Protein AF-A0A7H8Z6N5-F1 (afdb_monomer)

pLDDT: mean 88.45, std 11.37, range [34.5, 98.38]

Sequence (440 aa):
MKIDNYSDISKFVEDNLNDIDSKKISFSKKSQKETFTKLGKDIPDHIYSLTEITKEIDKVFEKIWKDQETGIIELLRRNKLDIELTIKEILKWGVVIPENRLNKKLLEVIKTEEMIVFDFESFKKGQQEKTIDNIEKFVENNIVLFNLASTLFSNDKILNALNKHPNINKDKEKIHNKTDMDEYLNNRYTKLSKSDKDKIIDEYKQSNFDISKTAEQISKQYILKTGDVEAYLKKYTFESLGESILKEDTLSELTESVASLFLEYNKDETQSIVGDLKKIIKRYVPLILSNGFPVNLTNVNSGVMIANAGDSAQFLFIARAILAGFDSSNVDVRSSRYDCIVNYKNKIFRVQVKGISDNYVRYKDRSRGGRGIDHTNERNVGRRITSEDCDIYAAVDKLTGTVFLIPIEHLENTEKDSENISELKQYRENWEIFEELFQK

Nearest PDB structures (foldseek):
  2ost-assembly1_B  TM=7.998E-01  e=5.503E-06  Synechocystis sp. PCC 6803
  2ost-assembly1_D  TM=7.038E-01  e=4.858E-04  Synechocystis sp. PCC 6803
  2ost-assembly1_C  TM=6.621E-01  e=2.637E-04  Synechocystis sp. PCC 6803
  2eo0-assembly2_A  TM=5.999E-01  e=2.713E-02  Sulfurisphaera tokodaii str. 7
  3wvh-assembly1_A  TM=4.399E-01  e=2.936E+00  Haemophilus influenzae Rd KW20

Structure (mmCIF, N/CA/C/O backbone):
data_AF-A0A7H8Z6N5-F1
#
_entry.id   AF-A0A7H8Z6N5-F1
#
loop_
_atom_site.group_PDB
_atom_site.id
_atom_site.type_symbol
_atom_site.label_atom_id
_atom_site.label_alt_id
_atom_site.label_comp_id
_atom_site.label_asym_id
_atom_site.label_entity_id
_atom_site.label_seq_id
_atom_site.pdbx_PDB_ins_code
_atom_site.Cartn_x
_atom_site.Cartn_y
_atom_site.Cartn_z
_atom_site.occupancy
_atom_site.B_iso_or_equiv
_atom_site.auth_seq_id
_atom_site.auth_comp_id
_atom_site.auth_asym_id
_atom_site.auth_atom_id
_atom_site.pdbx_PDB_model_num
ATOM 1 N N . MET A 1 1 ? -30.377 21.495 19.139 1.00 90.56 1 MET A N 1
ATOM 2 C CA . MET A 1 1 ? -29.414 22.183 20.014 1.00 90.56 1 MET A CA 1
ATOM 3 C C . MET A 1 1 ? -30.136 22.596 21.282 1.00 90.56 1 MET A C 1
ATOM 5 O O . MET A 1 1 ? -31.089 23.364 21.207 1.00 90.56 1 MET A O 1
ATOM 9 N N . LYS A 1 2 ? -29.729 22.033 22.417 1.00 91.19 2 LYS A N 1
ATOM 10 C CA . LYS A 1 2 ? -30.202 22.415 23.748 1.00 91.19 2 LYS A CA 1
ATOM 11 C C . LYS A 1 2 ? -29.418 23.646 24.195 1.00 91.19 2 LYS A C 1
ATOM 13 O O . LYS A 1 2 ? -28.195 23.637 24.130 1.00 91.19 2 LYS A O 1
ATOM 18 N N . ILE A 1 3 ? -30.108 24.708 24.594 1.00 92.50 3 ILE A N 1
ATOM 19 C CA . ILE A 1 3 ? -29.480 25.999 24.933 1.00 92.50 3 ILE A CA 1
ATOM 20 C C . ILE A 1 3 ? -29.746 26.421 26.381 1.00 92.50 3 ILE A C 1
ATOM 22 O O . ILE A 1 3 ? -29.495 27.564 26.745 1.00 92.50 3 ILE A O 1
ATOM 26 N N . ASP A 1 4 ? -30.287 25.528 27.210 1.00 90.12 4 ASP A N 1
ATOM 27 C CA . ASP A 1 4 ? -30.701 25.870 28.574 1.00 90.12 4 ASP A CA 1
ATOM 28 C C . ASP A 1 4 ? -29.508 26.190 29.481 1.00 90.12 4 ASP A C 1
ATOM 30 O O . ASP A 1 4 ? -29.594 27.107 30.291 1.00 90.12 4 ASP A O 1
ATOM 34 N N . ASN A 1 5 ? -28.369 25.529 29.262 1.00 90.44 5 ASN A N 1
ATOM 35 C CA . ASN A 1 5 ? -27.114 25.805 29.959 1.00 90.44 5 ASN A CA 1
ATOM 36 C C . ASN A 1 5 ? -26.095 26.561 29.089 1.00 90.44 5 ASN A C 1
ATOM 38 O O . ASN A 1 5 ? -24.894 26.436 29.296 1.00 90.44 5 ASN A O 1
ATOM 42 N N . TYR A 1 6 ? -26.549 27.339 28.101 1.00 91.75 6 TYR A N 1
ATOM 43 C CA . TYR A 1 6 ? -25.655 27.977 27.126 1.00 91.75 6 TYR A CA 1
ATOM 44 C C . TYR A 1 6 ? -24.644 28.962 27.743 1.00 91.75 6 TYR A C 1
ATOM 46 O O . TYR A 1 6 ? -23.606 29.206 27.151 1.00 91.75 6 TYR A O 1
ATOM 54 N N . SER A 1 7 ? -24.900 29.536 28.920 1.00 89.50 7 SER A N 1
ATOM 55 C CA . SER A 1 7 ? -23.940 30.429 29.591 1.00 89.50 7 SER A CA 1
ATOM 56 C C . SER A 1 7 ? -22.697 29.713 30.141 1.00 89.50 7 SER A C 1
ATOM 58 O O . SER A 1 7 ? -21.689 30.364 30.415 1.00 89.50 7 SER A O 1
ATOM 60 N N . ASP A 1 8 ? -22.761 28.390 30.295 1.00 92.44 8 ASP A N 1
ATOM 61 C CA . ASP A 1 8 ? -21.677 27.526 30.751 1.00 92.44 8 ASP A CA 1
ATOM 62 C C . ASP A 1 8 ? -21.290 26.597 29.595 1.00 92.44 8 ASP A C 1
ATOM 64 O O . ASP A 1 8 ? -22.013 25.658 29.262 1.00 92.44 8 ASP A O 1
ATOM 68 N N . ILE A 1 9 ? -20.146 26.867 28.962 1.00 92.44 9 ILE A N 1
ATOM 69 C CA . ILE A 1 9 ? -19.705 26.113 27.783 1.00 92.44 9 ILE A CA 1
ATOM 70 C C . ILE A 1 9 ? -19.575 24.612 28.068 1.00 92.44 9 ILE A C 1
ATOM 72 O O . ILE A 1 9 ? -19.890 23.810 27.189 1.00 92.44 9 ILE A O 1
ATOM 76 N N . SER A 1 10 ? -19.165 24.224 29.280 1.00 90.50 10 SER A N 1
ATOM 77 C CA . SER A 1 10 ? -18.995 22.818 29.650 1.00 90.50 10 SER A CA 1
ATOM 78 C C . SER A 1 10 ? -20.352 22.121 29.699 1.00 90.50 10 SER A C 1
ATOM 80 O O . SER A 1 10 ? -20.539 21.104 29.033 1.00 90.50 10 SER A O 1
ATOM 82 N N . LYS A 1 11 ? -21.339 22.714 30.384 1.00 90.94 11 LYS A N 1
ATOM 83 C CA . LYS A 1 11 ? -22.706 22.165 30.434 1.00 90.94 11 LYS A CA 1
ATOM 84 C C . LYS A 1 11 ? -23.406 22.206 29.079 1.00 90.94 11 LYS A C 1
ATOM 86 O O . LYS A 1 11 ? -24.081 21.252 28.707 1.00 90.94 11 LYS A O 1
ATOM 91 N N . PHE A 1 12 ? -23.218 23.281 28.311 1.00 92.75 12 PHE A N 1
ATOM 92 C CA . PHE A 1 12 ? -23.726 23.379 26.944 1.00 92.75 12 PHE A CA 1
ATOM 93 C C . PHE A 1 12 ? -23.195 22.243 26.065 1.00 92.75 12 PHE A C 1
ATOM 95 O O . PHE A 1 12 ? -23.957 21.630 25.314 1.00 92.75 12 PHE A O 1
ATOM 102 N N . VAL A 1 13 ? -21.900 21.943 26.167 1.00 91.44 13 VAL A N 1
ATOM 103 C CA . VAL A 1 13 ? -21.280 20.830 25.450 1.00 91.44 13 VAL A CA 1
ATOM 104 C C . VAL A 1 13 ? -21.800 19.484 25.946 1.00 91.44 13 VAL A C 1
ATOM 106 O O . VAL A 1 13 ? -22.177 18.668 25.111 1.00 91.44 13 VAL A O 1
ATOM 109 N N . GLU A 1 14 ? -21.880 19.256 27.259 1.00 89.00 14 GLU A N 1
ATOM 110 C CA . GLU A 1 14 ? -22.419 18.016 27.842 1.00 89.00 14 GLU A CA 1
ATOM 111 C C . GLU A 1 14 ? -23.861 17.744 27.370 1.00 89.00 14 GLU A C 1
ATOM 113 O O . GLU A 1 14 ? -24.170 16.650 26.891 1.00 89.00 14 GLU A O 1
ATOM 118 N N . ASP A 1 15 ? -24.723 18.765 27.387 1.00 89.56 15 ASP A N 1
ATOM 119 C CA . ASP A 1 15 ? -26.128 18.674 26.969 1.00 89.56 15 ASP A CA 1
ATOM 120 C C . ASP A 1 15 ? -26.305 18.279 25.494 1.00 89.56 15 ASP A C 1
ATOM 122 O O . ASP A 1 15 ? -27.324 17.677 25.116 1.00 89.56 15 ASP A O 1
ATOM 126 N N . ASN A 1 16 ? -25.325 18.641 24.663 1.00 89.31 16 ASN A N 1
ATOM 127 C CA . ASN A 1 16 ? -25.344 18.496 23.209 1.00 89.31 16 ASN A CA 1
ATOM 128 C C . ASN A 1 16 ? -24.308 17.491 22.684 1.00 89.31 16 ASN A C 1
ATOM 130 O O . ASN A 1 16 ? -24.156 17.367 21.469 1.00 89.31 16 ASN A O 1
ATOM 134 N N . LEU A 1 17 ? -23.609 16.766 23.559 1.00 86.06 17 LEU A N 1
ATOM 135 C CA . LEU A 1 17 ? -22.398 16.013 23.223 1.00 86.06 17 LEU A CA 1
ATOM 136 C C . LEU A 1 17 ? -22.595 15.057 22.034 1.00 86.06 17 LEU A C 1
ATOM 138 O O . LEU A 1 17 ? -21.817 15.073 21.080 1.00 86.06 17 LEU A O 1
ATOM 142 N N . ASN A 1 18 ? -23.702 14.307 22.043 1.00 76.75 18 ASN A N 1
ATOM 143 C CA . ASN A 1 18 ? -24.082 13.397 20.959 1.00 76.75 18 ASN A CA 1
ATOM 144 C C . ASN A 1 18 ? -24.375 14.115 19.639 1.00 76.75 18 ASN A C 1
ATOM 146 O O . ASN A 1 18 ? -23.967 13.645 18.577 1.00 76.75 18 ASN A O 1
ATOM 150 N N . ASP A 1 19 ? -25.095 15.237 19.684 1.00 83.31 19 ASP A N 1
ATOM 151 C CA . ASP A 1 19 ? -25.466 15.994 18.484 1.00 83.31 19 ASP A CA 1
ATOM 152 C C . ASP A 1 19 ? -24.234 16.630 17.836 1.00 83.31 19 ASP A C 1
ATOM 154 O O . ASP A 1 19 ? -24.156 16.707 16.605 1.00 83.31 19 ASP A O 1
ATOM 158 N N . ILE A 1 20 ? -23.268 17.054 18.659 1.00 80.75 20 ILE A N 1
ATOM 159 C CA . ILE A 1 20 ? -22.018 17.640 18.182 1.00 80.75 20 ILE A CA 1
ATOM 160 C C . ILE A 1 20 ? -21.111 16.564 17.578 1.00 80.75 20 ILE A C 1
ATOM 162 O O . ILE A 1 20 ? -20.630 16.737 16.457 1.00 80.75 20 ILE A O 1
ATOM 166 N N . ASP A 1 21 ? -20.891 15.446 18.277 1.00 75.12 21 ASP A N 1
ATOM 167 C CA . ASP A 1 21 ? -19.950 14.415 17.818 1.00 75.12 21 ASP A CA 1
ATOM 168 C C . ASP A 1 21 ? -20.450 13.672 16.572 1.00 75.12 21 ASP A C 1
ATOM 170 O O . ASP A 1 21 ? -19.678 13.420 15.645 1.00 75.12 21 ASP A O 1
ATOM 174 N N . SER A 1 22 ? -21.760 13.411 16.496 1.00 73.25 22 SER A N 1
ATOM 175 C CA . SER A 1 22 ? -22.389 12.790 15.320 1.00 73.25 22 SER A CA 1
ATOM 176 C C . SER A 1 22 ? -22.578 13.748 14.139 1.00 73.25 22 SER A C 1
ATOM 178 O O . SER A 1 22 ? -23.032 13.323 13.077 1.00 73.25 22 SER A O 1
ATOM 180 N N . LYS A 1 23 ? -22.258 15.041 14.308 1.00 79.44 23 LYS A N 1
ATOM 181 C CA . LYS A 1 23 ? -22.475 16.110 13.315 1.00 79.44 23 LYS A CA 1
ATOM 182 C C . LYS A 1 23 ? -23.918 16.184 12.789 1.00 79.44 23 LYS A C 1
ATOM 184 O O . LYS A 1 23 ? -24.149 16.708 11.701 1.00 79.44 23 LYS A O 1
ATOM 189 N N . LYS A 1 24 ? -24.899 15.691 13.556 1.00 77.06 24 LYS A N 1
ATOM 190 C CA . LYS A 1 24 ? -26.326 15.714 13.183 1.00 77.06 24 LYS A CA 1
ATOM 191 C C . LYS A 1 24 ? -26.873 17.132 13.065 1.00 77.06 24 LYS A C 1
ATOM 193 O O . LYS A 1 24 ? -27.824 17.368 12.324 1.00 77.06 24 LYS A O 1
ATOM 198 N N . ILE A 1 25 ? -26.294 18.068 13.814 1.00 81.62 25 ILE A N 1
ATOM 199 C CA . ILE A 1 25 ? -26.716 19.465 13.855 1.00 81.62 25 ILE A CA 1
ATOM 200 C C . ILE A 1 25 ? -25.481 20.349 13.689 1.00 81.62 25 ILE A C 1
ATOM 202 O O . ILE A 1 25 ? -24.409 20.054 14.214 1.00 81.62 25 ILE A O 1
ATOM 206 N N . SER A 1 26 ? -25.622 21.452 12.955 1.00 84.81 26 SER A N 1
ATOM 207 C CA . SER A 1 26 ? -24.562 22.451 12.861 1.00 84.81 26 SER A CA 1
ATOM 208 C C . SER A 1 26 ? -24.485 23.274 14.146 1.00 84.81 26 SER A C 1
ATOM 210 O O . SER A 1 26 ? -25.475 23.849 14.594 1.00 84.81 26 SER A O 1
ATOM 212 N N . PHE A 1 27 ? -23.279 23.387 14.697 1.00 89.94 27 PHE A N 1
ATOM 213 C CA . PHE A 1 27 ? -22.964 24.267 15.825 1.00 89.94 27 PHE A CA 1
ATOM 214 C C . PHE A 1 27 ? -22.232 25.533 15.363 1.00 89.94 27 PHE A C 1
ATOM 216 O O . PHE A 1 27 ? -21.481 26.145 16.116 1.00 89.94 27 PHE A O 1
ATOM 223 N N . SER A 1 28 ? -22.423 25.953 14.108 1.00 91.56 28 SER A N 1
ATOM 224 C CA . SER A 1 28 ? -21.889 27.233 13.632 1.00 91.56 28 SER A CA 1
ATOM 225 C C . SER A 1 28 ? -22.517 28.408 14.391 1.00 91.56 28 SER A C 1
ATOM 227 O O . SER A 1 28 ? -23.653 28.317 14.858 1.00 91.56 28 SER A O 1
ATOM 229 N N . LYS A 1 29 ? -21.816 29.549 14.462 1.00 92.94 29 LYS A N 1
ATOM 230 C CA . LYS A 1 29 ? -22.352 30.764 15.107 1.00 92.94 29 LYS A CA 1
ATOM 231 C C . LYS A 1 29 ? -23.721 31.168 14.544 1.00 92.94 29 LYS A C 1
ATOM 233 O O . LYS A 1 29 ? -24.574 31.643 15.283 1.00 92.94 29 LYS A O 1
ATOM 238 N N . LYS A 1 30 ? -23.935 30.958 13.238 1.00 93.44 30 LYS A N 1
ATOM 239 C CA . LYS A 1 30 ? -25.219 31.190 12.564 1.00 93.44 30 LYS A CA 1
ATOM 240 C C . LYS A 1 30 ? -26.314 30.275 13.125 1.00 93.44 30 LYS A C 1
ATOM 242 O O . LYS A 1 30 ? -27.329 30.779 13.586 1.00 93.44 30 LYS A O 1
ATOM 247 N N . SER A 1 31 ? -26.066 28.967 13.171 1.00 92.31 31 SER A N 1
ATOM 248 C CA . SER A 1 31 ? -27.036 27.977 13.665 1.00 92.31 31 SER A CA 1
ATOM 249 C C . SER A 1 31 ? -27.373 28.170 15.146 1.00 92.31 31 SER A C 1
ATOM 251 O O . SER A 1 31 ? -28.511 27.962 15.565 1.00 92.31 31 SER A O 1
ATOM 253 N N . GLN A 1 32 ? -26.394 28.606 15.946 1.00 93.81 32 GLN A N 1
ATOM 254 C CA . GLN A 1 32 ? -26.609 28.971 17.347 1.00 93.81 32 GLN A CA 1
ATOM 255 C C . GLN A 1 32 ? -27.581 30.156 17.452 1.00 93.81 32 GLN A C 1
ATOM 257 O O . GLN A 1 32 ? -28.616 30.032 18.102 1.00 93.81 32 GLN A O 1
ATOM 262 N N . LYS A 1 33 ? -27.322 31.263 16.739 1.00 93.56 33 LYS A N 1
ATOM 263 C CA . LYS A 1 33 ? -28.222 32.434 16.710 1.00 93.56 33 LYS A CA 1
ATOM 264 C C . LYS A 1 33 ? -29.631 32.075 16.236 1.00 93.56 33 LYS A C 1
ATOM 266 O O . LYS A 1 33 ? -30.602 32.451 16.882 1.00 93.56 33 LYS A O 1
ATOM 271 N N . GLU A 1 34 ? -29.739 31.301 15.157 1.00 94.75 34 GLU A N 1
ATOM 272 C CA . GLU A 1 34 ? -31.024 30.817 14.634 1.00 94.75 34 GLU A CA 1
ATOM 273 C C . GLU A 1 34 ? -31.793 29.990 15.672 1.00 94.75 34 GLU A C 1
ATOM 275 O O . GLU A 1 34 ? -33.013 30.114 15.776 1.00 94.75 34 GLU A O 1
ATOM 280 N N . THR A 1 35 ? -31.092 29.186 16.479 1.00 94.06 35 THR A N 1
ATOM 281 C CA . THR A 1 35 ? -31.703 28.407 17.566 1.00 94.06 35 THR A CA 1
ATOM 282 C C . THR A 1 35 ? -32.285 29.317 18.652 1.00 94.06 35 THR A C 1
ATOM 284 O O . THR A 1 35 ? -33.421 29.095 19.068 1.00 94.06 35 THR A O 1
ATOM 287 N N . PHE A 1 36 ? -31.556 30.357 19.076 1.00 95.12 36 PHE A N 1
ATOM 288 C CA . PHE A 1 36 ? -32.056 31.347 20.042 1.00 95.12 36 PHE A CA 1
ATOM 289 C C . PHE A 1 36 ? -33.298 32.074 19.520 1.00 95.12 36 PHE A C 1
ATOM 291 O O . PHE A 1 36 ? -34.330 32.082 20.192 1.00 95.12 36 PHE A O 1
ATOM 298 N N . THR A 1 37 ? -33.240 32.583 18.283 1.00 93.94 37 THR A N 1
ATOM 299 C CA . THR A 1 37 ? -34.376 33.263 17.642 1.00 93.94 37 THR A CA 1
ATOM 300 C C . THR A 1 37 ? -35.596 32.352 17.534 1.00 93.94 37 THR A C 1
ATOM 302 O O . THR A 1 37 ? -36.703 32.762 17.873 1.00 93.94 37 THR A O 1
ATOM 305 N N . LYS A 1 38 ? -35.409 31.094 17.112 1.00 94.88 38 LYS A N 1
ATOM 306 C CA . LYS A 1 38 ? -36.503 30.120 16.977 1.00 94.88 38 LYS A CA 1
ATOM 307 C C . LYS A 1 38 ? -37.175 29.794 18.313 1.00 94.88 38 LYS A C 1
ATOM 309 O O . LYS A 1 38 ? -38.366 29.501 18.335 1.00 94.88 38 LYS A O 1
ATOM 314 N N . LEU A 1 39 ? -36.419 29.827 19.408 1.00 94.12 39 LEU A N 1
ATOM 315 C CA . LEU A 1 39 ? -36.921 29.567 20.758 1.00 94.12 39 LEU A CA 1
ATOM 316 C C . LEU A 1 39 ? -37.445 30.828 21.461 1.00 94.12 39 LEU A C 1
ATOM 318 O O . LEU A 1 39 ? -37.844 30.738 22.619 1.00 94.12 39 LEU A O 1
ATOM 322 N N . GLY A 1 40 ? -37.442 31.987 20.789 1.00 92.56 40 GLY A N 1
ATOM 323 C CA . GLY A 1 40 ? -37.870 33.258 21.377 1.00 92.56 40 GLY A CA 1
ATOM 324 C C . GLY A 1 40 ? -37.011 33.697 22.567 1.00 92.56 40 GLY A C 1
ATOM 325 O O . GLY A 1 40 ? -37.508 34.408 23.435 1.00 92.56 40 GLY A O 1
ATOM 326 N N . LYS A 1 41 ? -35.752 33.239 22.638 1.00 92.50 41 LYS A N 1
ATOM 327 C CA . LYS A 1 41 ? -34.794 33.618 23.684 1.00 92.50 41 LYS A CA 1
ATOM 328 C C . LYS A 1 41 ? -33.857 34.712 23.166 1.00 92.50 41 LYS A C 1
ATOM 330 O O . LYS A 1 41 ? -33.482 34.698 21.991 1.00 92.50 41 LYS A O 1
ATOM 335 N N . ASP A 1 42 ? -33.440 35.611 24.053 1.00 92.56 42 ASP A N 1
ATOM 336 C CA . ASP A 1 42 ? -32.451 36.642 23.731 1.00 92.56 42 ASP A CA 1
ATOM 337 C C . ASP A 1 42 ? -31.116 36.014 23.326 1.00 92.56 42 ASP A C 1
ATOM 339 O O . ASP A 1 42 ? -30.661 35.030 23.914 1.00 92.56 42 ASP A O 1
ATOM 343 N N . ILE A 1 43 ? -30.492 36.586 22.296 1.00 91.56 43 ILE A N 1
ATOM 344 C CA . ILE A 1 43 ? -29.193 36.130 21.804 1.00 91.56 43 ILE A CA 1
ATOM 345 C C . ILE A 1 43 ? -28.117 36.598 22.797 1.00 91.56 43 ILE A C 1
ATOM 347 O O . ILE A 1 43 ? -28.010 37.802 23.020 1.00 91.56 43 ILE A O 1
ATOM 351 N N . PRO A 1 44 ? -27.292 35.693 23.353 1.00 91.69 44 PRO A N 1
ATOM 352 C CA . PRO A 1 44 ? -26.212 36.068 24.260 1.00 91.69 44 PRO A CA 1
ATOM 353 C C . PRO A 1 44 ? -25.155 36.943 23.579 1.00 91.69 44 PRO A C 1
ATOM 355 O O . PRO A 1 44 ? -24.860 36.759 22.394 1.00 91.69 44 PRO A O 1
ATOM 358 N N . ASP A 1 45 ? -24.514 37.820 24.356 1.00 89.94 45 ASP A N 1
ATOM 359 C CA . ASP A 1 45 ? -23.434 38.697 23.876 1.00 89.94 45 ASP A CA 1
ATOM 360 C C . ASP A 1 45 ? -22.257 37.905 23.290 1.00 89.94 45 ASP A C 1
ATOM 362 O O . ASP A 1 45 ? -21.651 38.299 22.290 1.00 89.94 45 ASP A O 1
ATOM 366 N N . HIS A 1 46 ? -21.956 36.748 23.888 1.00 93.94 46 HIS A N 1
ATOM 367 C CA . HIS A 1 46 ? -20.931 35.833 23.403 1.00 93.94 46 HIS A CA 1
ATOM 368 C C . HIS A 1 46 ? -21.549 34.612 22.725 1.00 93.94 46 HIS A C 1
ATOM 370 O O . HIS A 1 46 ? -22.296 33.848 23.335 1.00 93.94 46 HIS A O 1
ATOM 376 N N . ILE A 1 47 ? -21.185 34.392 21.460 1.00 95.12 47 ILE A N 1
ATOM 377 C CA . ILE A 1 47 ? -21.537 33.180 20.716 1.00 95.12 47 ILE A CA 1
ATOM 378 C C . ILE A 1 47 ? -20.290 32.332 20.509 1.00 95.12 47 ILE A C 1
ATOM 380 O O . ILE A 1 47 ? -19.359 32.768 19.815 1.00 95.12 47 ILE A O 1
ATOM 384 N N . TYR A 1 48 ? -20.300 31.113 21.055 1.00 94.38 48 TYR A N 1
ATOM 385 C CA . TYR A 1 48 ? -19.150 30.220 21.015 1.00 94.38 48 TYR A CA 1
ATOM 386 C C . TYR A 1 48 ? -18.767 29.880 19.574 1.00 94.38 48 TYR A C 1
ATOM 388 O O . TYR A 1 48 ? -19.589 29.518 18.728 1.00 94.38 48 TYR A O 1
ATOM 396 N N . SER A 1 49 ? -17.483 30.002 19.264 1.00 93.00 49 SER A N 1
ATOM 397 C CA . SER A 1 49 ? -16.918 29.493 18.019 1.00 93.00 49 SER A CA 1
ATOM 398 C C . SER A 1 49 ? -16.852 27.963 18.023 1.00 93.00 49 SER A C 1
ATOM 400 O O . SER A 1 49 ? -16.806 27.321 19.071 1.00 93.00 49 SER A O 1
ATOM 402 N N . LEU A 1 50 ? -16.767 27.365 16.830 1.00 89.75 50 LEU A N 1
ATOM 403 C CA . LEU A 1 50 ? -16.524 25.924 16.691 1.00 89.75 50 LEU A CA 1
ATOM 404 C C . LEU A 1 50 ? -15.222 25.491 17.378 1.00 89.75 50 LEU A C 1
ATOM 406 O O . LEU A 1 50 ? -15.153 24.389 17.914 1.00 89.75 50 LEU A O 1
ATOM 410 N N . THR A 1 51 ? -14.208 26.358 17.394 1.00 91.75 51 THR A N 1
ATOM 411 C CA . THR A 1 51 ? -12.932 26.102 18.070 1.00 91.75 51 THR A CA 1
ATOM 412 C C . THR A 1 51 ? -13.100 26.018 19.585 1.00 91.75 51 THR A C 1
ATOM 414 O O . THR A 1 51 ? -12.540 25.118 20.203 1.00 91.75 51 THR A O 1
ATOM 417 N N . GLU A 1 52 ? -13.875 26.925 20.188 1.00 94.06 52 GLU A N 1
ATOM 418 C CA . GLU A 1 52 ? -14.181 26.893 21.626 1.00 94.06 52 GLU A CA 1
ATOM 419 C C . GLU A 1 52 ? -14.959 25.629 21.994 1.00 94.06 52 GLU A C 1
ATOM 421 O O . GLU A 1 52 ? -14.554 24.907 22.902 1.00 94.06 52 GLU A O 1
ATOM 426 N N . ILE A 1 53 ? -16.006 25.317 21.225 1.00 91.56 53 ILE A N 1
ATOM 427 C CA . ILE A 1 53 ? -16.818 24.108 21.412 1.00 91.56 53 ILE A CA 1
ATOM 428 C C . ILE A 1 53 ? -15.946 22.852 21.294 1.00 91.56 53 ILE A C 1
ATOM 430 O O . ILE A 1 53 ? -16.016 21.974 22.144 1.00 91.56 53 ILE A O 1
ATOM 434 N N . THR A 1 54 ? -15.081 22.774 20.277 1.00 88.75 54 THR A N 1
ATOM 435 C CA . THR A 1 54 ? -14.209 21.606 20.060 1.00 88.75 54 THR A CA 1
ATOM 436 C C . THR A 1 54 ? -13.228 21.407 21.211 1.00 88.75 54 THR A C 1
ATOM 438 O O . THR A 1 54 ? -13.117 20.293 21.716 1.00 88.75 54 THR A O 1
ATOM 441 N N . LYS A 1 55 ? -12.575 22.484 21.672 1.00 92.00 55 LYS A N 1
ATOM 442 C CA . LYS A 1 55 ? -11.673 22.426 22.832 1.00 92.00 55 LYS A CA 1
ATOM 443 C C . LYS A 1 55 ? -12.391 21.946 24.088 1.00 92.00 55 LYS A C 1
ATOM 445 O O . LYS A 1 55 ? -11.810 21.199 24.867 1.00 92.00 55 LYS A O 1
ATOM 450 N N . GLU A 1 56 ? -13.623 22.394 24.302 1.00 93.62 56 GLU A N 1
ATOM 451 C CA . GLU A 1 56 ? -14.377 22.002 25.487 1.00 93.62 56 GLU A CA 1
ATOM 452 C C . GLU A 1 56 ? -14.869 20.551 25.405 1.00 93.62 56 GLU A C 1
ATOM 454 O O . GLU A 1 56 ? -14.783 19.832 26.397 1.00 93.62 56 GLU A O 1
ATOM 459 N N . ILE A 1 57 ? -15.263 20.068 24.221 1.00 90.12 57 ILE A N 1
ATOM 460 C CA . ILE A 1 57 ? -15.567 18.641 24.019 1.00 90.12 57 ILE A CA 1
ATOM 461 C C . ILE A 1 57 ? -14.362 17.773 24.352 1.00 90.12 57 ILE A C 1
ATOM 463 O O . ILE A 1 57 ? -14.530 16.747 25.002 1.00 90.12 57 ILE A O 1
ATOM 467 N N . ASP A 1 58 ? -13.160 18.162 23.926 1.00 90.44 58 ASP A N 1
ATOM 468 C CA . ASP A 1 58 ? -11.960 17.373 24.206 1.00 90.44 58 ASP A CA 1
ATOM 469 C C . ASP A 1 58 ? -11.698 17.291 25.723 1.00 90.44 58 ASP A C 1
ATOM 471 O O . ASP A 1 58 ? -11.374 16.219 26.229 1.00 90.44 58 ASP A O 1
ATOM 475 N N . LYS A 1 59 ? -11.942 18.369 26.485 1.00 92.38 59 LYS A N 1
ATOM 476 C CA . LYS A 1 59 ? -11.861 18.332 27.958 1.00 92.38 59 LYS A CA 1
ATOM 477 C C . LYS A 1 59 ? -12.920 17.429 28.589 1.00 92.38 59 LYS A C 1
ATOM 479 O O . LYS A 1 59 ? -12.593 16.635 29.470 1.00 92.38 59 LYS A O 1
ATOM 484 N N . VAL A 1 60 ? -14.179 17.561 28.162 1.00 90.94 60 VAL A N 1
ATOM 485 C CA . VAL A 1 60 ? -15.293 16.736 28.658 1.00 90.94 60 VAL A CA 1
ATOM 486 C C . VAL A 1 60 ? -15.023 15.261 28.356 1.00 90.94 60 VAL A C 1
ATOM 488 O O . VAL A 1 60 ? -15.175 14.413 29.233 1.00 90.94 60 VAL A O 1
ATOM 491 N N . PHE A 1 61 ? -14.543 14.957 27.149 1.00 91.62 61 PHE A N 1
ATOM 492 C CA . PHE A 1 61 ? -14.150 13.613 26.743 1.00 91.62 61 PHE A CA 1
ATOM 493 C C . PHE A 1 61 ? -13.027 13.048 27.615 1.00 91.62 61 PHE A C 1
ATOM 495 O O . PHE A 1 61 ? -13.172 11.938 28.111 1.00 91.62 61 PHE A O 1
ATOM 502 N N . GLU A 1 62 ? -11.938 13.786 27.849 1.00 92.62 62 GLU A N 1
ATOM 503 C CA . GLU A 1 62 ? -10.825 13.293 28.678 1.00 92.62 62 GLU A CA 1
ATOM 504 C C . GLU A 1 62 ? -11.246 13.045 30.134 1.00 92.62 62 GLU A C 1
ATOM 506 O O . GLU A 1 62 ? -10.764 12.103 30.765 1.00 92.62 62 GLU A O 1
ATOM 511 N N . LYS A 1 63 ? -12.188 13.836 30.665 1.00 92.00 63 LYS A N 1
ATOM 512 C CA . LYS A 1 63 ? -12.789 13.575 31.980 1.00 92.00 63 LYS A CA 1
ATOM 513 C C . LYS A 1 63 ? -13.557 12.249 31.984 1.00 92.00 63 LYS A C 1
ATOM 515 O O . LYS A 1 63 ? -13.286 11.399 32.825 1.00 92.00 63 LYS A O 1
ATOM 520 N N . ILE A 1 64 ? -14.453 12.053 31.014 1.00 90.00 64 ILE A N 1
ATOM 521 C CA . ILE A 1 64 ? -15.224 10.808 30.860 1.00 90.00 64 ILE A CA 1
ATOM 522 C C . ILE A 1 64 ? -14.290 9.608 30.668 1.00 90.00 64 ILE A C 1
ATOM 524 O O . ILE A 1 64 ? -14.495 8.569 31.290 1.00 90.00 64 ILE A O 1
ATOM 528 N N . TRP A 1 65 ? -13.259 9.754 29.831 1.00 92.19 65 TRP A N 1
ATOM 529 C CA . TRP A 1 65 ? -12.250 8.726 29.598 1.00 92.19 65 TRP A CA 1
ATOM 530 C C . TRP A 1 65 ? -11.588 8.321 30.908 1.00 92.19 65 TRP A C 1
ATOM 532 O O . TRP A 1 65 ? -11.626 7.150 31.258 1.00 92.19 65 TRP A O 1
ATOM 542 N N . LYS A 1 66 ? -11.049 9.282 31.662 1.00 93.50 66 LYS A N 1
ATOM 543 C CA . LYS A 1 66 ? -10.342 9.015 32.919 1.00 93.50 66 LYS A CA 1
ATOM 544 C C . LYS A 1 66 ? -11.216 8.292 33.947 1.00 93.50 66 LYS A C 1
ATOM 546 O O . LYS A 1 66 ? -10.726 7.416 34.653 1.00 93.50 66 LYS A O 1
ATOM 551 N N . ASP A 1 67 ? -12.500 8.633 34.011 1.00 91.62 67 ASP A N 1
ATOM 552 C CA . ASP A 1 67 ? -13.447 8.002 34.934 1.00 91.62 67 ASP A CA 1
ATOM 553 C C . ASP A 1 67 ? -13.791 6.553 34.534 1.00 91.62 67 ASP A C 1
ATOM 555 O O . ASP A 1 67 ? -14.189 5.757 35.384 1.00 91.62 67 ASP A O 1
ATOM 559 N N . GLN A 1 68 ? -13.654 6.203 33.250 1.00 91.88 68 GLN A N 1
ATOM 560 C CA . GLN A 1 68 ? -14.049 4.904 32.687 1.00 91.88 68 GLN A CA 1
ATOM 561 C C . GLN A 1 68 ? -12.867 4.052 32.187 1.00 91.88 68 GLN A C 1
ATOM 563 O O . GLN A 1 68 ? -13.071 2.905 31.788 1.00 91.88 68 GLN A O 1
ATOM 568 N N . GLU A 1 69 ? -11.643 4.583 32.209 1.00 92.19 69 GLU A N 1
ATOM 569 C CA . GLU A 1 69 ? -10.462 4.049 31.517 1.00 92.19 69 GLU A CA 1
ATOM 570 C C . GLU A 1 69 ? -10.206 2.578 31.843 1.00 92.19 69 GLU A C 1
ATOM 572 O O . GLU A 1 69 ? -10.140 1.750 30.935 1.00 92.19 69 GLU A O 1
ATOM 577 N N . THR A 1 70 ? -10.147 2.229 33.130 1.00 90.19 70 THR A N 1
ATOM 578 C CA . THR A 1 70 ? -9.907 0.849 33.574 1.00 90.19 70 THR A CA 1
ATOM 579 C C . THR A 1 70 ? -10.953 -0.114 33.016 1.00 90.19 70 THR A C 1
ATOM 581 O O . THR A 1 70 ? -10.599 -1.139 32.437 1.00 90.19 70 THR A O 1
ATOM 584 N N . GLY A 1 71 ? -12.240 0.232 33.126 1.00 90.81 71 GLY A N 1
ATOM 585 C CA . GLY A 1 71 ? -13.327 -0.615 32.636 1.00 90.81 71 GLY A CA 1
ATOM 586 C C . GLY A 1 71 ? -13.323 -0.747 31.113 1.00 90.81 71 GLY A C 1
ATOM 587 O O . GLY A 1 71 ? -13.591 -1.825 30.583 1.00 90.81 71 GLY A O 1
ATOM 588 N N . ILE A 1 72 ? -12.986 0.331 30.397 1.00 92.62 72 ILE A N 1
ATOM 589 C CA . ILE A 1 72 ? -12.875 0.332 28.932 1.00 92.62 72 ILE A CA 1
ATOM 590 C C . ILE A 1 72 ? -11.708 -0.551 28.477 1.00 92.62 72 ILE A C 1
ATOM 592 O O . ILE A 1 72 ? -11.865 -1.333 27.540 1.00 92.62 72 ILE A O 1
ATOM 596 N N . ILE A 1 73 ? -10.554 -0.464 29.141 1.00 90.19 73 ILE A N 1
ATOM 597 C CA . ILE A 1 73 ? -9.373 -1.273 28.812 1.00 90.19 73 ILE A CA 1
ATOM 598 C C . ILE A 1 73 ? -9.628 -2.759 29.101 1.00 90.19 73 ILE A C 1
ATOM 600 O O . ILE A 1 73 ? -9.315 -3.609 28.265 1.00 90.19 73 ILE A O 1
ATOM 604 N N . GLU A 1 74 ? -10.233 -3.090 30.244 1.00 88.50 74 GLU A N 1
ATOM 605 C CA . GLU A 1 74 ? -10.617 -4.470 30.571 1.00 88.50 74 GLU A CA 1
ATOM 606 C C . GLU A 1 74 ? -11.603 -5.042 29.547 1.00 88.50 74 GLU A C 1
ATOM 608 O O . GLU A 1 74 ? -11.456 -6.183 29.097 1.00 88.50 74 GLU A O 1
ATOM 613 N N . LEU A 1 75 ? -12.580 -4.231 29.130 1.00 90.56 75 LEU A N 1
ATOM 614 C CA . LEU A 1 75 ? -13.531 -4.591 28.089 1.00 90.56 75 LEU A CA 1
ATOM 615 C C . LEU A 1 75 ? -12.844 -4.841 26.743 1.00 90.56 75 LEU A C 1
ATOM 617 O O . LEU A 1 75 ? -13.113 -5.857 26.099 1.00 90.56 75 LEU A O 1
ATOM 621 N N . LEU A 1 76 ? -11.939 -3.946 26.339 1.00 89.69 76 LEU A N 1
ATOM 622 C CA . LEU A 1 76 ? -11.180 -4.067 25.098 1.00 89.69 76 LEU A CA 1
ATOM 623 C C . LEU A 1 76 ? -10.387 -5.379 25.071 1.00 89.69 76 LEU A C 1
ATOM 625 O O . LEU A 1 76 ? -10.446 -6.116 24.088 1.00 89.69 76 LEU A O 1
ATOM 629 N N . ARG A 1 77 ? -9.705 -5.718 26.171 1.00 85.19 77 ARG A N 1
ATOM 630 C CA . ARG A 1 77 ? -8.974 -6.989 26.312 1.00 85.19 77 ARG A CA 1
ATOM 631 C C . ARG A 1 77 ? -9.904 -8.199 26.242 1.00 85.19 77 ARG A C 1
ATOM 633 O O . ARG A 1 77 ? -9.624 -9.143 25.504 1.00 85.19 77 ARG A O 1
ATOM 640 N N . ARG A 1 78 ? -11.039 -8.163 26.950 1.00 84.69 78 ARG A N 1
ATOM 641 C CA . ARG A 1 78 ? -12.050 -9.235 26.919 1.00 84.69 78 ARG A CA 1
ATOM 642 C C . ARG A 1 78 ? -12.580 -9.483 25.508 1.00 84.69 78 ARG A C 1
ATOM 644 O O . ARG A 1 78 ? -12.787 -10.631 25.121 1.00 84.69 78 ARG A O 1
ATOM 651 N N . ASN A 1 79 ? -12.734 -8.414 24.735 1.00 86.62 79 ASN A N 1
ATOM 652 C CA . ASN A 1 79 ? -13.179 -8.451 23.347 1.00 86.62 79 ASN A CA 1
ATOM 653 C C . ASN A 1 79 ? -12.036 -8.728 22.358 1.00 86.62 79 ASN A C 1
ATOM 655 O O . ASN A 1 79 ? -12.184 -8.470 21.165 1.00 86.62 79 ASN A O 1
ATOM 659 N N . LYS A 1 80 ? -10.893 -9.249 22.835 1.00 84.00 80 LYS A N 1
ATOM 660 C CA . LYS A 1 80 ? -9.703 -9.562 22.025 1.00 84.00 80 LYS A CA 1
ATOM 661 C C . LYS A 1 80 ? -9.253 -8.387 21.156 1.00 84.00 80 LYS A C 1
ATOM 663 O O . LYS A 1 80 ? -8.855 -8.556 20.006 1.00 84.00 80 LYS A O 1
ATOM 668 N N . LEU A 1 81 ? -9.337 -7.191 21.731 1.00 88.62 81 LEU A N 1
ATOM 669 C CA . LEU A 1 81 ? -8.948 -5.928 21.120 1.00 88.62 81 LEU A CA 1
ATOM 670 C C . LEU A 1 81 ? -9.791 -5.521 19.895 1.00 88.62 81 LEU A C 1
ATOM 672 O O . LEU A 1 81 ? -9.397 -4.624 19.152 1.00 88.62 81 LEU A O 1
ATOM 676 N N . ASP A 1 82 ? -10.964 -6.129 19.689 1.00 86.25 82 ASP A N 1
ATOM 677 C CA . ASP A 1 82 ? -11.911 -5.689 18.664 1.00 86.25 82 ASP A CA 1
ATOM 678 C C . ASP A 1 82 ? -12.575 -4.362 19.076 1.00 86.25 82 ASP A C 1
ATOM 680 O O . ASP A 1 82 ? -13.417 -4.305 19.983 1.00 86.25 82 ASP A O 1
ATOM 684 N N . ILE A 1 83 ? -12.166 -3.275 18.415 1.00 88.94 83 ILE A N 1
ATOM 685 C CA . ILE A 1 83 ? -12.613 -1.912 18.724 1.00 88.94 83 ILE A CA 1
ATOM 686 C C . ILE A 1 83 ? -14.099 -1.731 18.411 1.00 88.94 83 ILE A C 1
ATOM 688 O O . ILE A 1 83 ? -14.813 -1.141 19.220 1.00 88.94 83 ILE A O 1
ATOM 692 N N . GLU A 1 84 ? -14.591 -2.256 17.287 1.00 88.56 84 GLU A N 1
ATOM 693 C CA . GLU A 1 84 ? -16.001 -2.104 16.915 1.00 88.56 84 GLU A CA 1
ATOM 694 C C . GLU A 1 84 ? -16.920 -2.798 17.921 1.00 88.56 84 GLU A C 1
ATOM 696 O O . GLU A 1 84 ? -17.934 -2.233 18.343 1.00 88.56 84 GLU A O 1
ATOM 701 N N . LEU A 1 85 ? -16.567 -4.022 18.322 1.00 89.44 85 LEU A N 1
ATOM 702 C CA . LEU A 1 85 ? -17.303 -4.762 19.341 1.00 89.44 85 LEU A CA 1
ATOM 703 C C . LEU A 1 85 ? -17.258 -4.028 20.686 1.00 89.44 85 LEU A C 1
ATOM 705 O O . LEU A 1 85 ? -18.287 -3.876 21.344 1.00 89.44 85 LEU A O 1
ATOM 709 N N . THR A 1 86 ? -16.085 -3.516 21.058 1.00 92.31 86 THR A N 1
ATOM 710 C CA . THR A 1 86 ? -15.887 -2.756 22.299 1.00 92.31 86 THR A CA 1
ATOM 711 C C . THR A 1 86 ? -16.730 -1.491 22.340 1.00 92.31 86 THR A C 1
ATOM 713 O O . THR A 1 86 ? -17.454 -1.284 23.311 1.00 92.31 86 THR A O 1
ATOM 716 N N . ILE A 1 87 ? -16.729 -0.685 21.277 1.00 91.69 87 ILE A N 1
ATOM 717 C CA . ILE A 1 87 ? -17.569 0.515 21.180 1.00 91.69 87 ILE A CA 1
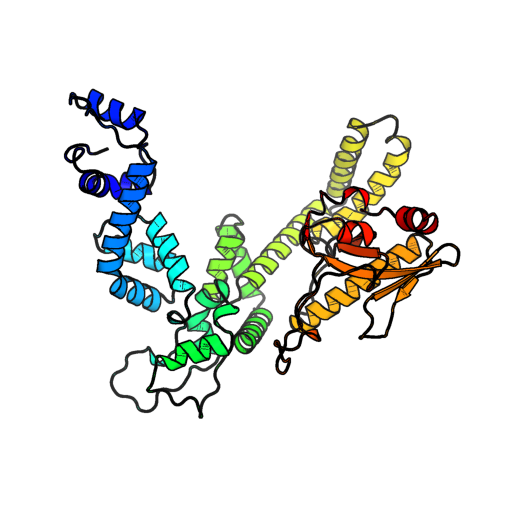ATOM 718 C C . ILE A 1 87 ? -19.051 0.140 21.295 1.00 91.69 87 ILE A C 1
ATOM 720 O O . ILE A 1 87 ? -19.771 0.735 22.097 1.00 91.69 87 ILE A O 1
ATOM 724 N N . LYS A 1 88 ? -19.508 -0.892 20.570 1.00 91.50 88 LYS A N 1
ATOM 725 C CA . LYS A 1 88 ? -20.902 -1.370 20.644 1.00 91.50 88 LYS A CA 1
ATOM 726 C C . LYS A 1 88 ? -21.314 -1.792 22.056 1.00 91.50 88 LYS A C 1
ATOM 728 O O . LYS A 1 88 ? -22.490 -1.670 22.397 1.00 91.50 88 LYS A O 1
ATOM 733 N N . GLU A 1 89 ? -20.394 -2.315 22.863 1.00 93.50 89 GLU A N 1
ATOM 734 C CA . GLU A 1 89 ? -20.659 -2.667 24.261 1.00 93.50 89 GLU A CA 1
ATOM 735 C C . GLU A 1 89 ? -20.618 -1.453 25.196 1.00 93.50 89 GLU A C 1
ATOM 737 O O . GLU A 1 89 ? -21.507 -1.330 26.038 1.00 93.50 89 GLU A O 1
ATOM 742 N N . ILE A 1 90 ? -19.675 -0.525 25.007 1.00 91.38 90 ILE A N 1
ATOM 743 C CA . ILE A 1 90 ? -19.587 0.726 25.783 1.00 91.38 90 ILE A CA 1
ATOM 744 C C . ILE A 1 90 ? -20.850 1.570 25.609 1.00 91.38 90 ILE A C 1
ATOM 746 O O . ILE A 1 90 ? -21.395 2.086 26.582 1.00 91.38 90 ILE A O 1
ATOM 750 N N . LEU A 1 91 ? -21.385 1.654 24.387 1.00 86.88 91 LEU A N 1
ATOM 751 C CA . LEU A 1 91 ? -22.617 2.399 24.109 1.00 86.88 91 LEU A CA 1
ATOM 752 C C . LEU A 1 91 ? -23.844 1.847 24.864 1.00 86.88 91 LEU A C 1
ATOM 754 O O . LEU A 1 91 ? -24.849 2.545 24.995 1.00 86.88 91 LEU A O 1
ATOM 758 N N . LYS A 1 92 ? -23.773 0.623 25.408 1.00 89.69 92 LYS A N 1
ATOM 759 C CA . LYS A 1 92 ? -24.828 0.033 26.252 1.00 89.69 92 LYS A CA 1
ATOM 760 C C . LYS A 1 92 ? -24.707 0.410 27.730 1.00 89.69 92 LYS A C 1
ATOM 762 O O . LYS A 1 92 ? -25.627 0.123 28.488 1.00 89.69 92 LYS A O 1
ATOM 767 N N . TRP A 1 93 ? -23.612 1.042 28.158 1.00 87.44 93 TRP A N 1
ATOM 768 C CA . TRP A 1 93 ? -23.383 1.401 29.565 1.00 87.44 93 TRP A CA 1
ATOM 769 C C . TRP A 1 93 ? -24.273 2.547 30.055 1.00 87.44 93 TRP A C 1
ATOM 771 O O . TRP A 1 93 ? -24.307 2.835 31.246 1.00 87.44 93 TRP A O 1
ATOM 781 N N . GLY A 1 94 ? -24.982 3.225 29.147 1.00 80.81 94 GLY A N 1
ATOM 782 C CA . GLY A 1 94 ? -25.783 4.405 29.478 1.00 80.81 94 GLY A CA 1
ATOM 783 C C . GLY A 1 94 ? -24.948 5.667 29.721 1.00 80.81 94 GLY A C 1
ATOM 784 O O . GLY A 1 94 ? -25.511 6.708 30.051 1.00 80.81 94 GLY A O 1
ATOM 785 N N . VAL A 1 95 ? -23.625 5.601 29.530 1.00 80.69 95 VAL A N 1
ATOM 786 C CA . VAL A 1 95 ? -22.725 6.760 29.554 1.00 80.69 95 VAL A CA 1
ATOM 787 C C . VAL A 1 95 ? -22.692 7.389 28.163 1.00 80.69 95 VAL A C 1
ATOM 789 O O . VAL A 1 95 ? -22.505 6.702 27.160 1.00 80.69 95 VAL A O 1
ATOM 792 N N . VAL A 1 96 ? -22.870 8.708 28.094 1.00 80.50 96 VAL A N 1
ATOM 793 C CA . VAL A 1 96 ? -22.795 9.457 26.836 1.00 80.50 96 VAL A CA 1
ATOM 794 C C . VAL A 1 96 ? -21.329 9.710 26.498 1.00 80.50 96 VAL A C 1
ATOM 796 O O . VAL A 1 96 ? -20.707 10.596 27.077 1.00 80.50 96 VAL A O 1
ATOM 799 N N . ILE A 1 97 ? -20.775 8.928 25.570 1.00 84.44 97 ILE A N 1
ATOM 800 C CA . ILE A 1 97 ? -19.378 9.046 25.134 1.00 84.44 97 ILE A CA 1
ATOM 801 C C . ILE A 1 97 ? -19.339 9.392 23.636 1.00 84.44 97 ILE A C 1
ATOM 803 O O . ILE A 1 97 ? -19.958 8.679 22.847 1.00 84.44 97 ILE A O 1
ATOM 807 N N . PRO A 1 98 ? -18.613 10.448 23.223 1.00 85.50 98 PRO A N 1
ATOM 808 C CA . PRO A 1 98 ? -18.376 10.768 21.816 1.00 85.50 98 PRO A CA 1
ATOM 809 C C . PRO A 1 98 ? -17.708 9.592 21.080 1.00 85.50 98 PRO A C 1
ATOM 811 O O . PRO A 1 98 ? -16.533 9.298 21.311 1.00 85.50 98 PRO A O 1
ATOM 814 N N . GLU A 1 99 ? -18.446 8.913 20.200 1.00 85.25 99 GLU A N 1
ATOM 815 C CA . GLU A 1 99 ? -18.010 7.689 19.514 1.00 85.25 99 GLU A CA 1
ATOM 816 C C . GLU A 1 99 ? -16.757 7.912 18.659 1.00 85.25 99 GLU A C 1
ATOM 818 O O . GLU A 1 99 ? -15.821 7.113 18.706 1.00 85.25 99 GLU A O 1
ATOM 823 N N . ASN A 1 100 ? -16.683 9.035 17.935 1.00 85.19 100 ASN A N 1
ATOM 824 C CA . ASN A 1 100 ? -15.538 9.326 17.068 1.00 85.19 100 ASN A CA 1
ATOM 825 C C . ASN A 1 100 ? -14.246 9.513 17.875 1.00 85.19 100 ASN A C 1
ATOM 827 O O . ASN A 1 100 ? -13.171 9.064 17.466 1.00 85.19 100 ASN A O 1
ATOM 831 N N . ARG A 1 101 ? -14.345 10.171 19.036 1.00 88.81 101 ARG A N 1
ATOM 832 C CA . ARG A 1 101 ? -13.203 10.378 19.939 1.00 88.81 101 ARG A CA 1
ATOM 833 C C . ARG A 1 101 ? -12.837 9.104 20.674 1.00 88.81 101 ARG A C 1
ATOM 835 O O . ARG A 1 101 ? -11.651 8.813 20.789 1.00 88.81 101 ARG A O 1
ATOM 842 N N . LEU A 1 102 ? -13.833 8.329 21.100 1.00 91.00 102 LEU A N 1
ATOM 843 C CA . LEU A 1 102 ? -13.624 7.021 21.707 1.00 91.00 102 LEU A CA 1
ATOM 844 C C . LEU A 1 102 ? -12.872 6.094 20.750 1.00 91.00 102 LEU A C 1
ATOM 846 O O . LEU A 1 102 ? -11.855 5.531 21.136 1.00 91.00 102 LEU A O 1
ATOM 850 N N . ASN A 1 103 ? -13.303 6.007 19.489 1.00 91.00 103 ASN A N 1
ATOM 851 C CA . ASN A 1 103 ? -12.615 5.224 18.464 1.00 91.00 103 ASN A CA 1
ATOM 852 C C . ASN A 1 103 ? -11.154 5.665 18.291 1.00 91.00 103 ASN A C 1
ATOM 854 O O . ASN A 1 103 ? -10.240 4.842 18.338 1.00 91.00 103 ASN A O 1
ATOM 858 N N . LYS A 1 104 ? -10.913 6.977 18.161 1.00 90.56 104 LYS A N 1
ATOM 859 C CA . LYS A 1 104 ? -9.552 7.517 18.039 1.00 90.56 104 LYS A CA 1
ATOM 860 C C . LYS A 1 104 ? -8.691 7.188 19.266 1.00 90.56 104 LYS A C 1
ATOM 862 O O . LYS A 1 104 ? -7.562 6.738 19.103 1.00 90.56 104 LYS A O 1
ATOM 867 N N . LYS A 1 105 ? -9.230 7.363 20.475 1.00 93.25 105 LYS A N 1
ATOM 868 C CA . LYS A 1 105 ? -8.528 7.079 21.733 1.00 93.25 105 LYS A CA 1
ATOM 869 C C . LYS A 1 105 ? -8.216 5.590 21.880 1.00 93.25 105 LYS A C 1
ATOM 871 O O . LYS A 1 105 ? -7.096 5.239 22.229 1.00 93.25 105 LYS A O 1
ATOM 876 N N . LEU A 1 106 ? -9.156 4.707 21.538 1.00 92.94 106 LEU A N 1
ATOM 877 C CA . LEU A 1 106 ? -8.933 3.257 21.529 1.00 92.94 106 LEU A CA 1
ATOM 878 C C . LEU A 1 106 ? -7.838 2.857 20.530 1.00 92.94 106 LEU A C 1
ATOM 880 O O . LEU A 1 106 ? -6.984 2.043 20.869 1.00 92.94 106 LEU A O 1
ATOM 884 N N . LEU A 1 107 ? -7.802 3.468 19.340 1.00 91.25 107 LEU A N 1
ATOM 885 C CA . LEU A 1 107 ? -6.736 3.255 18.350 1.00 91.25 107 LEU A CA 1
ATOM 886 C C . LEU A 1 107 ? -5.355 3.746 18.812 1.00 91.25 107 LEU A C 1
ATOM 888 O O . LEU A 1 107 ? -4.339 3.234 18.339 1.00 91.25 107 LEU A O 1
ATOM 892 N N . GLU A 1 108 ? -5.297 4.740 19.695 1.00 90.88 108 GLU A N 1
ATOM 893 C CA . GLU A 1 108 ? -4.052 5.191 20.325 1.00 90.88 108 GLU A CA 1
ATOM 894 C C . GLU A 1 108 ? -3.619 4.212 21.425 1.00 90.88 108 GLU A C 1
ATOM 896 O O . GLU A 1 108 ? -2.480 3.745 21.427 1.00 90.88 108 GLU A O 1
ATOM 901 N N . VAL A 1 109 ? -4.550 3.836 22.306 1.00 90.81 109 VAL A N 1
ATOM 902 C CA . VAL A 1 109 ? -4.318 2.936 23.446 1.00 90.81 109 VAL A CA 1
ATOM 903 C C . VAL A 1 109 ? -3.915 1.533 22.997 1.00 90.81 109 VAL A C 1
ATOM 905 O O . VAL A 1 109 ? -2.970 0.965 23.546 1.00 90.81 109 VAL A O 1
ATOM 908 N N . ILE A 1 110 ? -4.574 0.988 21.967 1.00 89.50 110 ILE A N 1
ATOM 909 C CA . ILE A 1 110 ? -4.289 -0.354 21.441 1.00 89.50 110 ILE A CA 1
ATOM 910 C C . ILE A 1 110 ? -2.843 -0.473 20.943 1.00 89.50 110 ILE A C 1
ATOM 912 O O . ILE A 1 110 ? -2.245 -1.532 21.054 1.00 89.50 110 ILE A O 1
ATOM 916 N N . LYS A 1 111 ? -2.237 0.616 20.447 1.00 88.00 111 LYS A N 1
ATOM 917 C CA . LYS A 1 111 ? -0.882 0.629 19.864 1.00 88.00 111 LYS A CA 1
ATOM 918 C C . LYS A 1 111 ? 0.228 0.746 20.915 1.00 88.00 111 LYS A C 1
ATOM 920 O O . LYS A 1 111 ? 1.293 1.301 20.639 1.00 88.00 111 LYS A O 1
ATOM 925 N N . THR A 1 112 ? -0.004 0.213 22.108 1.00 89.62 112 THR A N 1
ATOM 926 C CA . THR A 1 112 ? 0.953 0.217 23.217 1.00 89.62 112 THR A CA 1
ATOM 927 C C . THR A 1 112 ? 1.383 -1.203 23.576 1.00 89.62 112 THR A C 1
ATOM 929 O O . THR A 1 112 ? 0.657 -2.171 23.365 1.00 89.62 112 THR A O 1
ATOM 932 N N . GLU A 1 113 ? 2.581 -1.340 24.148 1.00 86.75 113 GLU A N 1
ATOM 933 C CA . GLU A 1 113 ? 3.123 -2.632 24.611 1.00 86.75 113 GLU A CA 1
ATOM 934 C C . GLU A 1 113 ? 2.247 -3.283 25.697 1.00 86.75 113 GLU A C 1
ATOM 936 O O . GLU A 1 113 ? 2.284 -4.493 25.883 1.00 86.75 113 GLU A O 1
ATOM 941 N N . GLU A 1 114 ? 1.436 -2.489 26.401 1.00 84.75 114 GLU A N 1
ATOM 942 C CA . GLU A 1 114 ? 0.517 -2.947 27.451 1.00 84.75 114 GLU A CA 1
ATOM 943 C C . GLU A 1 114 ? -0.680 -3.724 26.915 1.00 84.75 114 GLU A C 1
ATOM 945 O O . GLU A 1 114 ? -1.413 -4.321 27.695 1.00 84.75 114 GLU A O 1
ATOM 950 N N . MET A 1 115 ? -0.901 -3.703 25.604 1.00 88.62 115 MET A N 1
ATOM 951 C CA . MET A 1 115 ? -2.031 -4.380 24.973 1.00 88.62 115 MET A CA 1
ATOM 952 C C . MET A 1 115 ? -1.642 -5.738 24.396 1.00 88.62 115 MET A C 1
ATOM 954 O O . MET A 1 115 ? -2.507 -6.435 23.878 1.00 88.62 115 MET A O 1
ATOM 958 N N . ILE A 1 116 ? -0.366 -6.128 24.495 1.00 88.12 116 ILE A N 1
ATOM 959 C CA . ILE A 1 116 ? 0.066 -7.483 24.150 1.00 88.12 116 ILE A CA 1
ATOM 960 C C . ILE A 1 116 ? -0.560 -8.445 25.160 1.00 88.12 116 ILE A C 1
ATOM 962 O O . ILE A 1 116 ? -0.337 -8.325 26.364 1.00 88.12 116 ILE A O 1
ATOM 966 N N . VAL A 1 117 ? -1.351 -9.388 24.656 1.00 82.56 117 VAL A N 1
ATOM 967 C CA . VAL A 1 117 ? -2.102 -10.340 25.474 1.00 82.56 117 VAL A CA 1
ATOM 968 C C . VAL A 1 117 ? -1.306 -11.629 25.617 1.00 82.56 117 VAL A C 1
ATOM 970 O O . VAL A 1 117 ? -0.827 -12.186 24.631 1.00 82.56 117 VAL A O 1
ATOM 973 N N . PHE A 1 118 ? -1.220 -12.134 26.841 1.00 80.19 118 PHE A N 1
ATOM 974 C CA . PHE A 1 118 ? -0.641 -13.438 27.145 1.00 80.19 118 PHE A CA 1
ATOM 975 C C . PHE A 1 118 ? -1.692 -14.318 27.852 1.00 80.19 118 PHE A C 1
ATOM 977 O O . PHE A 1 118 ? -2.530 -13.827 28.606 1.00 80.19 118 PHE A O 1
ATOM 984 N N . ASP A 1 119 ? -1.668 -15.627 27.633 1.00 70.31 119 ASP A N 1
ATOM 985 C CA . ASP A 1 119 ? -2.669 -16.614 28.064 1.00 70.31 119 ASP A CA 1
ATOM 986 C C . ASP A 1 119 ? -2.802 -16.732 29.592 1.00 70.31 119 ASP A C 1
ATOM 988 O O . ASP A 1 119 ? -3.895 -16.977 30.114 1.00 70.31 119 ASP A O 1
ATOM 992 N N . PHE A 1 120 ? -1.730 -16.463 30.349 1.00 63.12 120 PHE A N 1
ATOM 993 C CA . PHE A 1 120 ? -1.775 -16.430 31.821 1.00 63.12 120 PHE A CA 1
ATOM 994 C C . PHE A 1 120 ? -2.582 -15.248 32.395 1.00 63.12 120 PHE A C 1
ATOM 996 O O . PHE A 1 120 ? -2.727 -15.136 33.619 1.00 63.12 120 PHE A O 1
ATOM 1003 N N . GLU A 1 121 ? -3.091 -14.350 31.547 1.00 59.88 121 GLU A N 1
ATOM 1004 C CA . GLU A 1 121 ? -4.106 -13.361 31.919 1.00 59.88 121 GLU A CA 1
ATOM 1005 C C . GLU A 1 121 ? -5.508 -13.989 32.070 1.00 59.88 121 GLU A C 1
ATOM 1007 O O . GLU A 1 121 ? -6.434 -13.337 32.554 1.00 59.88 121 GLU A O 1
ATOM 1012 N N . SER A 1 122 ? -5.681 -15.281 31.753 1.00 48.84 122 SER A N 1
ATOM 1013 C CA . SER A 1 122 ? -6.873 -16.043 32.135 1.00 48.84 122 SER A CA 1
ATOM 1014 C C . SER A 1 122 ? -6.892 -16.292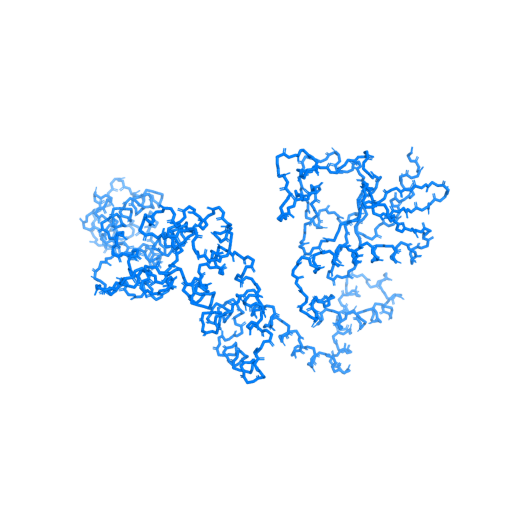 33.654 1.00 48.84 122 SER A C 1
ATOM 1016 O O . SER A 1 122 ? -6.187 -17.131 34.212 1.00 48.84 122 SER A O 1
ATOM 1018 N N . PHE A 1 123 ? -7.716 -15.524 34.368 1.00 42.88 123 PHE A N 1
ATOM 1019 C CA . PHE A 1 123 ? -7.891 -15.603 35.821 1.00 42.88 123 PHE A CA 1
ATOM 1020 C C . PHE A 1 123 ? -8.575 -16.909 36.267 1.00 42.88 123 PHE A C 1
ATOM 1022 O O . PHE A 1 123 ? -9.718 -16.906 36.725 1.00 42.88 123 PHE A O 1
ATOM 1029 N N . LYS A 1 124 ? -7.881 -18.048 36.204 1.00 39.25 124 LYS A N 1
ATOM 1030 C CA . LYS A 1 124 ? -8.241 -19.216 37.017 1.00 39.25 124 LYS A CA 1
ATOM 1031 C C . LYS A 1 124 ? -7.437 -19.177 38.311 1.00 39.25 124 LYS A C 1
ATOM 1033 O O . LYS A 1 124 ? -6.239 -19.446 38.341 1.00 39.25 124 LYS A O 1
ATOM 1038 N N . LYS A 1 125 ? -8.117 -18.821 39.406 1.00 34.50 125 LYS A N 1
ATOM 1039 C CA . LYS A 1 125 ? -7.600 -18.988 40.771 1.00 34.50 125 LYS A CA 1
ATOM 1040 C C . LYS A 1 125 ? -7.183 -20.454 40.959 1.00 34.50 125 LYS A C 1
ATOM 1042 O O . LYS A 1 125 ? -8.048 -21.323 40.992 1.00 34.50 125 LYS A O 1
ATOM 1047 N N . GLY A 1 126 ? -5.883 -20.702 41.127 1.00 43.91 126 GLY A N 1
ATOM 1048 C CA . GLY A 1 126 ? -5.389 -21.934 41.747 1.00 43.91 126 GLY A CA 1
ATOM 1049 C C . GLY A 1 126 ? -4.624 -22.940 40.881 1.00 43.91 126 GLY A C 1
ATOM 1050 O O . GLY A 1 126 ? -4.665 -24.116 41.224 1.00 43.91 126 GLY A O 1
ATOM 1051 N N . GLN A 1 127 ? -3.896 -22.543 39.830 1.00 42.91 127 GLN A N 1
ATOM 1052 C CA . GLN A 1 127 ? -2.913 -23.444 39.199 1.00 42.91 127 GLN A CA 1
ATOM 1053 C C . GLN A 1 127 ? -1.471 -22.916 39.216 1.00 42.91 127 GLN A C 1
ATOM 1055 O O . GLN A 1 127 ? -1.217 -21.716 39.127 1.00 42.91 127 GLN A O 1
ATOM 1060 N N . GLN A 1 128 ? -0.572 -23.884 39.424 1.00 46.94 128 GLN A N 1
ATOM 1061 C CA . GLN A 1 128 ? 0.887 -23.832 39.512 1.00 46.94 128 GLN A CA 1
ATOM 1062 C C . GLN A 1 128 ? 1.514 -23.407 38.174 1.00 46.94 128 GLN A C 1
ATOM 1064 O O . GLN A 1 128 ? 0.985 -23.776 37.136 1.00 46.94 128 GLN A O 1
ATOM 1069 N N . GLU A 1 129 ? 2.619 -22.651 38.248 1.00 49.03 129 GLU A N 1
ATOM 1070 C CA . GLU A 1 129 ? 3.467 -22.126 37.154 1.00 49.03 129 GLU A CA 1
ATOM 1071 C C . GLU A 1 129 ? 2.726 -21.563 35.919 1.00 49.03 129 GLU A C 1
ATOM 1073 O O . GLU A 1 129 ? 2.200 -22.278 35.074 1.00 49.03 129 GLU A O 1
ATOM 1078 N N . LYS A 1 130 ? 2.734 -20.228 35.789 1.00 55.44 130 LYS A N 1
ATOM 1079 C CA . LYS A 1 130 ? 2.254 -19.518 34.597 1.00 55.44 130 LYS A CA 1
ATOM 1080 C C . LYS A 1 130 ? 3.200 -19.803 33.435 1.00 55.44 130 LYS A C 1
ATOM 1082 O O . LYS A 1 130 ? 4.314 -19.284 33.458 1.00 55.44 130 LYS A O 1
ATOM 1087 N N . THR A 1 131 ? 2.757 -20.585 32.458 1.00 55.91 131 THR A N 1
ATOM 1088 C CA . THR A 1 131 ? 3.536 -20.844 31.248 1.00 55.91 131 THR A CA 1
ATOM 1089 C C . THR A 1 131 ? 3.212 -19.849 30.134 1.00 55.91 131 THR A C 1
ATOM 1091 O O . THR A 1 131 ? 2.042 -19.519 29.938 1.00 55.91 131 THR A O 1
ATOM 1094 N N . ILE A 1 132 ? 4.223 -19.375 29.405 1.00 66.25 132 ILE A N 1
ATOM 1095 C CA . ILE A 1 132 ? 4.096 -18.561 28.190 1.00 66.25 132 ILE A CA 1
ATOM 1096 C C . ILE A 1 132 ? 3.333 -19.355 27.123 1.00 66.25 132 ILE A C 1
ATOM 1098 O O . ILE A 1 132 ? 3.513 -20.563 26.957 1.00 66.25 132 ILE A O 1
ATOM 1102 N N . ASP A 1 133 ? 2.473 -18.644 26.399 1.00 66.94 133 ASP A N 1
ATOM 1103 C CA . ASP A 1 133 ? 1.655 -19.126 25.293 1.00 66.94 133 ASP A CA 1
ATOM 1104 C C . ASP A 1 133 ? 2.476 -19.950 24.298 1.00 66.94 133 ASP A C 1
ATOM 1106 O O . ASP A 1 133 ? 3.577 -19.562 23.903 1.00 66.94 133 ASP A O 1
ATOM 1110 N N . ASN A 1 134 ? 1.893 -21.035 23.785 1.00 85.38 134 ASN A N 1
ATOM 1111 C CA . ASN A 1 134 ? 2.378 -21.575 22.520 1.00 85.38 134 ASN A CA 1
ATOM 1112 C C . ASN A 1 134 ? 2.097 -20.571 21.381 1.00 85.38 134 ASN A C 1
ATOM 1114 O O . ASN A 1 134 ? 1.240 -19.692 21.498 1.00 85.38 134 ASN A O 1
ATOM 1118 N N . ILE A 1 135 ? 2.798 -20.714 20.254 1.00 89.12 135 ILE A N 1
ATOM 1119 C CA . ILE A 1 135 ? 2.699 -19.748 19.149 1.00 89.12 135 ILE A CA 1
ATOM 1120 C C . ILE A 1 135 ? 1.272 -19.583 18.613 1.00 89.12 135 ILE A C 1
ATOM 1122 O O . ILE A 1 135 ? 0.879 -18.473 18.273 1.00 89.12 135 ILE A O 1
ATOM 1126 N N . GLU A 1 136 ? 0.488 -20.661 18.557 1.00 90.94 136 GLU A N 1
ATOM 1127 C CA . GLU A 1 136 ? -0.894 -20.617 18.077 1.00 90.94 136 GLU A CA 1
ATOM 1128 C C . GLU A 1 136 ? -1.747 -19.729 18.979 1.00 90.94 136 GLU A C 1
ATOM 1130 O O . GLU A 1 136 ? -2.351 -18.768 18.504 1.00 90.94 136 GLU A O 1
ATOM 1135 N N . LYS A 1 137 ? -1.716 -19.989 20.288 1.00 88.00 137 LYS A N 1
ATOM 1136 C CA . LYS A 1 137 ? -2.478 -19.235 21.277 1.00 88.00 137 LYS A CA 1
ATOM 1137 C C . LYS A 1 137 ? -2.035 -17.777 21.346 1.00 88.00 137 LYS A C 1
ATOM 1139 O O . LYS A 1 137 ? -2.879 -16.879 21.372 1.00 88.00 137 LYS A O 1
ATOM 1144 N N . PHE A 1 138 ? -0.723 -17.547 21.289 1.00 89.44 138 PHE A N 1
ATOM 1145 C CA . PHE A 1 138 ? -0.153 -16.206 21.268 1.00 89.44 138 PHE A CA 1
ATOM 1146 C C . PHE A 1 138 ? -0.656 -15.411 20.062 1.00 89.44 138 PHE A C 1
ATOM 1148 O O . PHE A 1 138 ? -1.096 -14.270 20.203 1.00 89.44 138 PHE A O 1
ATOM 1155 N N . VAL A 1 139 ? -0.643 -16.020 18.872 1.00 92.44 139 VAL A N 1
ATOM 1156 C CA . VAL A 1 139 ? -1.131 -15.385 17.644 1.00 92.44 139 VAL A CA 1
ATOM 1157 C C . VAL A 1 139 ? -2.638 -15.148 17.702 1.00 92.44 139 VAL A C 1
ATOM 1159 O O . VAL A 1 139 ? -3.076 -14.049 17.374 1.00 92.44 139 VAL A O 1
ATOM 1162 N N . GLU A 1 140 ? -3.433 -16.117 18.155 1.00 90.00 140 GLU A N 1
ATOM 1163 C CA . GLU A 1 140 ? -4.888 -15.962 18.295 1.00 90.00 140 GLU A CA 1
ATOM 1164 C C . GLU A 1 140 ? -5.279 -14.792 19.203 1.00 90.00 140 GLU A C 1
ATOM 1166 O O . GLU A 1 140 ? -6.213 -14.050 18.894 1.00 90.00 140 GLU A O 1
ATOM 1171 N N . ASN A 1 141 ? -4.567 -14.626 20.318 1.00 87.69 141 ASN A N 1
ATOM 1172 C CA . ASN A 1 141 ? -4.826 -13.562 21.284 1.00 87.69 141 ASN A CA 1
ATOM 1173 C C . ASN A 1 141 ? -4.404 -12.179 20.760 1.00 87.69 141 ASN A C 1
ATOM 1175 O O . ASN A 1 141 ? -4.962 -11.167 21.178 1.00 87.69 141 ASN A O 1
ATOM 1179 N N . ASN A 1 142 ? -3.442 -12.132 19.834 1.00 90.94 142 ASN A N 1
ATOM 1180 C CA . ASN A 1 142 ? -2.790 -10.895 19.410 1.00 90.94 142 ASN A CA 1
ATOM 1181 C C . ASN A 1 142 ? -3.009 -10.526 17.940 1.00 90.94 142 ASN A C 1
ATOM 1183 O O . ASN A 1 142 ? -2.469 -9.514 17.500 1.00 90.94 142 ASN A O 1
ATOM 1187 N N . ILE A 1 143 ? -3.778 -11.291 17.158 1.00 93.62 143 ILE A N 1
ATOM 1188 C CA . ILE A 1 143 ? -3.877 -11.079 15.704 1.00 93.62 143 ILE A CA 1
ATOM 1189 C C . ILE A 1 143 ? -4.378 -9.679 15.329 1.00 93.62 143 ILE A C 1
ATOM 1191 O O . ILE A 1 143 ? -3.854 -9.064 14.402 1.00 93.62 143 ILE A O 1
ATOM 1195 N N . VAL A 1 144 ? -5.335 -9.138 16.088 1.00 92.19 144 VAL A N 1
ATOM 1196 C CA . VAL A 1 144 ? -5.858 -7.779 15.880 1.00 92.19 144 VAL A CA 1
ATOM 1197 C C . VAL A 1 144 ? -4.751 -6.749 16.097 1.00 92.19 144 VAL A C 1
ATOM 1199 O O . VAL A 1 144 ? -4.493 -5.917 15.227 1.00 92.19 144 VAL A O 1
ATOM 1202 N N . LEU A 1 145 ? -4.034 -6.849 17.220 1.00 92.62 145 LEU A N 1
ATOM 1203 C CA . LEU A 1 145 ? -2.913 -5.964 17.532 1.00 92.62 145 LEU A CA 1
ATOM 1204 C C . LEU A 1 145 ? -1.773 -6.106 16.522 1.00 92.62 145 LEU A C 1
ATOM 1206 O O . LEU A 1 145 ? -1.179 -5.113 16.112 1.00 92.62 145 LEU A O 1
ATOM 1210 N N . PHE A 1 146 ? -1.480 -7.330 16.091 1.00 94.56 146 PHE A N 1
ATOM 1211 C CA . PHE A 1 146 ? -0.431 -7.618 15.124 1.00 94.56 146 PHE A CA 1
ATOM 1212 C C . PHE A 1 146 ? -0.718 -6.977 13.765 1.00 94.56 146 PHE A C 1
ATOM 1214 O O . PHE A 1 146 ? 0.165 -6.332 13.193 1.00 94.56 146 PHE A O 1
ATOM 1221 N N . ASN A 1 147 ? -1.955 -7.091 13.277 1.00 94.31 147 ASN A N 1
ATOM 1222 C CA . ASN A 1 147 ? -2.380 -6.464 12.027 1.00 94.31 147 ASN A CA 1
ATOM 1223 C C . ASN A 1 147 ? -2.390 -4.929 12.118 1.00 94.31 147 ASN A C 1
ATOM 1225 O O . ASN A 1 147 ? -2.049 -4.260 11.145 1.00 94.31 147 ASN A O 1
ATOM 1229 N N . LEU A 1 148 ? -2.694 -4.362 13.291 1.00 91.62 148 LEU A N 1
ATOM 1230 C CA . LEU A 1 148 ? -2.672 -2.911 13.513 1.00 91.62 148 LEU A CA 1
ATOM 1231 C C . LEU A 1 148 ? -1.262 -2.334 13.727 1.00 91.62 148 LEU A C 1
ATOM 1233 O O . LEU A 1 148 ? -0.992 -1.198 13.328 1.00 91.62 148 LEU A O 1
ATOM 1237 N N . ALA A 1 149 ? -0.379 -3.072 14.405 1.00 92.44 149 ALA A N 1
ATOM 1238 C CA . ALA A 1 149 ? 0.901 -2.574 14.906 1.00 92.44 149 ALA A CA 1
ATOM 1239 C C . ALA A 1 149 ? 1.939 -3.695 15.121 1.00 92.44 149 ALA A C 1
ATOM 1241 O O . ALA A 1 149 ? 2.500 -3.852 16.206 1.00 92.44 149 ALA A O 1
ATOM 1242 N N . SER A 1 150 ? 2.265 -4.449 14.064 1.00 92.62 150 SER A N 1
ATOM 1243 C CA . SER A 1 150 ? 3.231 -5.567 14.123 1.00 92.62 150 SER A CA 1
ATOM 1244 C C . SER A 1 150 ? 4.598 -5.223 14.741 1.00 92.62 150 SER A C 1
ATOM 1246 O O . SER A 1 150 ? 5.290 -6.107 15.239 1.00 92.62 150 SER A O 1
ATOM 1248 N N . THR A 1 151 ? 5.024 -3.956 14.719 1.00 90.50 151 THR A N 1
ATOM 1249 C CA . THR A 1 151 ? 6.296 -3.502 15.310 1.00 90.50 151 THR A CA 1
ATOM 1250 C C . THR A 1 151 ? 6.344 -3.627 16.833 1.00 90.50 151 THR A C 1
ATOM 1252 O O . THR A 1 151 ? 7.441 -3.718 17.380 1.00 90.50 151 THR A O 1
ATOM 1255 N N . LEU A 1 152 ? 5.193 -3.690 17.511 1.00 92.00 152 LEU A N 1
ATOM 1256 C CA . LEU A 1 152 ? 5.109 -3.956 18.952 1.00 92.00 152 LEU A CA 1
ATOM 1257 C C . LEU A 1 152 ? 5.570 -5.368 19.322 1.00 92.00 152 LEU A C 1
ATOM 1259 O O . LEU A 1 152 ? 5.895 -5.622 20.474 1.00 92.00 152 LEU A O 1
ATOM 1263 N N . PHE A 1 153 ? 5.660 -6.270 18.346 1.00 92.56 153 PHE A N 1
ATOM 1264 C CA . PHE A 1 153 ? 6.129 -7.636 18.546 1.00 92.56 153 PHE A CA 1
ATOM 1265 C C . PHE A 1 153 ? 7.634 -7.780 18.279 1.00 92.56 153 PHE A C 1
ATOM 1267 O O . PHE A 1 153 ? 8.124 -8.878 18.029 1.00 92.56 153 PHE A O 1
ATOM 1274 N N . SER A 1 154 ? 8.407 -6.689 18.295 1.00 90.44 154 SER A N 1
ATOM 1275 C CA . SER A 1 154 ? 9.867 -6.814 18.340 1.00 90.44 154 SER A CA 1
ATOM 1276 C C . SER A 1 154 ? 10.316 -7.391 19.688 1.00 90.44 154 SER A C 1
ATOM 1278 O O . SER A 1 154 ? 9.616 -7.272 20.694 1.00 90.44 154 SER A O 1
ATOM 1280 N N . ASN A 1 155 ? 11.497 -8.016 19.716 1.00 87.56 155 ASN A N 1
ATOM 1281 C CA . ASN A 1 155 ? 12.014 -8.681 20.917 1.00 87.56 155 ASN A CA 1
ATOM 1282 C C . ASN A 1 155 ? 12.016 -7.759 22.146 1.00 87.56 155 ASN A C 1
ATOM 1284 O O . ASN A 1 155 ? 11.512 -8.146 23.196 1.00 87.56 155 ASN A O 1
ATOM 1288 N N . ASP A 1 156 ? 12.527 -6.534 22.002 1.00 87.19 156 ASP A N 1
ATOM 1289 C CA . ASP A 1 156 ? 12.638 -5.583 23.115 1.00 87.19 156 ASP A CA 1
ATOM 1290 C C . ASP A 1 156 ? 11.262 -5.170 23.650 1.00 87.19 156 ASP A C 1
ATOM 1292 O O . ASP A 1 156 ? 11.057 -5.071 24.857 1.00 87.19 156 ASP A O 1
ATOM 1296 N N . LYS A 1 157 ? 10.296 -4.969 22.748 1.00 90.62 157 LYS A N 1
ATOM 1297 C CA . LYS A 1 157 ? 8.932 -4.542 23.080 1.00 90.62 157 LYS A CA 1
ATOM 1298 C C . LYS A 1 157 ? 8.160 -5.634 23.818 1.00 90.62 157 LYS A C 1
ATOM 1300 O O . LYS A 1 157 ? 7.504 -5.359 24.819 1.00 90.62 157 LYS A O 1
ATOM 1305 N N . ILE A 1 158 ? 8.308 -6.884 23.387 1.00 88.38 158 ILE A N 1
ATOM 1306 C CA . ILE A 1 158 ? 7.718 -8.031 24.086 1.00 88.38 158 ILE A CA 1
ATOM 1307 C C . ILE A 1 158 ? 8.379 -8.236 25.447 1.00 88.38 158 ILE A C 1
ATOM 1309 O O . ILE A 1 158 ? 7.685 -8.475 26.433 1.00 88.38 158 ILE A O 1
ATOM 1313 N N . LEU A 1 159 ? 9.707 -8.113 25.529 1.00 84.88 159 LEU A N 1
ATOM 1314 C CA . LEU A 1 159 ? 10.419 -8.256 26.796 1.00 84.88 159 LEU A CA 1
ATOM 1315 C C . LEU A 1 159 ? 9.987 -7.179 27.800 1.00 84.88 159 LEU A C 1
ATOM 1317 O O . LEU A 1 159 ? 9.750 -7.489 28.967 1.00 84.88 159 LEU A O 1
ATOM 1321 N N . ASN A 1 160 ? 9.815 -5.937 27.347 1.00 87.50 160 ASN A N 1
ATOM 1322 C CA . ASN A 1 160 ? 9.279 -4.850 28.162 1.00 87.50 160 ASN A CA 1
ATOM 1323 C C . ASN A 1 160 ? 7.853 -5.127 28.649 1.00 87.50 160 ASN A C 1
ATOM 1325 O O . ASN A 1 160 ? 7.569 -4.908 29.828 1.00 87.50 160 ASN A O 1
ATOM 1329 N N . ALA A 1 161 ? 6.975 -5.642 27.782 1.00 86.12 161 ALA A N 1
ATOM 1330 C CA . ALA A 1 161 ? 5.626 -6.046 28.172 1.00 86.12 161 ALA A CA 1
ATOM 1331 C C . ALA A 1 161 ? 5.665 -7.149 29.245 1.00 86.12 161 ALA A C 1
ATOM 1333 O O . ALA A 1 161 ? 5.068 -7.004 30.311 1.00 86.12 161 ALA A O 1
ATOM 1334 N N . LEU A 1 162 ? 6.466 -8.199 29.034 1.00 81.25 162 LEU A N 1
ATOM 1335 C CA . LEU A 1 162 ? 6.651 -9.295 29.991 1.00 81.25 162 LEU A CA 1
ATOM 1336 C C . LEU A 1 162 ? 7.259 -8.836 31.323 1.00 81.25 162 LEU A C 1
ATOM 1338 O O . LEU A 1 162 ? 6.919 -9.373 32.377 1.00 81.25 162 LEU A O 1
ATOM 1342 N N . ASN A 1 163 ? 8.146 -7.837 31.315 1.00 82.56 163 ASN A N 1
ATOM 1343 C CA . ASN A 1 163 ? 8.755 -7.289 32.530 1.00 82.56 163 ASN A CA 1
ATOM 1344 C C . ASN A 1 163 ? 7.725 -6.700 33.506 1.00 82.56 163 ASN A C 1
A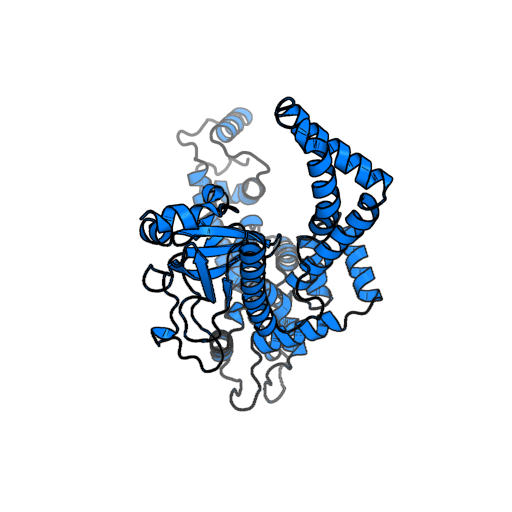TOM 1346 O O . ASN A 1 163 ? 8.000 -6.655 34.705 1.00 82.56 163 ASN A O 1
ATOM 1350 N N . LYS A 1 164 ? 6.533 -6.319 33.030 1.00 81.12 164 LYS A N 1
ATOM 1351 C CA . LYS A 1 164 ? 5.427 -5.851 33.879 1.00 81.12 164 LYS A CA 1
ATOM 1352 C C . LYS A 1 164 ? 4.729 -6.983 34.647 1.00 81.12 164 LYS A C 1
ATOM 1354 O O . LYS A 1 164 ? 3.942 -6.710 35.549 1.00 81.12 164 LYS A O 1
ATOM 1359 N N . HIS A 1 165 ? 5.049 -8.243 34.350 1.00 75.62 165 HIS A N 1
ATOM 1360 C CA . HIS A 1 165 ? 4.493 -9.424 35.007 1.00 75.62 165 HIS A CA 1
ATOM 1361 C C . HIS A 1 165 ? 5.591 -10.186 35.781 1.00 75.62 165 HIS A C 1
ATOM 1363 O O . HIS A 1 165 ? 6.168 -11.147 35.270 1.00 75.62 165 HIS A O 1
ATOM 1369 N N . PRO A 1 166 ? 5.887 -9.808 37.042 1.00 66.81 166 PRO A N 1
ATOM 1370 C CA . PRO A 1 166 ? 7.046 -10.318 37.792 1.00 66.81 166 PRO A CA 1
ATOM 1371 C C . PRO A 1 166 ? 6.972 -11.810 38.161 1.00 66.81 166 PRO A C 1
ATOM 1373 O O . PRO A 1 166 ? 7.968 -12.385 38.582 1.00 66.81 166 PRO A O 1
ATOM 1376 N N . ASN A 1 167 ? 5.810 -12.447 37.991 1.00 67.62 167 ASN A N 1
ATOM 1377 C CA . ASN A 1 167 ? 5.555 -13.832 38.397 1.00 67.62 167 ASN A CA 1
ATOM 1378 C C . ASN A 1 167 ? 5.799 -14.868 37.280 1.00 67.62 167 ASN A C 1
ATOM 1380 O O . ASN A 1 167 ? 5.363 -16.009 37.420 1.00 67.62 167 ASN A O 1
ATOM 1384 N N . ILE A 1 168 ? 6.426 -14.480 36.165 1.00 67.44 168 ILE A N 1
ATOM 1385 C CA . ILE A 1 168 ? 6.690 -15.359 35.013 1.00 67.44 168 ILE A CA 1
ATOM 1386 C C . ILE A 1 168 ? 8.177 -15.686 34.954 1.00 67.44 168 ILE A C 1
ATOM 1388 O O . ILE A 1 168 ? 9.024 -14.791 35.026 1.00 67.44 168 ILE A O 1
ATOM 1392 N N . ASN A 1 169 ? 8.492 -16.967 34.781 1.00 65.50 169 ASN A N 1
ATOM 1393 C CA . ASN A 1 169 ? 9.862 -17.424 34.616 1.00 65.50 169 ASN A CA 1
ATOM 1394 C C . ASN A 1 169 ? 10.311 -17.274 33.153 1.00 65.50 169 ASN A C 1
ATOM 1396 O O . ASN A 1 169 ? 9.971 -18.090 32.303 1.00 65.50 169 ASN A O 1
ATOM 1400 N N . LYS A 1 170 ? 11.102 -16.237 32.870 1.00 67.44 170 LYS A N 1
ATOM 1401 C CA . LYS A 1 170 ? 11.567 -15.900 31.511 1.00 67.44 170 LYS A CA 1
ATOM 1402 C C . LYS A 1 170 ? 12.671 -16.823 30.992 1.00 67.44 170 LYS A C 1
ATOM 1404 O O . LYS A 1 170 ? 12.871 -16.900 29.787 1.00 67.44 170 LYS A O 1
ATOM 1409 N N . ASP A 1 171 ? 13.368 -17.523 31.885 1.00 62.47 171 ASP A N 1
ATOM 1410 C CA . ASP A 1 171 ? 14.556 -18.310 31.539 1.00 62.47 171 ASP A CA 1
ATOM 1411 C C . ASP A 1 171 ? 14.213 -19.728 31.059 1.00 62.47 171 ASP A C 1
ATOM 1413 O O . ASP A 1 171 ? 15.076 -20.438 30.542 1.00 62.47 171 ASP A O 1
ATOM 1417 N N . LYS A 1 172 ? 12.956 -20.160 31.224 1.00 55.06 172 LYS A N 1
ATOM 1418 C CA . LYS A 1 172 ? 12.505 -21.517 30.875 1.00 55.06 172 LYS A CA 1
ATOM 1419 C C . LYS A 1 172 ? 11.655 -21.598 29.608 1.00 55.06 172 LYS A C 1
ATOM 1421 O O . LYS A 1 172 ? 11.374 -22.706 29.155 1.00 55.06 172 LYS A O 1
ATOM 1426 N N . GLU A 1 173 ? 11.247 -20.471 29.028 1.00 65.00 173 GLU A N 1
ATOM 1427 C CA . GLU A 1 173 ? 10.166 -20.454 28.041 1.00 65.00 173 GLU A CA 1
ATOM 1428 C C . GLU A 1 173 ? 10.524 -19.694 26.765 1.00 65.00 173 GLU A C 1
ATOM 1430 O O . GLU A 1 173 ? 11.177 -18.650 26.789 1.00 65.00 173 GLU A O 1
ATOM 1435 N N . LYS A 1 174 ? 10.096 -20.228 25.613 1.00 75.00 174 LYS A N 1
ATOM 1436 C CA . LYS A 1 174 ? 10.340 -19.589 24.318 1.00 75.00 174 LYS A CA 1
ATOM 1437 C C . LYS A 1 174 ? 9.427 -18.370 24.177 1.00 75.00 174 LYS A C 1
ATOM 1439 O O . LYS A 1 174 ? 8.230 -18.512 23.968 1.00 75.00 174 LYS A O 1
ATOM 1444 N N . ILE A 1 175 ? 10.010 -17.175 24.203 1.00 81.44 175 ILE A N 1
ATOM 1445 C CA . ILE A 1 175 ? 9.299 -15.929 23.894 1.00 81.44 175 ILE A CA 1
ATOM 1446 C C . ILE A 1 175 ? 9.081 -15.835 22.377 1.00 81.44 175 ILE A C 1
ATOM 1448 O O . ILE A 1 175 ? 10.036 -15.863 21.596 1.00 81.44 175 ILE A O 1
ATOM 1452 N N . HIS A 1 176 ? 7.822 -15.711 21.962 1.00 88.06 176 HIS A N 1
ATOM 1453 C CA . HIS A 1 176 ? 7.436 -15.552 20.562 1.00 88.06 176 HIS A CA 1
ATOM 1454 C C . HIS A 1 176 ? 7.497 -14.089 20.137 1.00 88.06 176 HIS A C 1
ATOM 1456 O O . HIS A 1 176 ? 6.899 -13.236 20.781 1.00 88.06 176 HIS A O 1
ATOM 1462 N N . ASN A 1 177 ? 8.199 -13.806 19.040 1.00 89.88 177 ASN A N 1
ATOM 1463 C CA . ASN A 1 177 ? 8.332 -12.459 18.485 1.00 89.88 177 ASN A CA 1
ATOM 1464 C C . ASN A 1 177 ? 7.655 -12.321 17.117 1.00 89.88 177 ASN A C 1
ATOM 1466 O O . ASN A 1 177 ? 7.077 -13.266 16.582 1.00 89.88 177 ASN A O 1
ATOM 1470 N N . LYS A 1 178 ? 7.770 -11.130 16.527 1.00 92.00 178 LYS A N 1
ATOM 1471 C CA . LYS A 1 178 ? 7.236 -10.790 15.210 1.00 92.00 178 LYS A CA 1
ATOM 1472 C C . LYS A 1 178 ? 7.616 -11.814 14.146 1.00 92.00 178 LYS A C 1
ATOM 1474 O O . LYS A 1 178 ? 6.752 -12.194 13.370 1.00 92.00 178 LYS A O 1
ATOM 1479 N N . THR A 1 179 ? 8.868 -12.269 14.112 1.00 89.19 179 THR A N 1
ATOM 1480 C CA . THR A 1 179 ? 9.324 -13.257 13.127 1.00 89.19 179 THR A CA 1
ATOM 1481 C C . THR A 1 179 ? 8.615 -14.596 13.319 1.00 89.19 179 THR A C 1
ATOM 1483 O O . THR A 1 179 ? 8.163 -15.175 12.335 1.00 89.19 179 THR A O 1
ATOM 1486 N N . ASP A 1 180 ? 8.468 -15.063 14.566 1.00 90.62 180 ASP A N 1
ATOM 1487 C CA . ASP A 1 180 ? 7.737 -16.304 14.861 1.00 90.62 180 ASP A CA 1
ATOM 1488 C C . ASP A 1 180 ? 6.258 -16.190 14.431 1.00 90.62 180 ASP A C 1
ATOM 1490 O O . ASP A 1 180 ? 5.716 -17.103 13.807 1.00 90.62 180 ASP A O 1
ATOM 1494 N N . MET A 1 181 ? 5.613 -15.049 14.711 1.00 93.56 181 MET A N 1
ATOM 1495 C CA . MET A 1 181 ? 4.231 -14.781 14.287 1.00 93.56 181 MET A CA 1
ATOM 1496 C C . MET A 1 181 ? 4.109 -14.679 12.764 1.00 93.56 181 MET A C 1
ATOM 1498 O O . MET A 1 181 ? 3.178 -15.229 12.176 1.00 93.56 181 MET A O 1
ATOM 1502 N N . ASP A 1 182 ? 5.056 -13.997 12.115 1.00 91.38 182 ASP A N 1
ATOM 1503 C CA . ASP A 1 182 ? 5.088 -13.821 10.668 1.00 91.38 182 ASP A CA 1
ATOM 1504 C C . ASP A 1 182 ? 5.160 -15.170 9.945 1.00 91.38 182 ASP A C 1
ATOM 1506 O O . ASP A 1 182 ? 4.444 -15.361 8.957 1.00 91.38 182 ASP A O 1
ATOM 1510 N N . GLU A 1 183 ? 5.999 -16.083 10.440 1.00 90.00 183 GLU A N 1
ATOM 1511 C CA . GLU A 1 183 ? 6.168 -17.441 9.922 1.00 90.00 183 GLU A CA 1
ATOM 1512 C C . GLU A 1 183 ? 4.925 -18.304 10.169 1.00 90.00 183 GLU A C 1
ATOM 1514 O O . GLU A 1 183 ? 4.433 -18.960 9.246 1.00 90.00 183 GLU A O 1
ATOM 1519 N N . TYR A 1 184 ? 4.374 -18.263 11.387 1.00 93.06 184 TYR A N 1
ATOM 1520 C CA . TYR A 1 184 ? 3.158 -18.998 11.735 1.00 93.06 184 TYR A CA 1
ATOM 1521 C C . TYR A 1 184 ? 1.975 -18.598 10.843 1.00 93.06 184 TYR A C 1
ATOM 1523 O O . TYR A 1 184 ? 1.321 -19.455 10.245 1.00 93.06 184 TYR A O 1
ATOM 1531 N N . LEU A 1 185 ? 1.735 -17.293 10.699 1.00 94.31 185 LEU A N 1
ATOM 1532 C CA . LEU A 1 185 ? 0.644 -16.757 9.886 1.00 94.31 185 LEU A CA 1
ATOM 1533 C C . LEU A 1 185 ? 0.834 -17.063 8.395 1.00 94.31 185 LEU A C 1
ATOM 1535 O O . LEU A 1 185 ? -0.134 -17.418 7.725 1.00 94.31 185 LEU A O 1
ATOM 1539 N N . ASN A 1 186 ? 2.071 -17.010 7.889 1.00 90.06 186 ASN A N 1
ATOM 1540 C CA . ASN A 1 186 ? 2.362 -17.392 6.508 1.00 90.06 186 ASN A CA 1
ATOM 1541 C C . ASN A 1 186 ? 2.037 -18.872 6.249 1.00 90.06 186 ASN A C 1
ATOM 1543 O O . ASN A 1 186 ? 1.381 -19.213 5.266 1.00 90.06 186 ASN A O 1
ATOM 1547 N N . ASN A 1 187 ? 2.441 -19.756 7.166 1.00 90.25 187 ASN A N 1
ATOM 1548 C CA . ASN A 1 187 ? 2.122 -21.183 7.095 1.00 90.25 187 ASN A CA 1
ATOM 1549 C C . ASN A 1 187 ? 0.620 -21.456 7.206 1.00 90.25 187 ASN A C 1
ATOM 1551 O O . ASN A 1 187 ? 0.116 -22.418 6.629 1.00 90.25 187 ASN A O 1
ATOM 1555 N N . ARG A 1 188 ? -0.108 -20.633 7.961 1.00 92.25 188 ARG A N 1
ATOM 1556 C CA . ARG A 1 188 ? -1.562 -20.737 8.069 1.00 92.25 188 ARG A CA 1
ATOM 1557 C C . ARG A 1 188 ? -2.250 -20.326 6.770 1.00 92.25 188 ARG A C 1
ATOM 1559 O O . ARG A 1 188 ? -3.125 -21.046 6.301 1.00 92.25 188 ARG A O 1
ATOM 1566 N N . TYR A 1 189 ? -1.801 -19.234 6.154 1.00 92.12 189 TYR A N 1
ATOM 1567 C CA . TYR A 1 189 ? -2.313 -18.765 4.869 1.00 92.12 189 TYR A CA 1
ATOM 1568 C C . TYR A 1 189 ? -2.081 -19.779 3.734 1.00 92.12 189 TYR A C 1
ATOM 1570 O O . TYR A 1 189 ? -3.002 -20.079 2.973 1.00 92.12 189 TYR A O 1
ATOM 1578 N N . THR A 1 190 ? -0.887 -20.377 3.634 1.00 88.88 190 THR A N 1
ATOM 1579 C CA . THR A 1 190 ? -0.593 -21.381 2.586 1.00 88.88 190 THR A CA 1
ATOM 1580 C C . THR A 1 190 ? -1.421 -22.652 2.706 1.00 88.88 190 THR A C 1
ATOM 1582 O O . THR A 1 190 ? -1.660 -23.319 1.701 1.00 88.88 190 THR A O 1
ATOM 1585 N N . LYS A 1 191 ? -1.867 -22.982 3.920 1.00 92.19 191 LYS A N 1
ATOM 1586 C CA . LYS A 1 191 ? -2.696 -24.155 4.210 1.00 92.19 191 LYS A CA 1
ATOM 1587 C C . LYS A 1 191 ? -4.191 -23.926 3.987 1.00 92.19 191 LYS A C 1
ATOM 1589 O O . LYS A 1 191 ? -4.947 -24.884 4.134 1.00 92.19 191 LYS A O 1
ATOM 1594 N N . LEU A 1 192 ? -4.626 -22.711 3.635 1.00 92.88 192 LEU A N 1
ATOM 1595 C CA . LEU A 1 192 ? -6.031 -22.449 3.318 1.00 92.88 192 LEU A CA 1
ATOM 1596 C C . LEU A 1 192 ? -6.497 -23.360 2.182 1.00 92.88 192 LEU A C 1
ATOM 1598 O O . LEU A 1 192 ? -5.910 -23.383 1.093 1.00 92.88 192 LEU A O 1
ATOM 1602 N N . SER A 1 193 ? -7.580 -24.092 2.437 1.00 93.94 193 SER A N 1
ATOM 1603 C CA . SER A 1 193 ? -8.185 -24.957 1.435 1.00 93.94 193 SER A CA 1
ATOM 1604 C C . SER A 1 193 ? -8.862 -24.127 0.342 1.00 93.94 193 SER A C 1
ATOM 1606 O O . SER A 1 193 ? -9.119 -22.930 0.495 1.00 93.94 193 SER A O 1
ATOM 1608 N N . LYS A 1 194 ? -9.215 -24.778 -0.771 1.00 93.56 194 LYS A N 1
ATOM 1609 C CA . LYS A 1 194 ? -10.048 -24.142 -1.798 1.00 93.56 194 LYS A CA 1
ATOM 1610 C C . LYS A 1 194 ? -11.382 -23.658 -1.213 1.00 93.56 194 LYS A C 1
ATOM 1612 O O . LYS A 1 194 ? -11.780 -22.538 -1.488 1.00 93.56 194 LYS A O 1
ATOM 1617 N N . SER A 1 195 ? -12.010 -24.452 -0.342 1.00 95.25 195 SER A N 1
ATOM 1618 C CA . SER A 1 195 ? -13.274 -24.070 0.297 1.00 95.25 195 SER A CA 1
ATOM 1619 C C . SER A 1 195 ? -13.135 -22.838 1.194 1.00 95.25 195 SER A C 1
ATOM 1621 O O . SER A 1 195 ? -14.044 -22.012 1.215 1.00 95.25 195 SER A O 1
ATOM 1623 N N . ASP A 1 196 ? -12.018 -22.685 1.912 1.00 94.62 196 ASP A N 1
ATOM 1624 C CA . ASP A 1 196 ? -11.781 -21.486 2.729 1.00 94.62 196 ASP A CA 1
ATOM 1625 C C . ASP A 1 196 ? -11.623 -20.251 1.842 1.00 94.62 196 ASP A C 1
ATOM 1627 O O . ASP A 1 196 ? -12.208 -19.204 2.108 1.00 94.62 196 ASP A O 1
ATOM 1631 N N . LYS A 1 197 ? -10.881 -20.394 0.741 1.00 94.25 197 LYS A N 1
ATOM 1632 C CA . LYS A 1 197 ? -10.714 -19.338 -0.259 1.00 94.25 197 LYS A CA 1
ATOM 1633 C C . LYS A 1 197 ? -12.035 -18.946 -0.919 1.00 94.25 197 LYS A C 1
ATOM 1635 O O . LYS A 1 197 ? -12.271 -17.756 -1.092 1.00 94.25 197 LYS A O 1
ATOM 1640 N N . ASP A 1 198 ? -12.899 -19.909 -1.230 1.00 94.94 198 ASP A N 1
ATOM 1641 C CA . ASP A 1 198 ? -14.225 -19.646 -1.798 1.00 94.94 198 ASP A CA 1
ATOM 1642 C C . ASP A 1 198 ? -15.101 -18.852 -0.808 1.00 94.94 198 ASP A C 1
ATOM 1644 O O . ASP A 1 198 ? -15.710 -17.855 -1.193 1.00 94.94 198 ASP A O 1
ATOM 1648 N N . LYS A 1 199 ? -15.075 -19.195 0.490 1.00 95.25 199 LYS A N 1
ATOM 1649 C CA . LYS A 1 199 ? -15.785 -18.431 1.537 1.00 95.25 199 LYS A CA 1
ATOM 1650 C C . LYS A 1 199 ? -15.289 -16.991 1.655 1.00 95.25 199 LYS A C 1
ATOM 1652 O O . LYS A 1 199 ? -16.105 -16.083 1.775 1.00 95.25 199 LYS A O 1
ATOM 1657 N N . ILE A 1 200 ? -13.972 -16.774 1.583 1.00 96.50 200 ILE A N 1
ATOM 1658 C CA . ILE A 1 200 ? -13.384 -15.423 1.577 1.00 96.50 200 ILE A CA 1
ATOM 1659 C C . ILE A 1 200 ? -13.954 -14.594 0.415 1.00 96.50 200 ILE A C 1
ATOM 1661 O O . ILE A 1 200 ? -14.292 -13.425 0.594 1.00 96.50 200 ILE A O 1
ATOM 1665 N N . ILE A 1 201 ? -14.093 -15.196 -0.770 1.00 96.81 201 ILE A N 1
ATOM 1666 C CA . ILE A 1 201 ? -14.677 -14.527 -1.939 1.00 96.81 201 ILE A CA 1
ATOM 1667 C C . ILE A 1 201 ? -16.177 -14.261 -1.757 1.00 96.81 201 ILE A C 1
ATOM 1669 O O . ILE A 1 201 ? -16.665 -13.210 -2.173 1.00 96.81 201 ILE A O 1
ATOM 1673 N N . ASP A 1 202 ? -16.920 -15.171 -1.136 1.00 95.81 202 ASP A N 1
ATOM 1674 C CA . ASP A 1 202 ? -18.344 -14.960 -0.872 1.00 95.81 202 ASP A CA 1
ATOM 1675 C C . ASP A 1 202 ? -18.579 -13.819 0.127 1.00 95.81 202 ASP A C 1
ATOM 1677 O O . ASP A 1 202 ? -19.448 -12.976 -0.104 1.00 95.81 202 ASP A O 1
ATOM 1681 N N . GLU A 1 203 ? -17.762 -13.721 1.178 1.00 95.69 203 GLU A N 1
ATOM 1682 C CA . GLU A 1 203 ? -17.783 -12.582 2.105 1.00 95.69 203 GLU A CA 1
ATOM 1683 C C . GLU A 1 203 ? -17.408 -11.270 1.397 1.00 95.69 203 GLU A C 1
ATOM 1685 O O . GLU A 1 203 ? -18.062 -10.246 1.601 1.00 95.69 203 GLU A O 1
ATOM 1690 N N . TYR A 1 204 ? -16.432 -11.307 0.483 1.00 97.38 204 TYR A N 1
ATOM 1691 C CA . TYR A 1 204 ? -16.059 -10.154 -0.342 1.00 97.38 204 TYR A CA 1
ATOM 1692 C C . TYR A 1 204 ? -17.205 -9.664 -1.243 1.00 97.38 204 TYR A C 1
ATOM 1694 O O . TYR A 1 204 ? -17.411 -8.462 -1.411 1.00 97.38 204 TYR A O 1
ATOM 1702 N N . LYS A 1 205 ? -18.006 -10.581 -1.797 1.00 95.50 205 LYS A N 1
ATOM 1703 C CA . LYS A 1 205 ? -19.213 -10.221 -2.561 1.00 95.50 205 LYS A CA 1
ATOM 1704 C C . LYS A 1 205 ? -20.289 -9.622 -1.652 1.00 95.50 205 LYS A C 1
ATOM 1706 O O . LYS A 1 205 ? -20.915 -8.629 -2.018 1.00 95.50 205 LYS A O 1
ATOM 1711 N N . GLN A 1 206 ? -20.494 -10.193 -0.464 1.00 94.94 206 GLN A N 1
ATOM 1712 C CA . GLN A 1 206 ? -21.482 -9.708 0.511 1.00 94.94 206 GLN A CA 1
ATOM 1713 C C . GLN A 1 206 ? -21.135 -8.327 1.079 1.00 94.94 206 GLN A C 1
ATOM 1715 O O . GLN A 1 206 ? -22.035 -7.555 1.413 1.00 94.94 206 GLN A O 1
ATOM 1720 N N . SER A 1 207 ? -19.849 -7.983 1.151 1.00 92.81 207 SER A N 1
ATOM 1721 C CA . SER A 1 207 ? -19.380 -6.661 1.575 1.00 92.81 207 SER A CA 1
ATOM 1722 C C . SER A 1 207 ? -19.437 -5.600 0.469 1.00 92.81 207 SER A C 1
ATOM 1724 O O . SER A 1 207 ? -18.949 -4.489 0.675 1.00 92.81 207 SER A O 1
ATOM 1726 N N . ASN A 1 208 ? -20.045 -5.912 -0.684 1.00 94.25 208 ASN A N 1
ATOM 1727 C CA . ASN A 1 208 ? -20.067 -5.056 -1.871 1.00 94.25 208 ASN A CA 1
ATOM 1728 C C . ASN A 1 208 ? -18.652 -4.711 -2.369 1.00 94.25 208 ASN A C 1
ATOM 1730 O O . ASN A 1 208 ? -18.365 -3.570 -2.729 1.00 94.25 208 ASN A O 1
ATOM 1734 N N . PHE A 1 209 ? -17.771 -5.714 -2.380 1.00 95.00 209 PHE A N 1
ATOM 1735 C CA . PHE A 1 209 ? -16.401 -5.620 -2.879 1.00 95.00 209 PHE A CA 1
ATOM 1736 C C . PHE A 1 209 ? -15.497 -4.636 -2.107 1.00 95.00 209 PHE A C 1
ATOM 1738 O O . PHE A 1 209 ? -14.501 -4.144 -2.649 1.00 95.00 209 PHE A O 1
ATOM 1745 N N . ASP A 1 210 ? -15.781 -4.392 -0.822 1.00 96.25 210 ASP A N 1
ATOM 1746 C CA . ASP A 1 210 ? -14.917 -3.601 0.063 1.00 96.25 210 ASP A CA 1
ATOM 1747 C C . ASP A 1 210 ? -13.729 -4.445 0.554 1.00 96.25 210 ASP A C 1
ATOM 1749 O O . ASP A 1 210 ? -13.862 -5.295 1.441 1.00 96.25 210 ASP A O 1
ATOM 1753 N N . ILE A 1 211 ? -12.553 -4.230 -0.044 1.00 96.31 211 ILE A N 1
ATOM 1754 C CA . ILE A 1 211 ? -11.344 -5.018 0.241 1.00 96.31 211 ILE A CA 1
ATOM 1755 C C . ILE A 1 211 ? -10.918 -4.858 1.699 1.00 96.31 211 ILE A C 1
ATOM 1757 O O . ILE A 1 211 ? -10.670 -5.859 2.368 1.00 96.31 211 ILE A O 1
ATOM 1761 N N . SER A 1 212 ? -10.838 -3.621 2.188 1.00 94.88 212 SER A N 1
ATOM 1762 C CA . SER A 1 212 ? -10.299 -3.322 3.515 1.00 94.88 212 SER A CA 1
ATOM 1763 C C . SER A 1 212 ? -11.185 -3.913 4.604 1.00 94.88 212 SER A C 1
ATOM 1765 O O . SER A 1 212 ? -10.702 -4.622 5.487 1.00 94.88 212 SER A O 1
ATOM 1767 N N . LYS A 1 213 ? -12.501 -3.693 4.496 1.00 92.75 213 LYS A N 1
ATOM 1768 C CA . LYS A 1 213 ? -13.470 -4.219 5.460 1.00 92.75 213 LYS A CA 1
ATOM 1769 C C . LYS A 1 213 ? -13.490 -5.746 5.468 1.00 92.75 213 LYS A C 1
ATOM 1771 O O . LYS A 1 213 ? -13.462 -6.355 6.537 1.00 92.75 213 LYS A O 1
ATOM 1776 N N . THR A 1 214 ? -13.501 -6.366 4.287 1.00 95.88 214 THR A N 1
ATOM 1777 C CA . THR A 1 214 ? -13.487 -7.833 4.174 1.00 95.88 214 THR A CA 1
ATOM 1778 C C . THR A 1 214 ? -12.201 -8.412 4.747 1.00 95.88 214 THR A C 1
ATOM 1780 O O . THR A 1 214 ? -12.243 -9.371 5.513 1.00 95.88 214 THR A O 1
ATOM 1783 N N . ALA A 1 215 ? -11.049 -7.822 4.416 1.00 96.69 215 ALA A N 1
ATOM 1784 C CA . ALA A 1 215 ? -9.760 -8.294 4.898 1.00 96.69 215 ALA A CA 1
ATOM 1785 C C . ALA A 1 215 ? -9.652 -8.194 6.422 1.00 96.69 215 ALA A C 1
ATOM 1787 O O . ALA A 1 215 ? -9.158 -9.128 7.053 1.00 96.69 215 ALA A O 1
ATOM 1788 N N . GLU A 1 216 ? -10.151 -7.115 7.029 1.00 93.12 216 GLU A N 1
ATOM 1789 C CA . GLU A 1 216 ? -10.199 -6.988 8.485 1.00 93.12 216 GLU A CA 1
ATOM 1790 C C . GLU A 1 216 ? -11.047 -8.105 9.115 1.00 93.12 216 GLU A C 1
ATOM 1792 O O . GLU A 1 216 ? -10.569 -8.809 10.009 1.00 93.12 216 GLU A O 1
ATOM 1797 N N . GLN A 1 217 ? -12.264 -8.330 8.615 1.00 92.12 217 GLN A N 1
ATOM 1798 C CA . GLN A 1 217 ? -13.175 -9.358 9.133 1.00 92.12 217 GLN A CA 1
ATOM 1799 C C . GLN A 1 217 ? -12.596 -10.774 8.991 1.00 92.12 217 GLN A C 1
ATOM 1801 O O . GLN A 1 217 ? -12.463 -11.499 9.982 1.00 92.12 217 GLN A O 1
ATOM 1806 N N . ILE A 1 218 ? -12.150 -11.134 7.785 1.00 95.25 218 ILE A N 1
ATOM 1807 C CA . ILE A 1 218 ? -11.538 -12.434 7.491 1.00 95.25 218 ILE A CA 1
ATOM 1808 C C . ILE A 1 218 ? -10.275 -12.654 8.320 1.00 95.25 218 ILE A C 1
ATOM 1810 O O . ILE A 1 218 ? -10.064 -13.752 8.839 1.00 95.25 218 ILE A O 1
ATOM 1814 N N . SER A 1 219 ? -9.436 -11.624 8.476 1.00 94.81 219 SER A N 1
ATOM 1815 C CA . SER A 1 219 ? -8.192 -11.737 9.241 1.00 94.81 219 SER A CA 1
ATOM 1816 C C . SER A 1 219 ? -8.441 -12.123 10.700 1.00 94.81 219 SER A C 1
ATOM 1818 O O . SER A 1 219 ? -7.699 -12.942 11.243 1.00 94.81 219 SER A O 1
ATOM 1820 N N . LYS A 1 220 ? -9.525 -11.615 11.304 1.00 91.75 220 LYS A N 1
ATOM 1821 C CA . LYS A 1 220 ? -9.963 -11.968 12.662 1.00 91.75 220 LYS A CA 1
ATOM 1822 C C . LYS A 1 220 ? -10.557 -13.375 12.722 1.00 91.75 220 LYS A C 1
ATOM 1824 O O . LYS A 1 220 ? -10.230 -14.134 13.627 1.00 91.75 220 LYS A O 1
ATOM 1829 N N . GLN A 1 221 ? -11.409 -13.734 11.763 1.00 91.25 221 GLN A N 1
ATOM 1830 C CA . GLN A 1 221 ? -12.111 -15.021 11.754 1.00 91.25 221 GLN A CA 1
ATOM 1831 C C . GLN A 1 221 ? -11.176 -16.205 11.488 1.00 91.25 221 GLN A C 1
ATOM 1833 O O . GLN A 1 221 ? -11.265 -17.233 12.158 1.00 91.25 221 GLN A O 1
ATOM 1838 N N . TYR A 1 222 ? -10.272 -16.066 10.518 1.00 93.06 222 TYR A N 1
ATOM 1839 C CA . TYR A 1 222 ? -9.366 -17.136 10.100 1.00 93.06 222 TYR A CA 1
ATOM 1840 C C . TYR A 1 222 ? -7.977 -17.036 10.737 1.00 93.06 222 TYR A C 1
ATOM 1842 O O . TYR A 1 222 ? -7.172 -17.951 10.554 1.00 93.06 222 TYR A O 1
ATOM 1850 N N . ILE A 1 223 ? -7.706 -15.985 11.521 1.00 94.44 223 ILE A N 1
ATOM 1851 C CA . ILE A 1 223 ? -6.401 -15.695 12.134 1.00 94.44 223 ILE A CA 1
ATOM 1852 C C . ILE A 1 223 ? -5.325 -15.581 11.044 1.00 94.44 223 ILE A C 1
ATOM 1854 O O . ILE A 1 223 ? -4.444 -16.426 10.906 1.00 94.44 223 ILE A O 1
ATOM 1858 N N . LEU A 1 224 ? -5.449 -14.554 10.205 1.00 95.69 224 LEU A N 1
ATOM 1859 C CA . LEU A 1 224 ? -4.570 -14.296 9.060 1.00 95.69 224 LEU A CA 1
ATOM 1860 C C . LEU A 1 224 ? -3.999 -12.880 9.131 1.00 95.69 224 LEU A C 1
ATOM 1862 O O . LEU A 1 224 ? -4.537 -12.013 9.821 1.00 95.69 224 LEU A O 1
ATOM 1866 N N . LYS A 1 225 ? -2.932 -12.612 8.375 1.00 95.12 225 LYS A N 1
ATOM 1867 C CA . LYS A 1 225 ? -2.496 -11.230 8.162 1.00 95.12 225 LYS A CA 1
ATOM 1868 C C . LYS A 1 225 ? -3.486 -10.517 7.257 1.00 95.12 225 LYS A C 1
ATOM 1870 O O . LYS A 1 225 ? -3.792 -11.015 6.175 1.00 95.12 225 LYS A O 1
ATOM 1875 N N . THR A 1 226 ? -3.922 -9.325 7.654 1.00 95.50 226 THR A N 1
ATOM 1876 C CA . THR A 1 226 ? -4.832 -8.505 6.837 1.00 95.50 226 THR A CA 1
ATOM 1877 C C . THR A 1 226 ? -4.240 -8.244 5.451 1.00 95.50 226 TH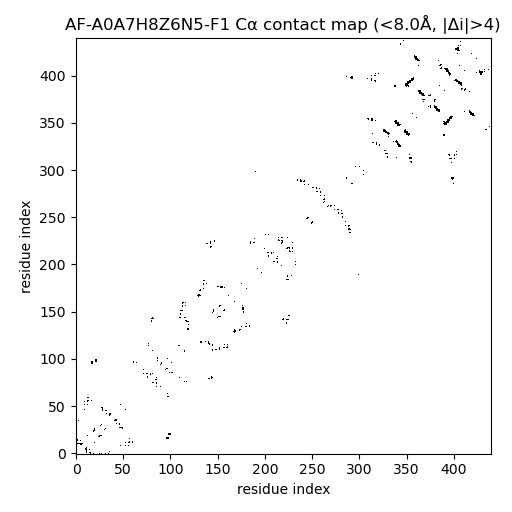R A C 1
ATOM 1879 O O . THR A 1 226 ? -4.920 -8.449 4.453 1.00 95.50 226 THR A O 1
ATOM 1882 N N . GLY A 1 227 ? -2.945 -7.912 5.371 1.00 92.69 227 GLY A N 1
ATOM 1883 C CA . GLY A 1 227 ? -2.270 -7.642 4.096 1.00 92.69 227 GLY A CA 1
ATOM 1884 C C . GLY A 1 227 ? -2.249 -8.825 3.117 1.00 92.69 227 GLY A C 1
ATOM 1885 O O . GLY A 1 227 ? -2.361 -8.608 1.911 1.00 92.69 227 GLY A O 1
ATOM 1886 N N . ASP A 1 228 ? -2.170 -10.066 3.608 1.00 91.94 228 ASP A N 1
ATOM 1887 C CA . ASP A 1 228 ? -2.199 -11.257 2.743 1.00 91.94 228 ASP A CA 1
ATOM 1888 C C . ASP A 1 228 ? -3.603 -11.465 2.152 1.00 91.94 228 ASP A C 1
ATOM 1890 O O . ASP A 1 228 ? -3.749 -11.779 0.969 1.00 91.94 228 ASP A O 1
ATOM 1894 N N . VAL A 1 229 ? -4.646 -11.218 2.954 1.00 95.50 229 VAL A N 1
ATOM 1895 C CA . VAL A 1 229 ? -6.044 -11.271 2.499 1.00 95.50 229 VAL A CA 1
ATOM 1896 C C . VAL A 1 229 ? -6.328 -10.151 1.496 1.00 95.50 229 VAL A C 1
ATOM 1898 O O . VAL A 1 229 ? -6.904 -10.412 0.444 1.00 95.50 229 VAL A O 1
ATOM 1901 N N . GLU A 1 230 ? -5.875 -8.921 1.758 1.00 95.69 230 GLU A N 1
ATOM 1902 C CA . GLU A 1 230 ? -6.006 -7.812 0.804 1.00 95.69 230 GLU A CA 1
ATOM 1903 C C . GLU A 1 230 ? -5.338 -8.127 -0.537 1.00 95.69 230 GLU A C 1
ATOM 1905 O O . GLU A 1 230 ? -5.910 -7.859 -1.595 1.00 95.69 230 GLU A O 1
ATOM 1910 N N . ALA A 1 231 ? -4.127 -8.693 -0.507 1.00 91.38 231 ALA A N 1
ATOM 1911 C CA . ALA A 1 231 ? -3.405 -9.080 -1.714 1.00 91.38 231 ALA A CA 1
ATOM 1912 C C . ALA A 1 231 ? -4.158 -10.165 -2.497 1.00 91.38 231 ALA A C 1
ATOM 1914 O O . ALA A 1 231 ? -4.261 -10.076 -3.723 1.00 91.38 231 ALA A O 1
ATOM 1915 N N . TYR A 1 232 ? -4.728 -11.150 -1.797 1.00 92.81 232 TYR A N 1
ATOM 1916 C CA . TYR A 1 232 ? -5.558 -12.188 -2.404 1.00 92.81 232 TYR A CA 1
ATOM 1917 C C . TYR A 1 232 ? -6.812 -11.615 -3.075 1.00 92.81 232 TYR A C 1
ATOM 1919 O O . TYR A 1 232 ? -7.072 -11.920 -4.238 1.00 92.81 232 TYR A O 1
ATOM 1927 N N . LEU A 1 233 ? -7.550 -10.745 -2.380 1.00 95.81 233 LEU A N 1
ATOM 1928 C CA . LEU A 1 233 ? -8.762 -10.118 -2.915 1.00 95.81 233 LEU A CA 1
ATOM 1929 C C . LEU A 1 233 ? -8.453 -9.232 -4.126 1.00 95.81 233 LEU A C 1
ATOM 1931 O O . LEU A 1 233 ? -9.140 -9.326 -5.138 1.00 95.81 233 LEU A O 1
ATOM 1935 N N . LYS A 1 234 ? -7.378 -8.430 -4.071 1.00 94.19 234 LYS A N 1
ATOM 1936 C CA . LYS A 1 234 ? -6.914 -7.641 -5.227 1.00 94.19 234 LYS A CA 1
ATOM 1937 C C . LYS A 1 234 ? -6.628 -8.544 -6.420 1.00 94.19 234 LYS A C 1
ATOM 1939 O O . LYS A 1 234 ? -7.128 -8.279 -7.508 1.00 94.19 234 LYS A O 1
ATOM 1944 N N . LYS A 1 235 ? -5.863 -9.620 -6.210 1.00 91.62 235 LYS A N 1
ATOM 1945 C CA . LYS A 1 235 ? -5.536 -10.585 -7.263 1.00 91.62 235 LYS A CA 1
ATOM 1946 C C . LYS A 1 235 ? -6.798 -11.191 -7.883 1.00 91.62 235 LYS A C 1
ATOM 1948 O O . LYS A 1 235 ? -6.928 -11.153 -9.100 1.00 91.62 235 LYS A O 1
ATOM 1953 N N . TYR A 1 236 ? -7.737 -11.661 -7.062 1.00 93.06 236 TYR A N 1
ATOM 1954 C CA . TYR A 1 236 ? -9.019 -12.191 -7.533 1.00 93.06 236 TYR A CA 1
ATOM 1955 C C . TYR A 1 236 ? -9.791 -11.169 -8.382 1.00 93.06 236 TYR A C 1
ATOM 1957 O O . TYR A 1 236 ? -10.296 -11.506 -9.451 1.00 93.06 236 TYR A O 1
ATOM 1965 N N . THR A 1 237 ? -9.859 -9.908 -7.944 1.00 94.94 237 THR A N 1
ATOM 1966 C CA . THR A 1 237 ? -10.557 -8.844 -8.682 1.00 94.94 237 THR A CA 1
ATOM 1967 C C . THR A 1 237 ? -9.915 -8.579 -10.043 1.00 94.94 237 THR A C 1
ATOM 1969 O O . THR A 1 237 ? -10.621 -8.459 -11.042 1.00 94.94 237 THR A O 1
ATOM 1972 N N . PHE A 1 23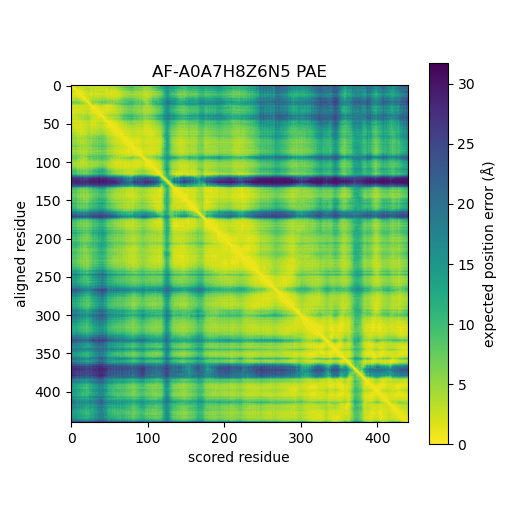8 ? -8.583 -8.529 -10.101 1.00 94.50 238 PHE A N 1
ATOM 1973 C CA . PHE A 1 238 ? -7.834 -8.371 -11.348 1.00 94.50 238 PHE A CA 1
ATOM 1974 C C . PHE A 1 238 ? -8.025 -9.561 -12.299 1.00 94.50 238 PHE A C 1
ATOM 1976 O O . PHE A 1 238 ? -8.288 -9.356 -13.482 1.00 94.50 238 PHE A O 1
ATOM 1983 N N . GLU A 1 239 ? -7.982 -10.792 -11.782 1.00 92.50 239 GLU A N 1
ATOM 1984 C CA . GLU A 1 239 ? -8.236 -12.012 -12.560 1.00 92.50 239 GLU A CA 1
ATOM 1985 C C . GLU A 1 239 ? -9.666 -12.033 -13.124 1.00 92.50 239 GLU A C 1
ATOM 1987 O O . GLU A 1 239 ? -9.852 -12.237 -14.323 1.00 92.50 239 GLU A O 1
ATOM 1992 N N . SER A 1 240 ? -10.670 -11.725 -12.296 1.00 92.88 240 SER A N 1
ATOM 1993 C CA . SER A 1 240 ? -12.078 -11.672 -12.713 1.00 92.88 240 SER A CA 1
ATOM 1994 C C . SER A 1 240 ? -12.343 -10.581 -13.761 1.00 92.88 240 SER A C 1
ATOM 1996 O O . SER A 1 240 ? -13.091 -10.793 -14.722 1.00 92.88 240 SER A O 1
ATOM 1998 N N . LEU A 1 241 ? -11.689 -9.421 -13.629 1.00 94.00 241 LEU A N 1
ATOM 1999 C CA . LEU A 1 241 ? -11.718 -8.378 -14.655 1.00 94.00 241 LEU A CA 1
ATOM 2000 C C . LEU A 1 241 ? -11.032 -8.856 -15.946 1.00 94.00 241 LEU A C 1
ATOM 2002 O O . LEU A 1 241 ? -11.545 -8.630 -17.044 1.00 94.00 241 LEU A O 1
ATOM 2006 N N . GLY A 1 242 ? -9.909 -9.563 -15.811 1.00 94.12 242 GLY A N 1
ATOM 2007 C CA . GLY A 1 242 ? -9.156 -10.166 -16.905 1.00 94.12 242 GLY A CA 1
ATOM 2008 C C . GLY A 1 242 ? -9.991 -11.105 -17.769 1.00 94.12 242 GLY A C 1
ATOM 2009 O O . GLY A 1 242 ? -10.012 -10.951 -18.989 1.00 94.12 242 GLY A O 1
ATOM 2010 N N . GLU A 1 243 ? -10.747 -12.011 -17.148 1.00 93.00 243 GLU A N 1
ATOM 2011 C CA . GLU A 1 243 ? -11.657 -12.940 -17.840 1.00 93.00 243 GLU A CA 1
ATOM 2012 C C . GLU A 1 243 ? -12.711 -12.227 -18.704 1.00 93.00 243 GLU A C 1
ATOM 2014 O O . GLU A 1 243 ? -13.179 -12.767 -19.711 1.00 93.00 243 GLU A O 1
ATOM 2019 N N . SER A 1 244 ? -13.087 -11.005 -18.323 1.00 91.75 244 SER A N 1
ATOM 2020 C CA . SER A 1 244 ? -14.076 -10.201 -19.044 1.00 91.75 244 SER A CA 1
ATOM 2021 C C . SER A 1 244 ? -13.451 -9.386 -20.179 1.00 91.75 244 SER A C 1
ATOM 2023 O O . SER A 1 244 ? -14.006 -9.346 -21.279 1.00 91.75 244 SER A O 1
ATOM 2025 N N . ILE A 1 245 ? -12.299 -8.756 -19.923 1.00 94.12 245 ILE A N 1
ATOM 2026 C CA . ILE A 1 245 ? -11.645 -7.821 -20.852 1.00 94.12 245 ILE A CA 1
ATOM 2027 C C . ILE A 1 245 ? -10.797 -8.533 -21.909 1.00 94.12 245 ILE A C 1
ATOM 2029 O O . ILE A 1 245 ? -10.741 -8.071 -23.042 1.00 94.12 245 ILE A O 1
ATOM 2033 N N . LEU A 1 246 ? -10.156 -9.658 -21.580 1.00 93.31 246 LEU A N 1
ATOM 2034 C CA . LEU A 1 246 ? -9.246 -10.359 -22.499 1.00 93.31 246 LEU A CA 1
ATOM 2035 C C . LEU A 1 246 ? -9.962 -11.177 -23.586 1.00 93.31 246 LEU A C 1
ATOM 2037 O O . LEU A 1 246 ? -9.304 -11.827 -24.397 1.00 93.31 246 LEU A O 1
ATOM 2041 N N . LYS A 1 247 ? -11.298 -11.141 -23.633 1.00 93.62 247 LYS A N 1
ATOM 2042 C CA . LYS A 1 247 ? -12.064 -11.646 -24.778 1.00 93.62 247 LYS A CA 1
ATOM 2043 C C . LYS A 1 247 ? -11.724 -10.799 -26.006 1.00 93.62 247 LYS A C 1
ATOM 2045 O O . LYS A 1 247 ? -11.708 -9.578 -25.909 1.00 93.62 247 LYS A O 1
ATOM 2050 N N . GLU A 1 248 ? -11.457 -11.443 -27.143 1.00 89.19 248 GLU A N 1
ATOM 2051 C CA . GLU A 1 248 ? -10.889 -10.781 -28.332 1.00 89.19 248 GLU A CA 1
ATOM 2052 C C . GLU A 1 248 ? -11.713 -9.568 -28.800 1.00 89.19 248 GLU A C 1
ATOM 2054 O O . GLU A 1 248 ? -11.130 -8.522 -29.092 1.00 89.19 248 GLU A O 1
ATOM 2059 N N . ASP A 1 249 ? -13.046 -9.674 -28.795 1.00 93.62 249 ASP A N 1
ATOM 2060 C CA . ASP A 1 249 ? -13.944 -8.574 -29.171 1.00 93.62 249 ASP A CA 1
ATOM 2061 C C . ASP A 1 249 ? -13.827 -7.398 -28.186 1.00 93.62 249 ASP A C 1
ATOM 2063 O O . ASP A 1 249 ? -13.510 -6.280 -28.591 1.00 93.62 249 ASP A O 1
ATOM 2067 N N . THR A 1 250 ? -13.963 -7.657 -26.879 1.00 95.06 250 THR A N 1
ATOM 2068 C CA . THR A 1 250 ? -13.849 -6.636 -25.821 1.00 95.06 250 THR A CA 1
ATOM 2069 C C . THR A 1 250 ? -12.478 -5.958 -25.815 1.00 95.06 250 THR A C 1
ATOM 2071 O O . THR A 1 250 ? -12.373 -4.740 -25.674 1.00 95.06 250 THR A O 1
ATOM 2074 N N . LEU A 1 251 ? -11.405 -6.738 -25.972 1.00 95.25 251 LEU A N 1
ATOM 2075 C CA . LEU A 1 251 ? -10.040 -6.223 -26.026 1.00 95.25 251 LEU A CA 1
ATOM 2076 C C . LEU A 1 251 ? -9.844 -5.326 -27.249 1.00 95.25 251 LEU A C 1
ATOM 2078 O O . LEU A 1 251 ? -9.183 -4.289 -27.152 1.00 95.25 251 LEU A O 1
ATOM 2082 N N . SER A 1 252 ? -10.417 -5.709 -28.390 1.00 94.94 252 SER A N 1
ATOM 2083 C CA . SER A 1 252 ? -10.365 -4.911 -29.614 1.00 94.94 252 SER A CA 1
ATOM 2084 C C . SER A 1 252 ? -11.135 -3.601 -29.447 1.00 94.94 252 SER A C 1
ATOM 2086 O O . SER A 1 252 ? -10.572 -2.544 -29.720 1.00 94.94 252 SER A O 1
ATOM 2088 N N . GLU A 1 253 ? -12.352 -3.637 -28.899 1.00 96.12 253 GLU A N 1
ATOM 2089 C CA . GLU A 1 253 ? -13.151 -2.438 -28.599 1.00 96.12 253 GLU A CA 1
ATOM 2090 C C . GLU A 1 253 ? -12.439 -1.483 -27.629 1.00 96.12 253 GLU A C 1
ATOM 2092 O O . GLU A 1 253 ? -12.370 -0.274 -27.877 1.00 96.12 253 GLU A O 1
ATOM 2097 N N . LEU A 1 254 ? -11.849 -2.012 -26.550 1.00 95.75 254 LEU A N 1
ATOM 2098 C CA . LEU A 1 254 ? -11.049 -1.226 -25.607 1.00 95.75 254 LEU A CA 1
ATOM 2099 C C . LEU A 1 254 ? -9.837 -0.595 -26.301 1.00 95.75 254 LEU A C 1
ATOM 2101 O O . LEU A 1 254 ? -9.552 0.586 -26.107 1.00 95.75 254 LEU A O 1
ATOM 2105 N N . THR A 1 255 ? -9.132 -1.373 -27.124 1.00 96.38 255 THR A N 1
ATOM 2106 C CA . THR A 1 255 ? -7.948 -0.909 -27.859 1.00 96.38 255 THR A CA 1
ATOM 2107 C C . THR A 1 255 ? -8.305 0.226 -28.819 1.00 96.38 255 THR A C 1
ATOM 2109 O O . THR A 1 255 ? -7.604 1.238 -28.854 1.00 96.38 255 THR A O 1
ATOM 2112 N N . GLU A 1 256 ? -9.402 0.087 -29.565 1.00 95.88 256 GLU A N 1
ATOM 2113 C CA . GLU A 1 256 ? -9.914 1.122 -30.470 1.00 95.88 256 GLU A CA 1
ATOM 2114 C C . GLU A 1 256 ? -10.337 2.385 -29.715 1.00 95.88 256 GLU A C 1
ATOM 2116 O O . GLU A 1 256 ? -9.979 3.496 -30.115 1.00 95.88 256 GLU A O 1
ATOM 2121 N N . SER A 1 257 ? -11.035 2.221 -28.589 1.00 95.69 257 SER A N 1
ATOM 2122 C CA . SER A 1 257 ? -11.489 3.336 -27.753 1.00 95.69 257 SER A CA 1
ATOM 2123 C C . SER A 1 257 ? -10.308 4.144 -27.216 1.00 95.69 257 SER A C 1
ATOM 2125 O O . SER A 1 257 ? -10.273 5.365 -27.350 1.00 95.69 257 SER A O 1
ATOM 2127 N N . VAL A 1 258 ? -9.293 3.467 -26.670 1.00 94.75 258 VAL A N 1
ATOM 2128 C CA . VAL A 1 258 ? -8.087 4.128 -26.154 1.00 94.75 258 VAL A CA 1
ATOM 2129 C C . VAL A 1 258 ? -7.298 4.790 -27.285 1.00 94.75 258 VAL A C 1
ATOM 2131 O O . VAL A 1 258 ? -6.891 5.939 -27.142 1.00 94.75 258 VAL A O 1
ATOM 2134 N N . ALA A 1 259 ? -7.107 4.115 -28.423 1.00 94.56 259 ALA A N 1
ATOM 2135 C CA . ALA A 1 259 ? -6.405 4.691 -29.572 1.00 94.56 259 ALA A CA 1
ATOM 2136 C C . ALA A 1 259 ? -7.108 5.945 -30.127 1.00 94.56 259 ALA A C 1
ATOM 2138 O O . ALA A 1 259 ? -6.437 6.886 -30.553 1.00 94.56 259 ALA A O 1
ATOM 2139 N N . SER A 1 260 ? -8.442 5.980 -30.081 1.00 94.19 260 SER A N 1
ATOM 2140 C CA . SER A 1 260 ? -9.236 7.134 -30.518 1.00 94.19 260 SER A CA 1
ATOM 2141 C C . SER A 1 260 ? -8.993 8.367 -29.644 1.00 94.19 260 SER A C 1
ATOM 2143 O O . SER A 1 260 ? -8.840 9.457 -30.186 1.00 94.19 260 SER A O 1
ATOM 2145 N N . LEU A 1 261 ? -8.828 8.200 -28.325 1.00 94.81 261 LEU A N 1
ATOM 2146 C CA . LEU A 1 261 ? -8.483 9.311 -27.422 1.00 94.81 261 LEU A CA 1
ATOM 2147 C C . LEU A 1 261 ? -7.147 9.979 -27.794 1.00 94.81 261 LEU A C 1
ATOM 2149 O O . LEU A 1 261 ? -7.016 11.198 -27.705 1.00 94.81 261 LEU A O 1
ATOM 2153 N N . PHE A 1 262 ? -6.153 9.205 -28.247 1.00 92.44 262 PHE A N 1
ATOM 2154 C CA . PHE A 1 262 ? -4.883 9.774 -28.719 1.00 92.44 262 PHE A CA 1
ATOM 2155 C C . PHE A 1 262 ? -5.060 10.571 -30.021 1.00 92.44 262 PHE A C 1
ATOM 2157 O O . PHE A 1 262 ? -4.484 11.650 -30.167 1.00 92.44 262 PHE A O 1
ATOM 2164 N N . LEU A 1 263 ? -5.883 10.074 -30.952 1.00 92.00 263 LEU A N 1
ATOM 2165 C CA . LEU A 1 263 ? -6.200 10.785 -32.196 1.00 92.00 263 LEU A CA 1
ATOM 2166 C C . LEU A 1 263 ? -6.976 12.084 -31.945 1.00 92.00 263 LEU A C 1
ATOM 2168 O O . LEU A 1 263 ? -6.752 13.063 -32.650 1.00 92.00 263 LEU A O 1
ATOM 2172 N N . GLU A 1 264 ? -7.870 12.105 -30.955 1.00 94.25 264 GLU A N 1
ATOM 2173 C CA . GLU A 1 264 ? -8.605 13.311 -30.556 1.00 94.25 264 GLU A CA 1
ATOM 2174 C C . GLU A 1 264 ? -7.679 14.394 -29.992 1.00 94.25 264 GLU A C 1
ATOM 2176 O O . GLU A 1 264 ? -7.924 15.580 -30.207 1.00 94.25 264 GLU A O 1
ATOM 2181 N N . TYR A 1 265 ? -6.601 13.999 -29.308 1.00 90.50 265 TYR A N 1
ATOM 2182 C CA . TYR A 1 265 ? -5.644 14.938 -28.728 1.00 90.50 265 TYR A CA 1
ATOM 2183 C C . TYR A 1 265 ? -4.758 15.615 -29.785 1.00 90.50 265 TYR A C 1
ATOM 2185 O O . TYR A 1 265 ? -4.581 16.832 -29.749 1.00 90.50 265 TYR A O 1
ATOM 2193 N N . ASN A 1 266 ? -4.200 14.846 -30.730 1.00 90.56 266 ASN A N 1
ATOM 2194 C CA . ASN A 1 266 ? -3.419 15.392 -31.846 1.00 90.56 266 ASN A CA 1
ATOM 2195 C C . ASN A 1 266 ? -3.465 14.464 -33.066 1.00 90.56 266 ASN A C 1
ATOM 2197 O O . ASN A 1 266 ? -2.616 13.583 -33.236 1.00 90.56 266 ASN A O 1
ATOM 2201 N N . LYS A 1 267 ? -4.472 14.657 -33.920 1.00 90.94 267 LYS A N 1
ATOM 2202 C CA . LYS A 1 267 ? -4.718 13.790 -35.075 1.00 90.94 267 LYS A CA 1
ATOM 2203 C C . LYS A 1 267 ? -3.553 13.777 -36.060 1.00 90.94 267 LYS A C 1
ATOM 2205 O O . LYS A 1 267 ? -3.157 12.697 -36.492 1.00 90.94 267 LYS A O 1
ATOM 2210 N N . ASP A 1 268 ? -3.021 14.945 -36.406 1.00 91.19 268 ASP A N 1
ATOM 2211 C CA . ASP A 1 268 ? -2.034 15.081 -37.481 1.00 91.19 268 ASP A CA 1
ATOM 2212 C C . ASP A 1 268 ? -0.727 14.350 -37.142 1.00 91.19 268 ASP A C 1
ATOM 2214 O O . ASP A 1 268 ? -0.177 13.643 -37.987 1.00 91.19 268 ASP A O 1
ATOM 2218 N N . GLU A 1 269 ? -0.279 14.424 -35.885 1.00 87.06 269 GLU A N 1
ATOM 2219 C CA . GLU A 1 269 ? 0.902 13.689 -35.414 1.00 87.06 269 GLU A CA 1
ATOM 2220 C C . GLU A 1 269 ? 0.603 12.198 -35.174 1.00 87.06 269 GLU A C 1
ATOM 2222 O O . GLU A 1 269 ? 1.384 11.321 -35.556 1.00 87.06 269 GLU A O 1
ATOM 2227 N N . THR A 1 270 ? -0.556 11.885 -34.586 1.00 90.69 270 THR A N 1
ATOM 2228 C CA . THR A 1 270 ? -0.871 10.530 -34.098 1.00 90.69 270 THR A CA 1
ATOM 2229 C C . THR A 1 270 ? -1.308 9.573 -35.208 1.00 90.69 270 THR A C 1
ATOM 2231 O O . THR A 1 270 ? -1.096 8.362 -35.102 1.00 90.69 270 THR A O 1
ATOM 2234 N N . GLN A 1 271 ? -1.898 10.077 -36.297 1.00 93.00 271 GLN A N 1
ATOM 2235 C CA . GLN A 1 271 ? -2.444 9.244 -37.375 1.00 93.00 271 GLN A CA 1
ATOM 2236 C C . GLN A 1 271 ? -1.403 8.281 -37.960 1.00 93.00 271 GLN A C 1
ATOM 2238 O O . GLN A 1 271 ? -1.738 7.150 -38.314 1.00 93.00 271 GLN A O 1
ATOM 2243 N N . SER A 1 272 ? -0.145 8.720 -38.035 1.00 93.56 272 SER A N 1
ATOM 2244 C CA . SER A 1 272 ? 0.964 7.927 -38.569 1.00 93.56 272 SER A CA 1
ATOM 2245 C C . SER A 1 272 ? 1.358 6.746 -37.669 1.00 93.56 272 SER A C 1
ATOM 2247 O O . SER A 1 272 ? 1.770 5.705 -38.178 1.00 93.56 272 SER A O 1
ATOM 2249 N N . ILE A 1 273 ? 1.170 6.868 -36.350 1.00 94.19 273 ILE A N 1
ATOM 2250 C CA . ILE A 1 273 ? 1.601 5.881 -35.345 1.00 94.19 273 ILE A CA 1
ATOM 2251 C C . ILE A 1 273 ? 0.448 5.064 -34.747 1.00 94.19 273 ILE A C 1
ATOM 2253 O O . ILE A 1 273 ? 0.683 4.157 -33.948 1.00 94.19 273 ILE A O 1
ATOM 2257 N N . VAL A 1 274 ? -0.806 5.342 -35.122 1.00 94.44 274 VAL A N 1
ATOM 2258 C CA . VAL A 1 274 ? -1.989 4.719 -34.499 1.00 94.44 274 VAL A CA 1
ATOM 2259 C C . VAL A 1 274 ? -1.969 3.188 -34.566 1.00 94.44 274 VAL A C 1
ATOM 2261 O O . VAL A 1 274 ? -2.380 2.514 -33.622 1.00 94.44 274 VAL A O 1
ATOM 2264 N N . GLY A 1 275 ? -1.445 2.616 -35.655 1.00 95.12 275 GLY A N 1
ATOM 2265 C CA . GLY A 1 275 ? -1.310 1.167 -35.797 1.00 95.12 275 GLY A CA 1
ATOM 2266 C C . GLY A 1 275 ? -0.363 0.558 -34.760 1.00 95.12 275 GLY A C 1
ATOM 2267 O O . GLY A 1 275 ? -0.646 -0.515 -34.228 1.00 95.12 275 GLY A O 1
ATOM 2268 N N . ASP A 1 276 ? 0.729 1.247 -34.433 1.00 95.44 276 ASP A N 1
ATOM 2269 C CA . ASP A 1 276 ? 1.684 0.794 -33.422 1.00 95.44 276 ASP A CA 1
ATOM 2270 C C . ASP A 1 276 ? 1.170 1.047 -32.004 1.00 95.44 276 ASP A C 1
ATOM 2272 O O . ASP A 1 276 ? 1.305 0.166 -31.152 1.00 95.44 276 ASP A O 1
ATOM 2276 N N . LEU A 1 277 ? 0.467 2.162 -31.773 1.00 94.56 277 LEU A N 1
ATOM 2277 C CA . LEU A 1 277 ? -0.236 2.415 -30.511 1.00 94.56 277 LEU A CA 1
ATOM 2278 C C . LEU A 1 277 ? -1.204 1.278 -30.175 1.00 94.56 277 LEU A C 1
ATOM 2280 O O . LEU A 1 277 ? -1.128 0.714 -29.084 1.00 94.56 277 LEU A O 1
ATOM 2284 N N . LYS A 1 278 ? -2.056 0.871 -31.124 1.00 96.44 278 LYS A N 1
ATOM 2285 C CA . LYS A 1 278 ? -3.000 -0.244 -30.932 1.00 96.44 278 LYS A CA 1
ATOM 2286 C C . LYS A 1 278 ? -2.289 -1.546 -30.562 1.00 96.44 278 LYS A C 1
ATOM 2288 O O . LYS A 1 278 ? -2.709 -2.238 -29.635 1.00 96.44 278 LYS A O 1
ATOM 2293 N N . LYS A 1 279 ? -1.180 -1.869 -31.240 1.00 96.69 279 LYS A N 1
ATOM 2294 C CA . LYS A 1 279 ? -0.371 -3.061 -30.922 1.00 96.69 279 LYS A CA 1
ATOM 2295 C C . LYS A 1 279 ? 0.202 -2.995 -29.507 1.00 96.69 279 LYS A C 1
ATOM 2297 O O . LYS A 1 279 ? 0.187 -4.006 -28.807 1.00 96.69 279 LYS A O 1
ATOM 2302 N N . ILE A 1 280 ? 0.716 -1.835 -29.095 1.00 95.25 280 ILE A N 1
ATOM 2303 C CA . ILE A 1 280 ? 1.288 -1.633 -27.758 1.00 95.25 280 ILE A CA 1
ATOM 2304 C C . ILE A 1 280 ? 0.191 -1.750 -26.698 1.00 95.25 280 ILE A C 1
ATOM 2306 O O . ILE A 1 280 ? 0.341 -2.548 -25.778 1.00 95.25 280 ILE A O 1
ATOM 2310 N N . ILE A 1 281 ? -0.936 -1.050 -26.863 1.00 95.50 281 ILE A N 1
ATOM 2311 C CA . ILE A 1 281 ? -2.088 -1.123 -25.950 1.00 95.50 281 ILE A CA 1
ATOM 2312 C C . ILE A 1 281 ? -2.511 -2.583 -25.758 1.00 95.50 281 ILE A C 1
ATOM 2314 O O . ILE A 1 281 ? -2.514 -3.072 -24.628 1.00 95.50 281 ILE A O 1
ATOM 2318 N N . LYS A 1 282 ? -2.750 -3.319 -26.853 1.00 95.25 282 LYS A N 1
ATOM 2319 C CA . LYS A 1 282 ? -3.168 -4.729 -26.797 1.00 95.25 282 LYS A CA 1
ATOM 2320 C C . LYS A 1 282 ? -2.178 -5.615 -26.026 1.00 95.25 282 LYS A C 1
ATOM 2322 O O . LYS A 1 282 ? -2.596 -6.535 -25.331 1.00 95.25 282 LYS A O 1
ATOM 2327 N N . ARG A 1 283 ? -0.871 -5.336 -26.114 1.00 94.38 283 ARG A N 1
ATOM 2328 C CA . ARG A 1 283 ? 0.185 -6.075 -25.390 1.00 94.38 283 ARG A CA 1
ATOM 2329 C C . ARG A 1 283 ? 0.289 -5.699 -23.912 1.00 94.38 283 ARG A C 1
ATOM 2331 O O . ARG A 1 283 ? 0.661 -6.550 -23.110 1.00 94.38 283 ARG A O 1
ATOM 2338 N N . TYR A 1 284 ? -0.031 -4.458 -23.552 1.00 94.25 284 TYR A N 1
ATOM 2339 C CA . TYR A 1 284 ? 0.052 -3.974 -22.172 1.00 94.25 284 TYR A CA 1
ATOM 2340 C C . TYR A 1 284 ? -1.224 -4.212 -21.361 1.00 94.25 284 TYR A C 1
ATOM 2342 O O . TYR A 1 284 ? -1.135 -4.328 -20.142 1.00 94.25 284 TYR A O 1
ATOM 2350 N N . VAL A 1 285 ? -2.393 -4.351 -21.996 1.00 94.81 285 VAL A N 1
ATOM 2351 C CA . VAL A 1 285 ? -3.650 -4.660 -21.290 1.00 94.81 285 VAL A CA 1
ATOM 2352 C C . VAL A 1 285 ? -3.530 -5.905 -20.391 1.00 94.81 285 VAL A C 1
ATOM 2354 O O . VAL A 1 285 ? -3.888 -5.798 -19.219 1.00 94.81 285 VAL A O 1
ATOM 2357 N N . PRO A 1 286 ? -2.955 -7.045 -20.830 1.00 92.31 286 PRO A N 1
ATOM 2358 C CA . PRO A 1 286 ? -2.711 -8.183 -19.940 1.00 92.31 286 PRO A CA 1
ATOM 2359 C C . PRO A 1 286 ? -1.837 -7.856 -18.718 1.00 92.31 286 PRO A C 1
ATOM 2361 O O . PRO A 1 286 ? -2.105 -8.354 -17.626 1.00 92.31 286 PRO A O 1
ATOM 2364 N N . LEU A 1 287 ? -0.816 -7.004 -18.872 1.00 92.62 287 LEU A N 1
ATOM 2365 C CA . LEU A 1 287 ? 0.044 -6.575 -17.762 1.00 92.62 287 LEU A CA 1
ATOM 2366 C C . LEU A 1 287 ? -0.723 -5.688 -16.771 1.00 92.62 287 LEU A C 1
ATOM 2368 O O . LEU A 1 287 ? -0.616 -5.881 -15.562 1.00 92.62 287 LEU A O 1
ATOM 2372 N N . ILE A 1 288 ? -1.540 -4.758 -17.276 1.00 93.19 288 ILE A N 1
ATOM 2373 C CA . ILE A 1 288 ? -2.425 -3.915 -16.455 1.00 93.19 288 ILE A CA 1
ATOM 2374 C C . ILE A 1 288 ? -3.383 -4.798 -15.648 1.00 93.19 288 ILE A C 1
ATOM 2376 O O . ILE A 1 288 ? -3.511 -4.633 -14.437 1.00 93.19 288 ILE A O 1
ATOM 2380 N N . LEU A 1 289 ? -4.004 -5.780 -16.307 1.00 93.31 289 LEU A N 1
ATOM 2381 C CA . LEU A 1 289 ? -4.938 -6.725 -15.691 1.00 93.31 289 LEU A CA 1
ATOM 2382 C C . LEU A 1 289 ? -4.255 -7.736 -14.761 1.00 93.31 289 LEU A C 1
ATOM 2384 O O . LEU A 1 289 ? -4.938 -8.415 -14.010 1.00 93.31 289 LEU A O 1
ATOM 2388 N N . SER A 1 290 ? -2.923 -7.808 -14.766 1.00 90.00 290 SER A N 1
ATOM 2389 C CA . SER A 1 290 ? -2.131 -8.582 -13.800 1.00 90.00 290 SER A CA 1
ATOM 2390 C C . SER A 1 290 ? -1.714 -7.760 -12.574 1.00 90.00 290 SER A C 1
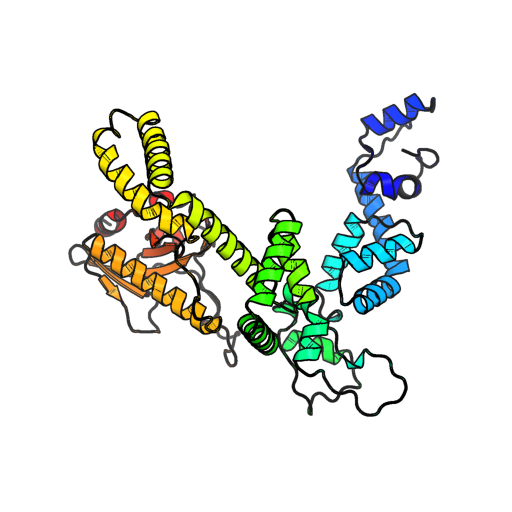ATOM 2392 O O . SER A 1 290 ? -1.006 -8.275 -11.710 1.00 90.00 290 SER A O 1
ATOM 2394 N N . ASN A 1 291 ? -2.151 -6.494 -12.485 1.00 90.50 291 ASN A N 1
ATOM 2395 C CA . ASN A 1 291 ? -1.680 -5.512 -11.506 1.00 90.50 291 ASN A CA 1
ATOM 2396 C C . ASN A 1 291 ? -0.161 -5.260 -11.595 1.00 90.50 291 ASN A C 1
ATOM 2398 O O . ASN A 1 291 ? 0.526 -5.141 -10.579 1.00 90.50 291 ASN A O 1
ATOM 2402 N N . GLY A 1 292 ? 0.366 -5.208 -12.822 1.00 91.44 292 GLY A N 1
ATOM 2403 C CA . GLY A 1 292 ? 1.802 -5.151 -13.082 1.00 91.44 292 GLY A CA 1
ATOM 2404 C C . GLY A 1 292 ? 2.462 -6.529 -13.020 1.00 91.44 292 GLY A C 1
ATOM 2405 O O . GLY A 1 292 ? 1.816 -7.560 -13.221 1.00 91.44 292 GLY A O 1
ATOM 2406 N N . PHE A 1 293 ? 3.774 -6.561 -12.785 1.00 90.81 293 PHE A N 1
ATOM 2407 C CA . PHE A 1 293 ? 4.495 -7.827 -12.663 1.00 90.81 293 PHE A CA 1
ATOM 2408 C C . PHE A 1 293 ? 4.025 -8.631 -11.434 1.00 90.81 293 PHE A C 1
ATOM 2410 O O . PHE A 1 293 ? 3.983 -8.086 -10.328 1.00 90.81 293 PHE A O 1
ATOM 2417 N N . PRO A 1 294 ? 3.719 -9.937 -11.582 1.00 85.38 294 PRO A N 1
ATOM 2418 C CA . PRO A 1 294 ? 3.329 -10.782 -10.458 1.00 85.38 294 PRO A CA 1
ATOM 2419 C C . PRO A 1 294 ? 4.403 -10.843 -9.368 1.00 85.38 294 PRO A C 1
ATOM 2421 O O . PRO A 1 294 ? 5.592 -10.994 -9.650 1.00 85.38 294 PRO A O 1
ATOM 2424 N N . VAL A 1 295 ? 3.977 -10.802 -8.105 1.00 82.81 295 VAL A N 1
ATOM 2425 C CA . VAL A 1 295 ? 4.877 -10.785 -6.944 1.00 82.81 295 VAL A CA 1
ATOM 2426 C C . VAL A 1 295 ? 4.694 -12.053 -6.109 1.00 82.81 295 VAL A C 1
ATOM 2428 O O . VAL A 1 295 ? 3.574 -12.436 -5.787 1.00 82.81 295 VAL A O 1
ATOM 2431 N N . ASN A 1 296 ? 5.809 -12.686 -5.734 1.00 83.31 296 ASN A N 1
ATOM 2432 C CA . ASN A 1 296 ? 5.890 -13.789 -4.767 1.00 83.31 296 ASN A CA 1
ATOM 2433 C C . ASN A 1 296 ? 4.940 -14.988 -5.011 1.00 83.31 296 ASN A C 1
ATOM 2435 O O . ASN A 1 296 ? 4.344 -15.520 -4.075 1.00 83.31 296 ASN A O 1
ATOM 2439 N N . LEU A 1 297 ? 4.809 -15.451 -6.259 1.00 83.06 297 LEU A N 1
ATOM 2440 C CA . LEU A 1 297 ? 3.905 -16.559 -6.620 1.00 83.06 297 LEU A CA 1
ATOM 2441 C C . LEU A 1 297 ? 4.187 -17.874 -5.872 1.00 83.06 297 LEU A C 1
ATOM 2443 O O . LEU A 1 297 ? 3.274 -18.665 -5.649 1.00 83.06 297 LEU A O 1
ATOM 2447 N N . THR A 1 298 ? 5.440 -18.108 -5.481 1.00 82.44 298 THR A N 1
ATOM 2448 C CA . THR A 1 298 ? 5.882 -19.308 -4.754 1.00 82.44 298 THR A CA 1
ATOM 2449 C C . THR A 1 298 ? 5.879 -19.127 -3.236 1.00 82.44 298 THR A C 1
ATOM 2451 O O . THR A 1 298 ? 6.345 -20.006 -2.516 1.00 82.44 298 THR A O 1
ATOM 2454 N N . ASN A 1 299 ? 5.385 -17.986 -2.751 1.00 76.50 299 ASN A N 1
ATOM 2455 C CA . ASN A 1 299 ? 5.278 -17.637 -1.342 1.00 76.50 299 ASN A CA 1
ATOM 2456 C C . ASN A 1 299 ? 6.571 -17.844 -0.525 1.00 76.50 299 ASN A C 1
ATOM 2458 O O . ASN A 1 299 ? 6.566 -18.438 0.557 1.00 76.50 299 ASN A O 1
ATOM 2462 N N . VAL A 1 300 ? 7.696 -17.357 -1.055 1.00 81.94 300 VAL A N 1
ATOM 2463 C CA . VAL A 1 300 ? 8.968 -17.337 -0.324 1.00 81.94 300 VAL A CA 1
ATOM 2464 C C . VAL A 1 300 ? 8.917 -16.319 0.818 1.00 81.94 300 VAL A C 1
ATOM 2466 O O . VAL A 1 300 ? 8.131 -15.369 0.805 1.00 81.94 300 VAL A O 1
ATOM 2469 N N . ASN A 1 301 ? 9.778 -16.515 1.819 1.00 79.38 301 ASN A N 1
ATOM 2470 C CA . ASN A 1 301 ? 9.903 -15.614 2.963 1.00 79.38 301 ASN A CA 1
ATOM 2471 C C . ASN A 1 301 ? 10.217 -14.165 2.525 1.00 79.38 301 ASN A C 1
ATOM 2473 O O . ASN A 1 301 ? 10.941 -13.934 1.555 1.00 79.38 301 ASN A O 1
ATOM 2477 N N . SER A 1 302 ? 9.715 -13.189 3.288 1.00 75.75 302 SER A N 1
ATOM 2478 C CA . SER A 1 302 ? 9.841 -11.754 3.005 1.00 75.75 302 SER A CA 1
ATOM 2479 C C . SER A 1 302 ? 11.283 -11.267 2.815 1.00 75.75 302 SER A C 1
ATOM 2481 O O . SER A 1 302 ? 11.524 -10.453 1.928 1.00 75.75 302 SER A O 1
ATOM 2483 N N . GLY A 1 303 ? 12.251 -11.773 3.584 1.00 77.88 303 GLY A N 1
ATOM 2484 C CA . GLY A 1 303 ? 13.664 -11.414 3.439 1.00 77.88 303 GLY A CA 1
ATOM 2485 C C . GLY A 1 303 ? 14.240 -11.842 2.088 1.00 77.88 303 GLY A C 1
ATOM 2486 O O . GLY A 1 303 ? 14.892 -11.045 1.415 1.00 77.88 303 GLY A O 1
ATOM 2487 N N . VAL A 1 304 ? 13.924 -13.067 1.654 1.00 84.81 304 VAL A N 1
ATOM 2488 C CA . VAL A 1 304 ? 14.309 -13.586 0.330 1.00 84.81 304 VAL A CA 1
ATOM 2489 C C . VAL A 1 304 ? 13.611 -12.793 -0.773 1.00 84.81 304 VAL A C 1
ATOM 2491 O O . VAL A 1 304 ? 14.249 -12.387 -1.738 1.00 84.81 304 VAL A O 1
ATOM 2494 N N . MET A 1 305 ? 12.318 -12.498 -0.610 1.00 87.00 305 MET A N 1
ATOM 2495 C CA . MET A 1 305 ? 11.562 -11.717 -1.591 1.00 87.00 305 MET A CA 1
ATOM 2496 C C . MET A 1 305 ? 12.104 -10.288 -1.752 1.00 87.00 305 MET A C 1
ATOM 2498 O O . MET A 1 305 ? 12.151 -9.778 -2.869 1.00 87.00 305 MET A O 1
ATOM 2502 N N . ILE A 1 306 ? 12.538 -9.638 -0.664 1.00 85.50 306 ILE A N 1
ATOM 2503 C CA . ILE A 1 306 ? 13.158 -8.303 -0.713 1.00 85.50 306 ILE A CA 1
ATOM 2504 C C . ILE A 1 306 ? 14.469 -8.343 -1.503 1.00 85.50 306 ILE A C 1
ATOM 2506 O O . ILE A 1 306 ? 14.681 -7.472 -2.346 1.00 85.50 306 ILE A O 1
ATOM 2510 N N . ALA A 1 307 ? 15.318 -9.345 -1.255 1.00 87.56 307 ALA A N 1
ATOM 2511 C CA . ALA A 1 307 ? 16.563 -9.527 -1.999 1.00 87.56 307 ALA A CA 1
ATOM 2512 C C . ALA A 1 307 ? 16.286 -9.780 -3.491 1.00 87.56 307 ALA A C 1
ATOM 2514 O O . ALA A 1 307 ? 16.771 -9.030 -4.335 1.00 87.56 307 ALA A O 1
ATOM 2515 N N . ASN A 1 308 ? 15.401 -10.734 -3.806 1.00 91.50 308 ASN A N 1
ATOM 2516 C CA . ASN A 1 308 ? 15.004 -11.048 -5.181 1.00 91.50 308 ASN A CA 1
ATOM 2517 C C . ASN A 1 308 ? 14.412 -9.834 -5.910 1.00 91.50 308 ASN A C 1
ATOM 2519 O O . ASN A 1 308 ? 14.658 -9.650 -7.098 1.00 91.50 308 ASN A O 1
ATOM 2523 N N . ALA A 1 309 ? 13.627 -8.997 -5.223 1.00 90.94 309 ALA A N 1
ATOM 2524 C CA . ALA A 1 309 ? 13.067 -7.781 -5.808 1.00 90.94 309 ALA A CA 1
ATOM 2525 C C . ALA A 1 309 ? 14.141 -6.725 -6.119 1.00 90.94 309 ALA A C 1
ATOM 2527 O O . ALA A 1 309 ? 13.978 -5.970 -7.077 1.00 90.94 309 ALA A O 1
ATOM 2528 N N . GLY A 1 310 ? 15.212 -6.662 -5.319 1.00 91.12 310 GLY A N 1
ATOM 2529 C CA . GLY A 1 310 ? 16.385 -5.828 -5.593 1.00 91.12 310 GLY A CA 1
ATOM 2530 C C . GLY A 1 310 ? 17.124 -6.299 -6.843 1.00 91.12 310 GLY A C 1
ATOM 2531 O O . GLY A 1 310 ? 17.270 -5.526 -7.788 1.00 91.12 310 GLY A O 1
ATOM 2532 N N . ASP A 1 311 ? 17.473 -7.587 -6.887 1.00 92.88 311 ASP A N 1
ATOM 2533 C CA . ASP A 1 311 ? 18.152 -8.200 -8.036 1.00 92.88 311 ASP A CA 1
ATOM 2534 C C . ASP A 1 311 ? 17.298 -8.084 -9.318 1.00 92.88 311 ASP A C 1
ATOM 2536 O O . ASP A 1 311 ? 17.798 -7.749 -10.389 1.00 92.88 311 ASP A O 1
ATOM 2540 N N . SER A 1 312 ? 15.974 -8.260 -9.214 1.00 94.38 312 SER A N 1
ATOM 2541 C CA . SER A 1 312 ? 15.051 -8.100 -10.351 1.00 94.38 312 SER A CA 1
ATOM 2542 C C . SER A 1 312 ? 15.068 -6.680 -10.920 1.00 94.38 312 SER A C 1
ATOM 2544 O O . SER A 1 312 ? 15.060 -6.514 -12.136 1.00 94.38 312 SER A O 1
ATOM 2546 N N . ALA A 1 313 ? 15.106 -5.650 -10.067 1.00 95.69 313 ALA A N 1
ATOM 2547 C CA . ALA A 1 313 ? 15.186 -4.262 -10.520 1.00 95.69 313 ALA A CA 1
ATOM 2548 C C . ALA A 1 313 ? 16.511 -3.982 -11.248 1.00 95.69 313 ALA A C 1
ATOM 2550 O O . ALA A 1 313 ? 16.506 -3.343 -12.299 1.00 95.69 313 ALA A O 1
ATOM 2551 N N . GLN A 1 314 ? 17.624 -4.510 -10.732 1.00 96.31 314 GLN A N 1
ATOM 2552 C CA . GLN A 1 314 ? 18.936 -4.427 -11.378 1.00 96.31 314 GLN A CA 1
ATOM 2553 C C . GLN A 1 314 ? 18.928 -5.096 -12.759 1.00 96.31 314 GLN A C 1
ATOM 2555 O O . GLN A 1 314 ? 19.359 -4.490 -13.739 1.00 96.31 314 GLN A O 1
ATOM 2560 N N . PHE A 1 315 ? 18.394 -6.315 -12.864 1.00 96.62 315 PHE A N 1
ATOM 2561 C CA . PHE A 1 315 ? 18.316 -7.019 -14.145 1.00 96.62 315 PHE A CA 1
ATOM 2562 C C . PHE A 1 315 ? 17.370 -6.348 -15.138 1.00 96.62 315 PHE A C 1
ATOM 2564 O O . PHE A 1 315 ? 17.698 -6.272 -16.321 1.00 96.62 315 PHE A O 1
ATOM 2571 N N . LEU A 1 316 ? 16.235 -5.815 -14.674 1.00 96.75 316 LEU A N 1
ATOM 2572 C CA . LEU A 1 316 ? 15.344 -5.014 -15.513 1.00 96.75 316 LEU A CA 1
ATOM 2573 C C . LEU A 1 316 ? 16.080 -3.798 -16.073 1.00 96.75 316 LEU A C 1
ATOM 2575 O O . LEU A 1 316 ? 16.036 -3.579 -17.279 1.00 96.75 316 LEU A O 1
ATOM 2579 N N . PHE A 1 317 ? 16.803 -3.050 -15.236 1.00 98.31 317 PHE A N 1
ATOM 2580 C CA . PHE A 1 317 ? 17.587 -1.908 -15.701 1.00 98.31 317 PHE A CA 1
ATOM 2581 C C . PHE A 1 317 ? 18.610 -2.303 -16.772 1.00 98.31 317 PHE A C 1
ATOM 2583 O O . PHE A 1 317 ? 18.624 -1.706 -17.846 1.00 98.31 317 PHE A O 1
ATOM 2590 N N . ILE A 1 318 ? 19.426 -3.329 -16.510 1.00 97.88 318 ILE A N 1
ATOM 2591 C CA . ILE A 1 318 ? 20.464 -3.787 -17.446 1.00 97.88 318 ILE A CA 1
ATOM 2592 C C . ILE A 1 318 ? 19.836 -4.215 -18.777 1.00 97.88 318 ILE A C 1
ATOM 2594 O O . ILE A 1 318 ? 20.294 -3.799 -19.839 1.00 97.88 318 ILE A O 1
ATOM 2598 N N . ALA A 1 319 ? 18.746 -4.989 -18.738 1.00 97.38 319 ALA A N 1
ATOM 2599 C CA . ALA A 1 319 ? 18.033 -5.396 -19.946 1.00 97.38 319 ALA A CA 1
ATOM 2600 C C . ALA A 1 319 ? 17.503 -4.188 -20.737 1.00 97.38 319 ALA A C 1
ATOM 2602 O O . ALA A 1 319 ? 17.594 -4.166 -21.964 1.00 97.38 319 ALA A O 1
ATOM 2603 N N . ARG A 1 320 ? 16.978 -3.166 -20.047 1.00 97.25 320 ARG A N 1
ATOM 2604 C CA . ARG A 1 320 ? 16.501 -1.922 -20.669 1.00 97.25 320 ARG A CA 1
ATOM 2605 C C . ARG A 1 320 ? 17.646 -1.116 -21.287 1.00 97.25 320 ARG A C 1
ATOM 2607 O O . ARG A 1 320 ? 17.498 -0.672 -22.420 1.00 97.25 320 ARG A O 1
ATOM 2614 N N . ALA A 1 321 ? 18.782 -0.998 -20.602 1.00 97.75 321 ALA A N 1
ATOM 2615 C CA . ALA A 1 321 ? 19.969 -0.323 -21.122 1.00 97.75 321 ALA A CA 1
ATOM 2616 C C . ALA A 1 321 ? 20.507 -1.015 -22.387 1.00 97.75 321 ALA A C 1
ATOM 2618 O O . ALA A 1 321 ? 20.756 -0.355 -23.392 1.00 97.75 321 ALA A O 1
ATOM 2619 N N . ILE A 1 322 ? 20.588 -2.349 -22.383 1.00 97.56 322 ILE A N 1
ATOM 2620 C CA . ILE A 1 322 ? 21.011 -3.127 -23.558 1.00 97.56 322 ILE A CA 1
ATOM 2621 C C . ILE A 1 322 ? 20.029 -2.948 -24.723 1.00 97.56 322 ILE A C 1
ATOM 2623 O O . ILE A 1 322 ? 20.452 -2.710 -25.852 1.00 97.56 322 ILE A O 1
ATOM 2627 N N . LEU A 1 323 ? 18.715 -3.006 -24.469 1.00 97.00 323 LEU A N 1
ATOM 2628 C CA . LEU A 1 323 ? 17.695 -2.759 -25.499 1.00 97.00 323 LEU A CA 1
ATOM 2629 C C . LEU A 1 323 ? 17.750 -1.333 -26.063 1.00 97.00 323 LEU A C 1
ATOM 2631 O O . LEU A 1 323 ? 17.439 -1.136 -27.236 1.00 97.00 323 LEU A O 1
ATOM 2635 N N . ALA A 1 324 ? 18.153 -0.357 -25.248 1.00 96.44 324 ALA A N 1
ATOM 2636 C CA . ALA A 1 324 ? 18.388 1.020 -25.671 1.00 96.44 324 ALA A CA 1
ATOM 2637 C C . ALA A 1 324 ? 19.725 1.206 -26.425 1.00 96.44 324 ALA A C 1
ATOM 2639 O O . ALA A 1 324 ? 20.011 2.306 -26.892 1.00 96.44 324 ALA A O 1
ATOM 2640 N N . GLY A 1 325 ? 20.519 0.140 -26.592 1.00 96.50 325 GLY A N 1
ATOM 2641 C CA . GLY A 1 325 ? 21.749 0.131 -27.386 1.00 96.50 325 GLY A CA 1
ATOM 2642 C C . GLY A 1 325 ? 23.030 0.403 -26.597 1.00 96.50 325 GLY A C 1
ATOM 2643 O O . GLY A 1 325 ? 24.063 0.660 -27.212 1.00 96.50 325 GLY A O 1
ATOM 2644 N N . PHE A 1 326 ? 22.984 0.360 -25.263 1.00 97.56 326 PHE A N 1
ATOM 2645 C CA . PHE A 1 326 ? 24.160 0.557 -24.420 1.00 97.56 326 PHE A CA 1
ATOM 2646 C C . PHE A 1 326 ? 24.816 -0.771 -24.033 1.00 97.56 326 PHE A C 1
ATOM 2648 O O . PHE A 1 326 ? 24.140 -1.731 -23.661 1.00 97.56 326 PHE A O 1
ATOM 2655 N N . ASP A 1 327 ? 26.147 -0.791 -24.006 1.00 96.69 327 ASP A N 1
ATOM 2656 C CA . ASP A 1 327 ? 26.892 -1.875 -23.371 1.00 96.69 327 ASP A CA 1
ATOM 2657 C C . ASP A 1 327 ? 26.768 -1.728 -21.849 1.00 96.69 327 ASP A C 1
ATOM 2659 O O . ASP A 1 327 ? 27.215 -0.734 -21.270 1.00 96.69 327 ASP A O 1
ATOM 2663 N N . SER A 1 328 ? 26.162 -2.706 -21.176 1.00 96.88 328 SER A N 1
ATOM 2664 C CA . SER A 1 328 ? 25.953 -2.666 -19.726 1.00 96.88 328 SER A CA 1
ATOM 2665 C C . SER A 1 328 ? 26.242 -4.011 -19.067 1.00 96.88 328 SER A C 1
ATOM 2667 O O . SER A 1 328 ? 26.043 -5.066 -19.667 1.00 96.88 328 SER A O 1
ATOM 2669 N N . SER A 1 329 ? 26.718 -3.969 -17.820 1.00 95.31 329 SER A N 1
ATOM 2670 C CA . SER A 1 329 ? 27.019 -5.152 -17.009 1.00 95.31 329 SER A CA 1
ATOM 2671 C C . SER A 1 329 ? 26.687 -4.916 -15.539 1.00 95.31 329 SER A C 1
ATOM 2673 O O . SER A 1 329 ? 26.845 -3.808 -15.020 1.00 95.31 329 SER A O 1
ATOM 2675 N N . ASN A 1 330 ? 26.290 -5.982 -14.846 1.00 94.88 330 ASN A N 1
ATOM 2676 C CA . ASN A 1 330 ? 26.214 -6.024 -13.389 1.00 94.88 330 ASN A CA 1
ATOM 2677 C C . ASN A 1 330 ? 27.610 -5.951 -12.755 1.00 94.88 330 ASN A C 1
ATOM 2679 O O . ASN A 1 330 ? 28.615 -6.322 -13.365 1.00 94.88 330 ASN A O 1
ATOM 2683 N N . VAL A 1 331 ? 27.644 -5.498 -11.503 1.00 93.94 331 VAL A N 1
ATOM 2684 C CA . VAL A 1 331 ? 28.829 -5.516 -10.644 1.00 93.94 331 VAL A CA 1
ATOM 2685 C C . VAL A 1 331 ? 28.632 -6.577 -9.566 1.00 93.94 331 VAL A C 1
ATOM 2687 O O . VAL A 1 331 ? 27.806 -6.418 -8.672 1.00 93.94 331 VAL A O 1
ATOM 2690 N N . ASP A 1 332 ? 29.421 -7.651 -9.612 1.00 87.38 332 ASP A N 1
ATOM 2691 C CA . ASP A 1 332 ? 29.295 -8.784 -8.674 1.00 87.38 332 ASP A CA 1
ATOM 2692 C C . ASP A 1 332 ? 29.966 -8.555 -7.310 1.00 87.38 332 ASP A C 1
ATOM 2694 O O . ASP A 1 332 ? 29.958 -9.411 -6.419 1.00 87.38 332 ASP A O 1
ATOM 2698 N N . VAL A 1 333 ? 30.535 -7.370 -7.103 1.00 86.00 333 VAL A N 1
ATOM 2699 C CA . VAL A 1 333 ? 31.167 -6.992 -5.842 1.00 86.00 333 VAL A CA 1
ATOM 2700 C C . VAL A 1 333 ? 30.098 -6.468 -4.884 1.00 86.00 333 VAL A C 1
ATOM 2702 O O . VAL A 1 333 ? 29.692 -5.314 -4.957 1.00 86.00 333 VAL A O 1
ATOM 2705 N N . ARG A 1 334 ? 29.682 -7.295 -3.916 1.00 75.94 334 ARG A N 1
ATOM 2706 C CA . ARG A 1 334 ? 28.644 -6.952 -2.912 1.00 75.94 334 ARG A CA 1
ATOM 2707 C C . ARG A 1 334 ? 28.967 -5.729 -2.038 1.00 75.94 334 ARG A C 1
ATOM 2709 O O . ARG A 1 334 ? 28.076 -5.203 -1.374 1.00 75.94 334 ARG A O 1
ATOM 2716 N N . SER A 1 335 ? 30.231 -5.307 -1.979 1.00 80.50 335 SER A N 1
ATOM 2717 C CA . SER A 1 335 ? 30.666 -4.085 -1.287 1.00 80.50 335 SER A CA 1
ATOM 2718 C C . SER A 1 335 ? 30.682 -2.841 -2.179 1.00 80.50 335 SER A C 1
ATOM 2720 O O . SER A 1 335 ? 31.015 -1.765 -1.684 1.00 80.50 335 SER A O 1
ATOM 2722 N N . SER A 1 336 ? 30.374 -2.982 -3.472 1.00 86.94 336 SER A N 1
ATOM 2723 C CA . SER A 1 336 ? 30.253 -1.859 -4.398 1.00 86.94 336 SER A CA 1
ATOM 2724 C C . SER A 1 336 ? 29.149 -0.901 -3.948 1.00 86.94 336 SER A C 1
ATOM 2726 O O . SER A 1 336 ? 28.187 -1.294 -3.286 1.00 86.94 336 SER A O 1
ATOM 2728 N N . ARG A 1 337 ? 29.318 0.373 -4.301 1.00 89.62 337 ARG A N 1
ATOM 2729 C CA . ARG A 1 337 ? 28.357 1.456 -4.044 1.00 89.62 337 ARG A CA 1
ATOM 2730 C C . ARG A 1 337 ? 27.422 1.731 -5.222 1.00 89.62 337 ARG A C 1
ATOM 2732 O O . ARG A 1 337 ? 26.612 2.641 -5.144 1.00 89.62 337 ARG A O 1
ATOM 2739 N N . TYR A 1 338 ? 27.573 0.958 -6.289 1.00 94.19 338 TYR A N 1
ATOM 2740 C CA . TYR A 1 338 ? 26.766 0.978 -7.500 1.00 94.19 338 TYR A CA 1
ATOM 2741 C C . TYR A 1 338 ? 26.541 -0.466 -7.957 1.00 94.19 338 TYR A C 1
ATOM 2743 O O . TYR A 1 338 ? 27.393 -1.334 -7.728 1.00 94.19 338 TYR A O 1
ATOM 2751 N N . ASP A 1 339 ? 25.408 -0.726 -8.607 1.00 95.31 339 ASP A N 1
ATOM 2752 C CA . ASP A 1 339 ? 24.973 -2.091 -8.939 1.00 95.31 339 ASP A CA 1
ATOM 2753 C C . ASP A 1 339 ? 25.365 -2.504 -10.362 1.00 95.31 339 ASP A C 1
ATOM 2755 O O . ASP A 1 339 ? 25.469 -3.693 -10.676 1.00 95.31 339 ASP A O 1
ATOM 2759 N N . CYS A 1 340 ? 25.565 -1.536 -11.254 1.00 96.50 340 CYS A N 1
ATOM 2760 C CA . CYS A 1 340 ? 25.916 -1.804 -12.641 1.00 96.50 340 CYS A CA 1
ATOM 2761 C C . CYS A 1 340 ? 26.756 -0.682 -13.249 1.00 96.50 340 CYS A C 1
ATOM 2763 O O . CYS A 1 340 ? 26.872 0.419 -12.704 1.00 96.50 340 CYS A O 1
ATOM 2765 N N . ILE A 1 341 ? 27.355 -0.997 -14.389 1.00 97.56 341 ILE A N 1
ATOM 2766 C CA . ILE A 1 341 ? 28.068 -0.047 -15.234 1.00 97.56 341 ILE A CA 1
ATOM 2767 C C . ILE A 1 341 ? 27.403 0.032 -16.602 1.00 97.56 341 ILE A C 1
ATOM 2769 O O . ILE A 1 341 ? 26.844 -0.952 -17.095 1.00 97.56 341 ILE A O 1
ATOM 2773 N N . VAL A 1 342 ? 27.485 1.208 -17.215 1.00 98.31 342 VAL A N 1
ATOM 2774 C CA . VAL A 1 342 ? 27.039 1.464 -18.585 1.00 98.31 342 VAL A CA 1
ATOM 2775 C C . VAL A 1 342 ? 28.180 2.143 -19.331 1.00 98.31 342 VAL A C 1
ATOM 2777 O O . VAL A 1 342 ? 28.677 3.178 -18.892 1.00 98.31 342 VAL A O 1
ATOM 2780 N N . ASN A 1 343 ? 28.621 1.556 -20.438 1.00 97.50 343 ASN A N 1
ATOM 2781 C CA . ASN A 1 343 ? 29.593 2.170 -21.331 1.00 97.50 343 ASN A CA 1
ATOM 2782 C C . ASN A 1 343 ? 28.860 2.961 -22.415 1.00 97.50 343 ASN A C 1
ATOM 2784 O O . ASN A 1 343 ? 27.990 2.441 -23.114 1.00 97.50 343 ASN A O 1
ATOM 2788 N N . TYR A 1 344 ? 29.252 4.219 -22.572 1.00 97.19 344 TYR A N 1
ATOM 2789 C CA . TYR A 1 344 ? 28.758 5.093 -23.619 1.00 97.19 344 TYR A CA 1
ATOM 2790 C C . TYR A 1 344 ? 29.915 5.919 -24.176 1.00 97.19 344 TYR A C 1
ATOM 2792 O O . TYR A 1 344 ? 30.594 6.632 -23.437 1.00 97.19 344 TYR A O 1
ATOM 2800 N N . LYS A 1 345 ? 30.177 5.796 -25.484 1.00 95.31 345 LYS A N 1
ATOM 2801 C CA . LYS A 1 345 ? 31.280 6.492 -26.178 1.00 95.31 345 LYS A CA 1
ATOM 2802 C C . LYS A 1 345 ? 32.643 6.355 -25.463 1.00 95.31 345 LYS A C 1
ATOM 2804 O O . LYS A 1 345 ? 33.409 7.311 -25.390 1.00 95.31 345 LYS A O 1
ATOM 2809 N N . ASN A 1 346 ? 32.956 5.158 -24.955 1.00 93.75 346 ASN A N 1
ATOM 2810 C CA . ASN A 1 346 ? 34.169 4.829 -24.183 1.00 93.75 346 ASN A CA 1
ATOM 2811 C C . ASN A 1 346 ? 34.274 5.488 -22.791 1.00 93.75 346 ASN A C 1
ATOM 2813 O O . ASN A 1 346 ? 35.326 5.395 -22.155 1.00 93.75 346 ASN A O 1
ATOM 2817 N N . LYS A 1 347 ? 33.209 6.129 -22.293 1.00 96.50 347 LYS A N 1
ATOM 2818 C CA . LYS A 1 347 ? 33.084 6.572 -20.898 1.00 96.50 347 LYS A CA 1
ATOM 2819 C C . LYS A 1 347 ? 32.251 5.547 -20.133 1.00 96.50 347 LYS A C 1
ATOM 2821 O O . LYS A 1 347 ? 31.160 5.177 -20.565 1.00 96.50 347 LYS A O 1
ATOM 2826 N N . ILE A 1 348 ? 32.772 5.088 -18.997 1.00 97.19 348 ILE A N 1
ATOM 2827 C CA . ILE A 1 348 ? 32.057 4.182 -18.095 1.00 97.19 348 ILE A CA 1
ATOM 2828 C C . ILE A 1 348 ? 31.302 5.021 -17.070 1.00 97.19 348 ILE A C 1
ATOM 2830 O O . ILE A 1 348 ? 31.917 5.7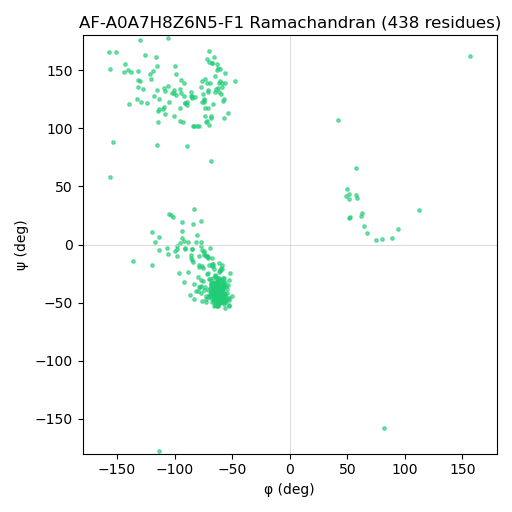75 -16.319 1.00 97.19 348 ILE A O 1
ATOM 2834 N N . PHE A 1 349 ? 29.986 4.846 -17.024 1.00 98.12 349 PHE A N 1
ATOM 2835 C CA . PHE A 1 349 ? 29.106 5.417 -16.015 1.00 98.12 349 PHE A CA 1
ATOM 2836 C C . PHE A 1 349 ? 28.771 4.368 -14.957 1.00 98.12 349 PHE A C 1
ATOM 2838 O O . PHE A 1 349 ? 28.356 3.251 -15.278 1.00 98.12 349 PHE A O 1
ATOM 2845 N N . ARG A 1 350 ? 28.934 4.735 -13.686 1.00 97.75 350 ARG A N 1
ATOM 2846 C CA . ARG A 1 350 ? 28.531 3.950 -12.515 1.00 97.75 350 ARG A CA 1
ATOM 2847 C C . ARG A 1 350 ? 27.063 4.225 -12.226 1.00 97.75 350 ARG A C 1
ATOM 2849 O O . ARG A 1 350 ? 26.680 5.382 -12.045 1.00 97.75 350 ARG A O 1
ATOM 2856 N N . VAL A 1 351 ? 26.250 3.179 -12.134 1.00 98.12 351 VAL A N 1
ATOM 2857 C CA . VAL A 1 351 ? 24.806 3.315 -11.930 1.00 98.12 351 VAL A CA 1
ATOM 2858 C C . VAL A 1 351 ? 24.359 2.548 -10.689 1.00 98.12 351 VAL A C 1
ATOM 2860 O O . VAL A 1 351 ? 24.535 1.329 -10.591 1.00 98.12 351 VAL A O 1
ATOM 2863 N N . GLN A 1 352 ? 23.755 3.261 -9.738 1.00 96.62 352 GLN A N 1
ATOM 2864 C CA . GLN A 1 352 ? 23.052 2.656 -8.605 1.00 96.62 352 GLN A CA 1
ATOM 2865 C C . GLN A 1 352 ? 21.586 2.454 -8.991 1.00 96.62 352 GLN A C 1
ATOM 2867 O O . GLN A 1 352 ? 20.884 3.414 -9.301 1.00 96.62 352 GLN A O 1
ATOM 2872 N N . VAL A 1 353 ? 21.106 1.216 -8.940 1.00 96.56 353 VAL A N 1
ATOM 2873 C CA . VAL A 1 353 ? 19.733 0.844 -9.277 1.00 96.56 353 VAL A CA 1
ATOM 2874 C C . VAL A 1 353 ? 18.922 0.667 -7.998 1.00 96.56 353 VAL A C 1
ATOM 2876 O O . VAL A 1 353 ? 19.339 0.002 -7.050 1.00 96.56 353 VAL A O 1
ATOM 2879 N N . LYS A 1 354 ? 17.722 1.244 -7.947 1.00 94.88 354 LYS A N 1
ATOM 2880 C CA . LYS A 1 354 ? 16.773 1.023 -6.851 1.00 94.88 354 LYS A CA 1
ATOM 2881 C C . LYS A 1 354 ? 15.389 0.726 -7.407 1.00 94.88 354 LYS A C 1
ATOM 2883 O O . LYS A 1 354 ? 14.819 1.503 -8.167 1.00 94.88 354 LYS A O 1
ATOM 2888 N N . GLY A 1 355 ? 14.822 -0.401 -6.988 1.00 94.94 355 GLY A N 1
ATOM 2889 C CA . GLY A 1 355 ? 13.444 -0.751 -7.316 1.00 94.94 355 GLY A CA 1
ATOM 2890 C C . GLY A 1 355 ? 12.444 0.050 -6.481 1.00 94.94 355 GLY A C 1
ATOM 2891 O O . GLY A 1 355 ? 12.442 -0.067 -5.253 1.00 94.94 355 GLY A O 1
ATOM 2892 N N . ILE A 1 356 ? 11.545 0.781 -7.133 1.00 94.06 356 ILE A N 1
ATOM 2893 C CA . ILE A 1 356 ? 10.418 1.478 -6.502 1.00 94.06 356 ILE A CA 1
ATOM 2894 C C . ILE A 1 356 ? 9.132 0.657 -6.658 1.00 94.06 356 ILE A C 1
ATOM 2896 O O . ILE A 1 356 ? 9.027 -0.227 -7.505 1.00 94.06 356 ILE A O 1
ATOM 2900 N N . SER A 1 357 ? 8.191 0.830 -5.733 1.00 82.12 357 SER A N 1
ATOM 2901 C CA . SER A 1 357 ? 6.860 0.172 -5.768 1.00 82.12 357 SER A CA 1
ATOM 2902 C C . SER A 1 357 ? 5.733 1.136 -5.409 1.00 82.12 357 SER A C 1
ATOM 2904 O O . SER A 1 357 ? 4.565 0.811 -5.586 1.00 82.12 357 SER A O 1
ATOM 2906 N N . ASP A 1 358 ? 6.091 2.288 -4.849 1.00 84.94 358 ASP A N 1
ATOM 2907 C CA . ASP A 1 358 ? 5.242 3.440 -4.619 1.00 84.94 358 ASP A CA 1
ATOM 2908 C C . ASP A 1 358 ? 5.590 4.533 -5.641 1.00 84.94 358 ASP A C 1
ATOM 2910 O O . ASP A 1 358 ? 6.516 4.411 -6.444 1.00 84.94 358 ASP A O 1
ATOM 2914 N N . ASN A 1 359 ? 4.855 5.638 -5.589 1.00 91.62 359 ASN A N 1
ATOM 2915 C CA . ASN A 1 359 ? 5.087 6.787 -6.461 1.00 91.62 359 ASN A CA 1
ATOM 2916 C C . ASN A 1 359 ? 6.294 7.633 -6.025 1.00 91.62 359 ASN A C 1
ATOM 2918 O O . ASN A 1 359 ? 6.354 8.804 -6.388 1.00 91.62 359 ASN A O 1
ATOM 2922 N N . TYR A 1 360 ? 7.220 7.093 -5.226 1.00 93.94 360 TYR A N 1
ATOM 2923 C CA . TYR A 1 360 ? 8.316 7.854 -4.636 1.00 93.94 360 TYR A CA 1
ATOM 2924 C C . TYR A 1 360 ? 9.677 7.217 -4.900 1.00 93.94 360 TYR A C 1
ATOM 2926 O O . TYR A 1 360 ? 9.900 6.031 -4.665 1.00 93.94 360 TYR A O 1
ATOM 2934 N N . VAL A 1 361 ? 10.630 8.052 -5.298 1.00 94.00 361 VAL A N 1
ATOM 2935 C CA . VAL A 1 361 ? 12.051 7.710 -5.314 1.00 94.00 361 VAL A CA 1
ATOM 2936 C C . VAL A 1 361 ? 12.666 8.192 -4.005 1.00 94.00 361 VAL A C 1
ATOM 2938 O O . VAL A 1 361 ? 12.442 9.330 -3.602 1.00 94.00 361 VAL A O 1
ATOM 2941 N N . ARG A 1 362 ? 13.408 7.324 -3.309 1.00 91.69 362 ARG A N 1
ATOM 2942 C CA . ARG A 1 362 ? 14.035 7.628 -2.010 1.00 91.69 362 ARG A CA 1
ATOM 2943 C C . ARG A 1 362 ? 15.553 7.638 -2.160 1.00 91.69 362 ARG A C 1
ATOM 2945 O O . ARG A 1 362 ? 16.134 6.640 -2.587 1.00 91.69 362 ARG A O 1
ATOM 2952 N N . TYR A 1 363 ? 16.191 8.735 -1.765 1.00 89.69 363 TYR A N 1
ATOM 2953 C CA . TYR A 1 363 ? 17.627 8.963 -1.988 1.00 89.69 363 TYR A CA 1
ATOM 2954 C C . TYR A 1 363 ? 18.521 8.473 -0.847 1.00 89.69 363 TYR A C 1
ATOM 2956 O O . TYR A 1 363 ? 19.748 8.519 -0.940 1.00 89.69 363 TYR A O 1
ATOM 2964 N N . LYS A 1 364 ? 17.909 7.987 0.236 1.00 84.56 364 LYS A N 1
ATOM 2965 C CA . LYS A 1 364 ? 18.602 7.421 1.389 1.00 84.56 364 LYS A CA 1
ATOM 2966 C C . LYS A 1 364 ? 18.549 5.899 1.356 1.00 84.56 364 LYS A C 1
ATOM 2968 O O . LYS A 1 364 ? 17.470 5.311 1.232 1.00 84.56 364 LYS A O 1
ATOM 2973 N N . ASP A 1 365 ? 19.704 5.269 1.536 1.00 75.44 365 ASP A N 1
ATOM 2974 C CA . ASP A 1 365 ? 19.772 3.831 1.759 1.00 75.44 365 ASP A CA 1
ATOM 2975 C C . ASP A 1 365 ? 19.046 3.441 3.050 1.00 75.44 365 ASP A C 1
ATOM 2977 O O . ASP A 1 365 ? 18.953 4.206 4.014 1.00 75.44 365 ASP A O 1
ATOM 2981 N N . ARG A 1 366 ? 18.532 2.211 3.094 1.00 66.06 366 ARG A N 1
ATOM 2982 C CA . ARG A 1 366 ? 17.994 1.661 4.341 1.00 66.06 366 ARG A CA 1
ATOM 2983 C C . ARG A 1 366 ? 19.143 1.312 5.279 1.00 66.06 366 ARG A C 1
ATOM 2985 O O . ARG A 1 366 ? 20.154 0.763 4.845 1.00 66.06 366 ARG A O 1
ATOM 2992 N N . SER A 1 367 ? 18.946 1.548 6.573 1.00 60.47 367 SER A N 1
ATOM 2993 C CA . SER A 1 367 ? 19.820 0.966 7.588 1.00 60.47 367 SER A CA 1
ATOM 2994 C C . SER A 1 367 ? 19.781 -0.559 7.480 1.00 60.47 367 SER A C 1
ATOM 2996 O O . SER A 1 367 ? 18.709 -1.152 7.316 1.00 60.47 367 SER A O 1
ATOM 2998 N N . ARG A 1 368 ? 20.947 -1.201 7.551 1.00 59.69 368 ARG A N 1
ATOM 2999 C CA . ARG A 1 368 ? 21.039 -2.663 7.526 1.00 59.69 368 ARG A CA 1
ATOM 3000 C C . ARG A 1 368 ? 20.508 -3.208 8.851 1.00 59.69 368 ARG A C 1
ATOM 3002 O O . ARG A 1 368 ? 20.851 -2.703 9.918 1.00 59.69 368 ARG A O 1
ATOM 3009 N N . GLY A 1 369 ? 19.655 -4.228 8.780 1.00 53.72 369 GLY A N 1
ATOM 3010 C CA . GLY A 1 369 ? 19.075 -4.867 9.958 1.00 53.72 369 GLY A CA 1
ATOM 3011 C C . GLY A 1 369 ? 18.905 -6.371 9.802 1.00 53.72 369 GLY A C 1
ATOM 3012 O O . GLY A 1 369 ? 18.859 -6.885 8.688 1.00 53.72 369 GLY A O 1
ATOM 3013 N N . GLY A 1 370 ? 18.881 -7.074 10.934 1.00 53.62 370 GLY A N 1
ATOM 3014 C CA . GLY A 1 370 ? 18.867 -8.535 11.016 1.00 53.62 370 GLY A CA 1
ATOM 3015 C C . GLY A 1 370 ? 19.419 -9.016 12.360 1.00 53.62 370 GLY A C 1
ATOM 3016 O O . GLY A 1 370 ? 20.087 -8.257 13.063 1.00 53.62 370 GLY A O 1
ATOM 3017 N N . ARG A 1 371 ? 19.150 -10.276 12.740 1.00 40.75 371 ARG A N 1
ATOM 3018 C CA . ARG A 1 371 ? 19.750 -10.868 13.952 1.00 40.75 371 ARG A CA 1
ATOM 3019 C C . ARG A 1 371 ? 21.277 -10.827 13.834 1.00 40.75 371 ARG A C 1
ATOM 3021 O O . ARG A 1 371 ? 21.825 -11.377 12.887 1.00 40.75 371 ARG A O 1
ATOM 3028 N N . GLY A 1 372 ? 21.937 -10.197 14.807 1.00 46.28 372 GLY A N 1
ATOM 3029 C CA . GLY A 1 372 ? 23.399 -10.097 14.873 1.00 46.28 372 GLY A CA 1
ATOM 3030 C C . GLY A 1 372 ? 24.011 -8.893 14.150 1.00 46.28 372 GLY A C 1
ATOM 3031 O O . GLY A 1 372 ? 25.233 -8.804 14.086 1.00 46.28 372 GLY A O 1
ATOM 3032 N N . ILE A 1 373 ? 23.204 -7.965 13.618 1.00 54.97 373 ILE A N 1
ATOM 3033 C CA . ILE A 1 373 ? 23.713 -6.706 13.060 1.00 54.97 373 ILE A CA 1
ATOM 3034 C C . ILE A 1 373 ? 23.765 -5.652 14.164 1.00 54.97 373 ILE A C 1
ATOM 3036 O O . ILE A 1 373 ? 22.743 -5.303 14.750 1.00 54.97 373 ILE A O 1
ATOM 3040 N N . ASP A 1 374 ? 24.959 -5.127 14.427 1.00 54.50 374 ASP A N 1
ATOM 3041 C CA . ASP A 1 374 ? 25.136 -3.985 15.317 1.00 54.50 374 ASP A CA 1
ATOM 3042 C C . ASP A 1 374 ? 24.643 -2.701 14.634 1.00 54.50 374 ASP A C 1
ATOM 3044 O O . ASP A 1 374 ? 25.282 -2.160 13.726 1.00 54.50 374 ASP A O 1
ATOM 3048 N N . HIS A 1 375 ? 23.484 -2.220 15.073 1.00 52.16 375 HIS A N 1
ATOM 3049 C CA . HIS A 1 375 ? 22.841 -1.013 14.560 1.00 52.16 375 HIS A CA 1
ATOM 3050 C C . HIS A 1 375 ? 23.541 0.289 14.978 1.00 52.16 375 HIS A C 1
ATOM 3052 O O . HIS A 1 375 ? 23.200 1.345 14.446 1.00 52.16 375 HIS A O 1
ATOM 3058 N N . THR A 1 376 ? 24.503 0.228 15.905 1.00 58.06 376 THR A N 1
ATOM 3059 C CA . THR A 1 376 ? 25.300 1.389 16.334 1.00 58.06 376 THR A CA 1
ATOM 3060 C C . THR A 1 376 ? 26.508 1.643 15.431 1.00 58.06 376 THR A C 1
ATOM 3062 O O . THR A 1 376 ? 27.090 2.724 15.467 1.00 58.06 376 THR A O 1
ATOM 3065 N N . ASN A 1 377 ? 26.859 0.684 14.568 1.00 60.56 377 ASN A N 1
ATOM 3066 C CA . ASN A 1 377 ? 27.938 0.844 13.604 1.00 60.56 377 ASN A CA 1
ATOM 3067 C C . ASN A 1 377 ? 27.510 1.770 12.454 1.00 60.56 377 ASN A C 1
ATOM 3069 O O . ASN A 1 377 ? 26.540 1.483 11.750 1.00 60.56 377 ASN A O 1
ATOM 3073 N N . GLU A 1 378 ? 28.280 2.831 12.201 1.00 60.09 378 GLU A N 1
ATOM 3074 C CA . GLU A 1 378 ? 28.028 3.809 11.130 1.00 60.09 378 GLU A CA 1
ATOM 3075 C C . GLU A 1 378 ? 27.850 3.163 9.747 1.00 60.09 378 GLU A C 1
ATOM 3077 O O . GLU A 1 378 ? 27.062 3.640 8.934 1.00 60.09 378 GLU A O 1
ATOM 3082 N N . ARG A 1 379 ? 28.508 2.023 9.482 1.00 57.59 379 ARG A N 1
ATOM 3083 C CA . ARG A 1 379 ? 28.362 1.278 8.215 1.00 57.59 379 ARG A CA 1
ATOM 3084 C C . ARG A 1 379 ? 26.980 0.647 8.021 1.00 57.59 379 ARG A C 1
ATOM 3086 O O . ARG A 1 379 ? 26.639 0.280 6.897 1.00 57.59 379 ARG A O 1
ATOM 3093 N N . ASN A 1 380 ? 26.212 0.495 9.098 1.00 55.44 380 ASN A N 1
ATOM 3094 C CA . ASN A 1 380 ? 24.863 -0.067 9.090 1.00 55.44 380 ASN A CA 1
ATOM 3095 C C . ASN A 1 380 ? 23.777 1.016 9.120 1.00 55.44 380 ASN A C 1
ATOM 3097 O O . ASN A 1 380 ? 22.600 0.682 8.979 1.00 55.44 380 ASN A O 1
ATOM 3101 N N . VAL A 1 381 ? 24.151 2.292 9.254 1.00 65.50 381 VAL A N 1
ATOM 3102 C CA . VAL A 1 381 ? 23.230 3.429 9.194 1.00 65.50 381 VAL A CA 1
ATOM 3103 C C . VAL A 1 381 ? 23.041 3.845 7.736 1.00 65.50 381 VAL A C 1
ATOM 3105 O O . VAL A 1 381 ? 24.003 4.064 7.003 1.00 65.50 381 VAL A O 1
ATOM 3108 N N . GLY A 1 382 ? 21.785 3.947 7.299 1.00 70.12 382 GLY A N 1
ATOM 3109 C CA . GLY A 1 382 ? 21.463 4.417 5.955 1.00 70.12 382 GLY A CA 1
ATOM 3110 C C . GLY A 1 382 ? 21.979 5.836 5.713 1.00 70.12 382 GLY A C 1
ATOM 3111 O O . GLY A 1 382 ? 21.697 6.731 6.514 1.00 70.12 382 GLY A O 1
ATOM 3112 N N . ARG A 1 383 ? 22.698 6.054 4.606 1.00 82.81 383 ARG A N 1
ATOM 3113 C CA . ARG A 1 383 ? 23.186 7.375 4.182 1.00 82.81 383 ARG A CA 1
ATOM 3114 C C . ARG A 1 383 ? 22.566 7.799 2.856 1.00 82.81 383 ARG A C 1
ATOM 3116 O O . ARG A 1 383 ? 22.012 6.972 2.132 1.00 82.81 383 ARG A O 1
ATOM 3123 N N . ARG A 1 384 ? 22.626 9.099 2.576 1.00 88.38 384 ARG A N 1
ATOM 3124 C CA . ARG A 1 384 ? 22.253 9.657 1.275 1.00 88.38 384 ARG A CA 1
ATOM 3125 C C . ARG A 1 384 ? 23.286 9.224 0.233 1.00 88.38 384 ARG A C 1
ATOM 3127 O O . ARG A 1 384 ? 24.472 9.195 0.551 1.00 88.38 384 ARG A O 1
ATOM 3134 N N . ILE A 1 385 ? 22.819 8.868 -0.957 1.00 90.38 385 ILE A N 1
ATOM 3135 C CA . ILE A 1 385 ? 23.672 8.495 -2.093 1.00 90.38 385 ILE A CA 1
ATOM 3136 C C . ILE A 1 385 ? 24.248 9.775 -2.707 1.00 90.38 385 ILE A C 1
ATOM 3138 O O . ILE A 1 385 ? 23.515 10.753 -2.873 1.00 90.38 385 ILE A O 1
ATOM 3142 N N . THR A 1 386 ? 25.544 9.768 -3.018 1.00 92.31 386 THR A N 1
ATOM 3143 C CA . THR A 1 386 ? 26.274 10.928 -3.562 1.00 92.31 386 THR A CA 1
ATOM 3144 C C . THR A 1 386 ? 27.077 10.563 -4.811 1.00 92.31 386 THR A C 1
ATOM 3146 O O . THR A 1 386 ? 27.145 9.397 -5.209 1.00 92.31 386 THR A O 1
ATOM 3149 N N . SER A 1 387 ? 27.716 11.559 -5.425 1.00 93.19 387 SER A N 1
ATOM 3150 C CA . SER A 1 387 ? 28.623 11.399 -6.573 1.00 93.19 387 SER A CA 1
ATOM 3151 C C . SER A 1 387 ? 29.830 10.493 -6.290 1.00 93.19 387 SER A C 1
ATOM 3153 O O . SER A 1 387 ? 30.411 9.910 -7.210 1.00 93.19 387 SER A O 1
ATOM 3155 N N . GLU A 1 388 ? 30.186 10.289 -5.017 1.00 92.38 388 GLU A N 1
ATOM 3156 C CA . GLU A 1 388 ? 31.183 9.287 -4.624 1.00 92.38 388 GLU A CA 1
ATOM 3157 C C . GLU A 1 388 ? 30.698 7.858 -4.910 1.00 92.38 388 GLU A C 1
ATOM 3159 O O . GLU A 1 388 ? 31.499 6.993 -5.273 1.00 92.38 388 GLU A O 1
ATOM 3164 N N . ASP A 1 389 ? 29.392 7.611 -4.780 1.00 92.62 389 ASP A N 1
ATOM 3165 C CA . ASP A 1 389 ? 28.784 6.288 -4.909 1.00 92.62 389 ASP A CA 1
ATOM 3166 C C . ASP A 1 389 ? 28.516 5.918 -6.379 1.00 92.62 389 ASP A C 1
ATOM 3168 O O . ASP A 1 389 ? 28.881 4.823 -6.817 1.00 92.62 389 ASP A O 1
ATOM 3172 N N . CYS A 1 390 ? 27.924 6.828 -7.160 1.00 96.25 390 CYS A N 1
ATOM 3173 C CA . CYS A 1 390 ? 27.541 6.592 -8.556 1.00 96.25 390 CYS A CA 1
ATOM 3174 C C . CYS A 1 390 ? 27.426 7.894 -9.365 1.00 96.25 390 CYS A C 1
ATOM 3176 O O . CYS A 1 390 ? 27.328 8.974 -8.794 1.00 96.25 390 CYS A O 1
ATOM 3178 N N . ASP A 1 391 ? 27.366 7.784 -10.692 1.00 97.62 391 ASP A N 1
ATOM 3179 C CA . ASP A 1 391 ? 27.152 8.923 -11.597 1.00 97.62 391 ASP A CA 1
ATOM 3180 C C . ASP A 1 391 ? 25.655 9.120 -11.906 1.00 97.62 391 ASP A C 1
ATOM 3182 O O . ASP A 1 391 ? 25.175 10.243 -12.077 1.00 97.62 391 ASP A O 1
ATOM 3186 N N . ILE A 1 392 ? 24.898 8.017 -11.941 1.00 98.12 392 ILE A N 1
ATOM 3187 C CA . ILE A 1 392 ? 23.453 8.000 -12.190 1.00 98.12 392 ILE A CA 1
ATOM 3188 C C . ILE A 1 392 ? 22.760 7.135 -11.135 1.00 98.12 392 ILE A C 1
ATOM 3190 O O . ILE A 1 392 ? 23.172 6.007 -10.853 1.00 98.12 392 ILE A O 1
ATOM 3194 N N . TYR A 1 393 ? 21.655 7.647 -10.604 1.00 97.44 393 TYR A N 1
ATOM 3195 C CA . TYR A 1 393 ? 20.684 6.881 -9.838 1.00 97.44 393 TYR A CA 1
ATOM 3196 C C . TYR A 1 393 ? 19.561 6.427 -10.778 1.00 97.44 393 TYR A C 1
ATOM 3198 O O . TYR A 1 393 ? 18.829 7.248 -11.329 1.00 97.44 393 TYR A O 1
ATOM 3206 N N . ALA A 1 394 ? 19.395 5.119 -10.953 1.00 97.75 394 ALA A N 1
ATOM 3207 C CA . ALA A 1 394 ? 18.323 4.538 -11.751 1.00 97.75 394 ALA A CA 1
ATOM 3208 C C . ALA A 1 394 ? 17.189 4.033 -10.848 1.00 97.75 394 ALA A C 1
ATOM 3210 O O . ALA A 1 394 ? 17.336 3.029 -10.146 1.00 97.75 394 ALA A O 1
ATOM 3211 N N . ALA A 1 395 ? 16.035 4.702 -10.880 1.00 97.25 395 ALA A N 1
ATOM 3212 C CA . ALA A 1 395 ? 14.831 4.203 -10.223 1.00 97.25 395 ALA A CA 1
ATOM 3213 C C . ALA A 1 395 ? 14.046 3.310 -11.192 1.00 97.25 395 ALA A C 1
ATOM 3215 O O . ALA A 1 395 ? 13.667 3.755 -12.273 1.00 97.25 395 ALA A O 1
ATOM 3216 N N . VAL A 1 396 ? 13.788 2.060 -10.812 1.00 97.50 396 VAL A N 1
ATOM 3217 C CA . VAL A 1 396 ? 13.047 1.096 -11.642 1.00 97.50 396 VAL A CA 1
ATOM 3218 C C . VAL A 1 396 ? 11.692 0.831 -11.013 1.00 97.50 396 VAL A C 1
ATOM 3220 O O . VAL A 1 396 ? 11.613 0.291 -9.907 1.00 97.50 396 VAL A O 1
ATOM 3223 N N . ASP A 1 397 ? 10.620 1.187 -11.712 1.00 95.12 397 ASP A N 1
ATOM 3224 C CA . ASP A 1 397 ? 9.266 0.831 -11.306 1.00 95.12 397 ASP A CA 1
ATOM 3225 C C . ASP A 1 397 ? 9.065 -0.680 -11.441 1.00 95.12 397 ASP A C 1
ATOM 3227 O O . ASP A 1 397 ? 9.007 -1.225 -12.541 1.00 95.12 397 ASP A O 1
ATOM 3231 N N . LYS A 1 398 ? 8.938 -1.374 -10.308 1.00 92.19 398 LYS A N 1
ATOM 3232 C CA . LYS A 1 398 ? 8.768 -2.832 -10.283 1.00 92.19 398 LYS A CA 1
ATOM 3233 C C . LYS A 1 398 ? 7.373 -3.291 -10.708 1.00 92.19 398 LYS A C 1
ATOM 3235 O O . LYS A 1 398 ? 7.172 -4.495 -10.828 1.00 92.19 398 LYS A O 1
ATOM 3240 N N . LEU A 1 399 ? 6.418 -2.383 -10.914 1.00 90.50 399 LEU A N 1
ATOM 3241 C CA . LEU A 1 399 ? 5.108 -2.730 -11.467 1.00 90.50 399 LEU A CA 1
ATOM 3242 C C . LEU A 1 399 ? 5.160 -2.843 -12.991 1.00 90.50 399 LEU A C 1
ATOM 3244 O O . LEU A 1 399 ? 4.540 -3.742 -13.555 1.00 90.50 399 LEU A O 1
ATOM 3248 N N . THR A 1 400 ? 5.894 -1.943 -13.649 1.00 91.38 400 THR A N 1
ATOM 3249 C CA . THR A 1 400 ? 5.850 -1.774 -15.114 1.00 91.38 400 THR A CA 1
ATOM 3250 C C . THR A 1 400 ? 7.186 -2.010 -15.818 1.00 91.38 400 THR A C 1
ATOM 3252 O O . THR A 1 400 ? 7.212 -2.215 -17.030 1.00 91.38 400 THR A O 1
ATOM 3255 N N . GLY A 1 401 ? 8.298 -1.979 -15.082 1.00 93.62 401 GLY A N 1
ATOM 3256 C CA . GLY A 1 401 ? 9.660 -1.997 -15.617 1.00 93.62 401 GLY A CA 1
ATOM 3257 C C . GLY A 1 401 ? 10.146 -0.639 -16.126 1.00 93.62 401 GLY A C 1
ATOM 3258 O O . GLY A 1 401 ? 11.241 -0.573 -16.681 1.00 93.62 401 GLY A O 1
ATOM 3259 N N . THR A 1 402 ? 9.355 0.426 -15.948 1.00 95.38 402 THR A N 1
ATOM 3260 C CA . THR A 1 402 ? 9.723 1.790 -16.356 1.00 95.38 402 THR A CA 1
ATOM 3261 C C . THR A 1 402 ? 10.957 2.261 -15.592 1.00 95.38 402 THR A C 1
ATOM 3263 O O . THR A 1 402 ? 11.028 2.117 -14.369 1.00 95.38 402 THR A O 1
ATOM 3266 N N . VAL A 1 403 ? 11.910 2.858 -16.300 1.00 97.62 403 VAL A N 1
ATOM 3267 C CA . VAL A 1 403 ? 13.165 3.364 -15.736 1.00 97.62 403 VAL A CA 1
ATOM 3268 C C . VAL A 1 403 ? 13.135 4.888 -15.647 1.00 97.62 403 VAL A C 1
ATOM 3270 O O . VAL A 1 403 ? 12.738 5.571 -16.588 1.00 97.62 403 VAL A O 1
ATOM 3273 N N . PHE A 1 404 ? 13.599 5.429 -14.525 1.00 98.19 404 PHE A N 1
ATOM 3274 C CA . PHE A 1 404 ? 13.918 6.843 -14.356 1.00 98.19 404 PHE A CA 1
ATOM 3275 C C . PHE A 1 404 ? 15.425 6.976 -14.156 1.00 98.19 404 PHE A C 1
ATOM 3277 O O . PHE A 1 404 ? 15.968 6.455 -13.183 1.00 98.19 404 PHE A O 1
ATOM 3284 N N . LEU A 1 405 ? 16.089 7.656 -15.083 1.00 98.38 405 LEU A N 1
ATOM 3285 C CA . LEU A 1 405 ? 17.530 7.895 -15.074 1.00 98.38 405 LEU A CA 1
ATOM 3286 C C . LEU A 1 405 ? 17.782 9.262 -14.442 1.00 98.38 405 LEU A C 1
ATOM 3288 O O . LEU A 1 405 ? 17.470 10.277 -15.046 1.00 98.38 405 LEU A O 1
ATOM 3292 N N . ILE A 1 406 ? 18.290 9.312 -13.215 1.00 97.88 406 ILE A N 1
ATOM 3293 C CA . ILE A 1 406 ? 18.430 10.565 -12.467 1.00 97.88 406 ILE A CA 1
ATOM 3294 C C . ILE A 1 406 ? 19.923 10.852 -12.272 1.00 97.88 406 ILE A C 1
ATOM 3296 O O . ILE A 1 406 ? 20.596 10.083 -11.581 1.00 97.88 406 ILE A O 1
ATOM 3300 N N . PRO A 1 407 ? 20.473 11.931 -12.858 1.00 97.38 407 PRO A N 1
ATOM 3301 C CA . PRO A 1 407 ? 21.852 12.337 -12.613 1.00 97.38 407 PRO A CA 1
ATOM 3302 C C . PRO A 1 407 ? 22.111 12.549 -11.125 1.00 97.38 407 PRO A C 1
ATOM 3304 O O . PRO A 1 407 ? 21.288 13.155 -10.436 1.00 97.38 407 PRO A O 1
ATOM 3307 N N . ILE A 1 408 ? 23.267 12.112 -10.625 1.00 95.75 408 ILE A N 1
ATOM 3308 C CA . ILE A 1 408 ? 23.578 12.259 -9.197 1.00 95.75 408 ILE A CA 1
ATOM 3309 C C . ILE A 1 408 ? 23.632 13.729 -8.749 1.00 95.75 408 ILE A C 1
ATOM 3311 O O . ILE A 1 408 ? 23.237 14.055 -7.635 1.00 95.75 408 ILE A O 1
ATOM 3315 N N . GLU A 1 409 ? 23.998 14.631 -9.660 1.00 94.56 409 GLU A N 1
ATOM 3316 C CA . GLU A 1 409 ? 23.977 16.080 -9.447 1.00 94.56 409 GLU A CA 1
ATOM 3317 C C . GLU A 1 409 ? 22.573 16.598 -9.072 1.00 94.56 409 GLU A C 1
ATOM 3319 O O . GLU A 1 409 ? 22.445 17.498 -8.244 1.00 94.56 409 GLU A O 1
ATOM 3324 N N . HIS A 1 410 ? 21.497 16.006 -9.612 1.00 95.06 410 HIS A N 1
ATOM 3325 C CA . HIS A 1 410 ? 20.126 16.356 -9.208 1.00 95.06 410 HIS A CA 1
ATOM 3326 C C . HIS A 1 410 ? 19.878 16.013 -7.735 1.00 95.06 410 HIS A C 1
ATOM 3328 O O . HIS A 1 410 ? 19.292 16.808 -7.002 1.00 95.06 410 HIS A O 1
ATOM 3334 N N . LEU A 1 411 ? 20.357 14.847 -7.284 1.00 92.81 411 LEU A N 1
ATOM 3335 C CA . LEU A 1 411 ? 20.218 14.393 -5.897 1.00 92.81 411 LEU A CA 1
ATOM 3336 C C . LEU A 1 411 ? 21.041 15.250 -4.926 1.00 92.81 411 LEU A C 1
ATOM 3338 O O . LEU A 1 411 ? 20.619 15.445 -3.785 1.00 92.81 411 LEU A O 1
ATOM 3342 N N . GLU A 1 412 ? 22.203 15.742 -5.350 1.00 90.50 412 GLU A N 1
ATOM 3343 C CA . GLU A 1 412 ? 23.067 16.601 -4.529 1.00 90.50 412 GLU A CA 1
ATOM 3344 C C . GLU A 1 412 ? 22.533 18.034 -4.422 1.00 90.50 412 GLU A C 1
ATOM 3346 O O . GLU A 1 412 ? 22.673 18.662 -3.374 1.00 90.50 412 GLU A O 1
ATOM 3351 N N . ASN A 1 413 ? 21.847 18.522 -5.458 1.00 92.38 413 ASN A N 1
ATOM 3352 C CA . ASN A 1 413 ? 21.271 19.868 -5.489 1.00 92.38 413 ASN A CA 1
ATOM 3353 C C . ASN A 1 413 ? 19.882 19.976 -4.833 1.00 92.38 413 ASN A C 1
ATOM 3355 O O . ASN A 1 413 ? 19.330 21.074 -4.745 1.00 92.38 413 ASN A O 1
ATOM 3359 N N . THR A 1 414 ? 19.297 18.866 -4.375 1.00 89.75 414 THR A N 1
ATOM 3360 C CA . THR A 1 414 ? 17.999 18.856 -3.685 1.00 89.75 414 THR A CA 1
ATOM 3361 C C . THR A 1 414 ? 18.152 18.550 -2.199 1.00 89.75 414 THR A C 1
ATOM 3363 O O . THR A 1 414 ? 18.820 17.596 -1.809 1.00 89.75 414 THR A O 1
ATOM 3366 N N . GLU A 1 415 ? 17.467 19.313 -1.346 1.00 88.06 415 GLU A N 1
ATOM 3367 C CA . GLU A 1 415 ? 17.390 19.033 0.097 1.00 88.06 415 GLU A CA 1
ATOM 3368 C C . GLU A 1 415 ? 16.386 17.912 0.427 1.00 88.06 415 GLU A C 1
ATOM 3370 O O . GLU A 1 415 ? 16.331 17.422 1.555 1.00 88.06 415 GLU A O 1
ATOM 3375 N N . LYS A 1 416 ? 15.571 17.478 -0.545 1.00 89.81 416 LYS A N 1
ATOM 3376 C CA . LYS A 1 416 ? 14.552 16.441 -0.332 1.00 89.81 416 LYS A CA 1
ATOM 3377 C C . LYS A 1 416 ? 15.199 15.067 -0.153 1.00 89.81 416 LYS A C 1
ATOM 3379 O O . LYS A 1 416 ? 16.090 14.699 -0.911 1.00 89.81 416 LYS A O 1
ATOM 3384 N N . ASP A 1 417 ? 14.704 14.259 0.785 1.00 88.75 417 ASP A N 1
ATOM 3385 C CA . ASP A 1 417 ? 15.102 12.843 0.948 1.00 88.75 417 ASP A CA 1
ATOM 3386 C C . ASP A 1 417 ? 14.336 11.880 0.023 1.00 88.75 417 ASP A C 1
ATOM 3388 O O . ASP A 1 417 ? 14.719 10.716 -0.153 1.00 88.75 417 ASP A O 1
ATOM 3392 N N . SER A 1 418 ? 13.240 12.358 -0.565 1.00 92.44 418 SER A N 1
ATOM 3393 C CA . SER A 1 418 ? 12.437 11.619 -1.531 1.00 92.44 418 SER A CA 1
ATOM 3394 C C . SER A 1 418 ? 11.644 12.552 -2.433 1.00 92.44 418 SER A C 1
ATOM 3396 O O . SER A 1 418 ? 11.206 13.611 -1.982 1.00 92.44 418 SER A O 1
ATOM 3398 N N . GLU A 1 419 ? 11.373 12.113 -3.657 1.00 95.12 419 GLU A N 1
ATOM 3399 C CA . GLU A 1 419 ? 10.582 12.856 -4.643 1.00 95.12 419 GLU A CA 1
ATOM 3400 C C . GLU A 1 419 ? 9.517 11.974 -5.276 1.00 95.12 419 GLU A C 1
ATOM 3402 O O . GLU A 1 419 ? 9.693 10.761 -5.404 1.00 95.12 419 GLU A O 1
ATOM 3407 N N . ASN A 1 420 ? 8.394 12.584 -5.656 1.00 96.06 420 ASN A N 1
ATOM 3408 C CA . ASN A 1 420 ? 7.347 11.863 -6.365 1.00 96.06 420 ASN A CA 1
ATOM 3409 C C . ASN A 1 420 ? 7.755 11.652 -7.832 1.00 96.06 420 ASN A C 1
ATOM 3411 O O . ASN A 1 420 ? 8.275 12.565 -8.470 1.00 96.06 420 ASN A O 1
ATOM 3415 N N . ILE A 1 421 ? 7.463 10.486 -8.411 1.00 94.44 421 ILE A N 1
ATOM 3416 C CA . ILE A 1 421 ? 7.764 10.181 -9.821 1.00 94.44 421 ILE A CA 1
ATOM 3417 C C . ILE A 1 421 ? 7.104 11.150 -10.819 1.00 94.44 421 ILE A C 1
ATOM 3419 O O . ILE A 1 421 ? 7.555 11.256 -11.960 1.00 94.44 421 ILE A O 1
ATOM 3423 N N . SER A 1 422 ? 6.041 11.862 -10.423 1.00 93.94 422 SER A N 1
ATOM 3424 C CA . SER A 1 422 ? 5.431 12.922 -11.236 1.00 93.94 422 SER A CA 1
ATOM 3425 C C . SER A 1 422 ? 6.319 14.164 -11.359 1.00 93.94 422 SER A C 1
ATOM 3427 O O . SER A 1 422 ? 6.257 14.859 -12.372 1.00 93.94 422 SER A O 1
ATOM 3429 N N . GLU A 1 423 ? 7.143 14.440 -10.344 1.00 94.81 423 GLU A N 1
ATOM 3430 C CA . GLU A 1 423 ? 8.113 15.547 -10.318 1.00 94.81 423 GLU A CA 1
ATOM 3431 C C . GLU A 1 423 ? 9.378 15.210 -11.126 1.00 94.81 423 GLU A C 1
ATOM 3433 O O . GLU A 1 423 ? 10.096 16.104 -11.560 1.00 94.81 423 GLU A O 1
ATOM 3438 N N . LEU A 1 424 ? 9.616 13.920 -11.386 1.00 95.75 424 LEU A N 1
ATOM 3439 C CA . LEU A 1 424 ? 10.790 13.389 -12.088 1.00 95.75 424 LEU A CA 1
ATOM 3440 C C . LEU A 1 424 ? 10.493 13.025 -13.551 1.00 95.75 424 LEU A C 1
ATOM 3442 O O . LEU A 1 424 ? 11.168 12.185 -14.147 1.00 95.75 424 LEU A O 1
ATOM 3446 N N . LYS A 1 425 ? 9.460 13.627 -14.150 1.00 95.88 425 LYS A N 1
ATOM 3447 C CA . LYS A 1 425 ? 9.004 13.283 -15.507 1.00 95.88 425 LYS A CA 1
ATOM 3448 C C . LYS A 1 425 ? 10.087 13.454 -16.579 1.00 95.88 425 LYS A C 1
ATOM 3450 O O . LYS A 1 425 ? 10.102 12.663 -17.512 1.00 95.88 425 LYS A O 1
ATOM 3455 N N . GLN A 1 426 ? 10.999 14.422 -16.428 1.00 96.75 426 GLN A N 1
ATOM 3456 C CA . GLN A 1 426 ? 12.117 14.639 -17.362 1.00 96.75 426 GLN A CA 1
ATOM 3457 C C . GLN A 1 426 ? 13.145 13.496 -17.374 1.00 96.75 426 GLN A C 1
ATOM 3459 O O . GLN A 1 426 ? 13.917 13.375 -18.318 1.00 96.75 426 GLN A O 1
ATOM 3464 N N . TYR A 1 427 ? 13.148 12.659 -16.335 1.00 97.94 427 TYR A N 1
ATOM 3465 C CA . TYR A 1 427 ? 14.071 11.536 -16.177 1.00 97.94 427 TYR A CA 1
ATOM 3466 C C . TYR A 1 427 ? 13.461 10.198 -16.609 1.00 97.94 427 TYR A C 1
ATOM 3468 O O . TYR A 1 427 ? 14.163 9.191 -16.691 1.00 97.94 427 TYR A O 1
ATOM 3476 N N . ARG A 1 428 ? 12.148 10.161 -16.874 1.00 97.62 428 ARG A N 1
ATOM 3477 C CA . ARG A 1 428 ? 11.419 8.942 -17.237 1.00 97.62 428 ARG A CA 1
ATOM 3478 C C . ARG A 1 428 ? 11.799 8.492 -18.642 1.00 97.62 428 ARG A C 1
ATOM 3480 O O . ARG A 1 428 ? 11.505 9.196 -19.600 1.00 97.62 428 ARG A O 1
ATOM 3487 N N . GLU A 1 429 ? 12.389 7.304 -18.751 1.00 97.19 429 GLU A N 1
ATOM 3488 C CA . GLU A 1 429 ? 12.842 6.692 -20.010 1.00 97.19 429 GLU A CA 1
ATOM 3489 C C . GLU A 1 429 ? 13.732 7.624 -20.855 1.00 97.19 429 GLU A C 1
ATOM 3491 O O . GLU A 1 429 ? 13.855 7.450 -22.066 1.00 97.19 429 GLU A O 1
ATOM 3496 N N . ASN A 1 430 ? 14.360 8.619 -20.219 1.00 97.75 430 ASN A N 1
ATOM 3497 C CA . ASN A 1 430 ? 15.195 9.594 -20.900 1.00 97.75 430 ASN A CA 1
ATOM 3498 C C . ASN A 1 430 ? 16.645 9.098 -20.964 1.00 97.75 430 ASN A C 1
ATOM 3500 O O . ASN A 1 430 ? 17.481 9.421 -20.120 1.00 97.75 430 ASN A O 1
ATOM 3504 N N . TRP A 1 431 ? 16.930 8.288 -21.979 1.00 97.88 431 TRP A N 1
ATOM 3505 C CA . TRP A 1 431 ? 18.260 7.730 -22.224 1.00 97.88 431 TRP A CA 1
ATOM 3506 C C . TRP A 1 431 ? 19.275 8.764 -22.749 1.00 97.88 431 TRP A C 1
ATOM 3508 O O . TRP A 1 431 ? 20.470 8.474 -22.765 1.00 97.88 431 TRP A O 1
ATOM 3518 N N . GLU A 1 432 ? 18.843 9.977 -23.122 1.00 97.31 432 GLU A N 1
ATOM 3519 C CA . GLU A 1 432 ? 19.734 11.061 -23.580 1.00 97.31 432 GLU A CA 1
ATOM 3520 C C . GLU A 1 432 ? 20.644 11.585 -22.461 1.00 97.31 432 GLU A C 1
ATOM 3522 O O . GLU A 1 432 ? 21.695 12.162 -22.724 1.00 97.31 432 GLU A O 1
ATOM 3527 N N . ILE A 1 433 ? 20.314 11.287 -21.205 1.00 97.69 433 ILE A N 1
ATOM 3528 C CA . ILE A 1 433 ? 21.091 11.677 -20.023 1.00 97.69 433 ILE A CA 1
ATOM 3529 C C . ILE A 1 433 ? 22.540 11.187 -20.080 1.00 97.69 433 ILE A C 1
ATOM 3531 O O . ILE A 1 433 ? 23.442 11.865 -19.590 1.00 97.69 433 ILE A O 1
ATOM 3535 N N . PHE A 1 434 ? 22.796 10.035 -20.702 1.00 97.69 434 PHE A N 1
ATOM 3536 C CA . PHE A 1 434 ? 24.167 9.565 -20.906 1.00 97.69 434 PHE A CA 1
ATOM 3537 C C . PHE A 1 434 ? 24.968 10.498 -21.824 1.00 97.69 434 PHE A C 1
ATOM 3539 O O . PHE A 1 434 ? 26.150 10.722 -21.569 1.00 97.69 434 PHE A O 1
ATOM 3546 N N . GLU A 1 435 ? 24.336 11.076 -22.850 1.00 97.38 435 GLU A N 1
ATOM 3547 C CA . GLU A 1 435 ? 24.959 12.087 -23.709 1.00 97.38 435 GLU A CA 1
ATOM 3548 C C . GLU A 1 435 ? 25.145 13.408 -22.957 1.00 97.38 435 GLU A C 1
ATOM 3550 O O . GLU A 1 435 ? 26.238 13.973 -22.983 1.00 97.38 435 GLU A O 1
ATOM 3555 N N . GLU A 1 436 ? 24.128 13.866 -22.223 1.00 96.50 436 GLU A N 1
ATOM 3556 C CA . GLU A 1 436 ? 24.207 15.094 -21.418 1.00 96.50 436 GLU A CA 1
ATOM 3557 C C . GLU A 1 436 ? 25.367 15.045 -20.410 1.00 96.50 436 GLU A C 1
ATOM 3559 O O . GLU A 1 436 ? 26.120 16.008 -20.261 1.00 96.50 436 GLU A O 1
ATOM 3564 N N . LEU A 1 437 ? 25.553 13.904 -19.738 1.00 95.88 437 LEU A N 1
ATOM 3565 C CA . LEU A 1 437 ? 26.647 13.688 -18.788 1.00 95.88 437 LEU A CA 1
ATOM 3566 C C . LEU A 1 437 ? 27.991 13.374 -19.456 1.00 95.88 437 LEU A C 1
ATOM 3568 O O . LEU A 1 437 ? 29.033 13.439 -18.801 1.00 95.88 437 LEU A O 1
ATOM 3572 N N . PHE A 1 438 ? 28.001 12.981 -20.729 1.00 95.94 438 PHE A N 1
ATOM 3573 C CA . PHE A 1 438 ? 29.232 12.809 -21.497 1.00 95.94 438 PHE A CA 1
ATOM 3574 C C . PHE A 1 438 ? 29.804 14.157 -21.950 1.00 95.94 438 PHE A C 1
ATOM 3576 O O . PHE A 1 438 ? 31.022 14.310 -21.982 1.00 95.94 438 PHE A O 1
ATOM 3583 N N . GLN A 1 439 ? 28.936 15.116 -22.287 1.00 92.75 439 GLN A N 1
ATOM 3584 C CA . GLN A 1 439 ? 29.320 16.454 -22.752 1.00 92.75 439 GLN A CA 1
ATOM 3585 C C . GLN A 1 439 ? 29.798 17.392 -21.631 1.00 92.75 439 GLN A C 1
ATOM 3587 O O . GLN A 1 439 ? 30.449 18.396 -21.921 1.00 92.75 439 GLN A O 1
ATOM 3592 N N . LYS A 1 440 ? 29.473 17.067 -20.376 1.00 86.88 440 LYS A N 1
ATOM 3593 C CA . LYS A 1 440 ? 30.062 17.669 -19.173 1.00 86.88 440 LYS A CA 1
ATOM 359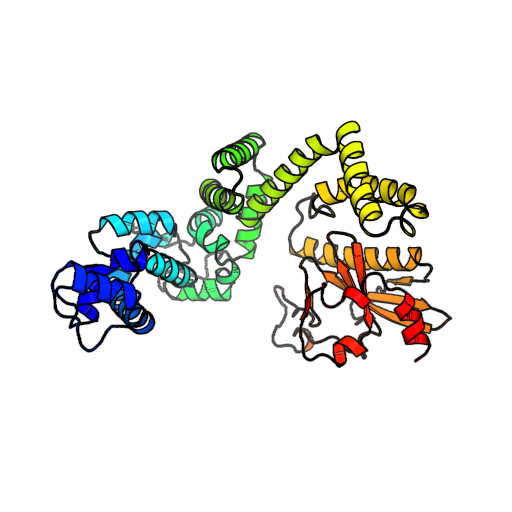4 C C . LYS A 1 440 ? 31.428 17.055 -18.879 1.00 86.88 440 LYS A C 1
ATOM 3596 O O . LYS A 1 440 ? 32.346 17.849 -18.580 1.00 86.88 440 LYS A O 1
#

Secondary structure (DSSP, 8-state):
---TTTTSHHHHHHHHHHHHHTT-S--SHHHHHHHHHHTTPPPPS----HHHHHHHHHHHHHHHHHHHHHHHHHHHHHTTT-HHHHHHHHTTSS----HHHHHHHHHHHTTSGGG---GGGS--TT-S--PPPPHHHHHHHHHHHHHHHGGGGSHHHHHHHHHT-TTS-TTSS----HHHHHHHHHHHHHT--HHHHHHHHHHHHHTTT-HHHHHHHHHHHHT--HHHHHHHHHHHHHHHHHHHHSSHHHHHHHHHHHHHHHHHH-HHHHTTTHHHHHHHHHHHHHHHHTTSS---TT---HHHHHHHHHHHHHHHHHHHHHHTT-EEEE---TT-SSSEEEEETTEEEEEEEEEE-SSEEE-BPPPP-STT--TTSGGGS--B--TTT-SEEEEEETTT--EEEEEHHHHHS---SEEETTTTGGGBT-TTHHHHHHH-

Mean predicted aligned error: 8.95 Å

Foldseek 3Di:
DDCPVVVDLLVVCVVCVACVLVVVADLALVSLVVVCVVVVHDDDPDRDHPVNSVVSSVVNQVVVCVVCVVVLLVLCLVVLNPQVVSLVVVVVPPDDHRSVVSSVVSLVVLQALLVQDFPLVPPDPDDDADATDDLVVSLLSCLLSCLSHVVCQAPVNPVVNCVVPVRHDPVPHDRDGSVNNLVVQLVLVVPQDPVNLVVLVVLCVVVVNPLQVSLSVSCNVSVHRSVVSSVSSLQVVLVVVCVVCVPPVNVQVVLVVVLVVVCVVPVVVSVVCSVVSSVVSSVCSVLVSNQFDDACPVSDD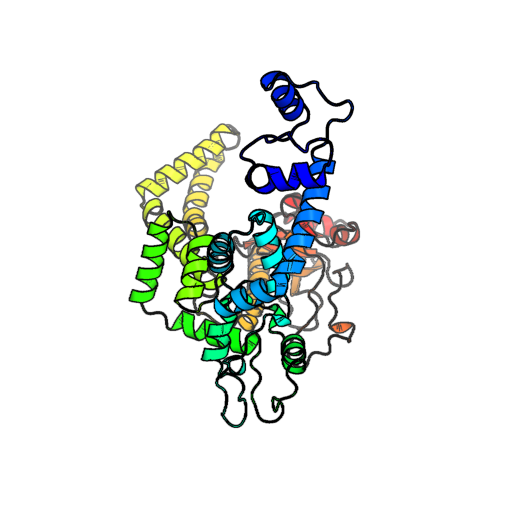PVVSVVVLFVVQLVLVQVLCVVVPWDKDADPPPPALAGIWTDDPNDIWGEHEDEDADQKDFQWDAQDDDVPDDSPDPVRHIDGDAVVRTQWYWYAHRRHSKIFTHGRVVSVPDPDRMDGNVVSVCRTSPPCVVVVVVVD

Radius of gyration: 29.35 Å; Cα contacts (8 Å, |Δi|>4): 493; chains: 1; bounding box: 72×64×80 Å

Solvent-accessible surface area (backbone atoms only — not comparable to full-atom values): 25090 Å² total; per-residue (Å²): 134,66,62,89,45,54,93,40,64,63,54,24,41,65,75,30,39,65,45,57,65,69,60,77,49,74,66,44,58,66,47,49,52,51,49,28,59,74,67,76,42,83,74,65,97,74,70,64,47,60,66,57,52,51,56,45,46,54,53,55,49,53,52,55,43,67,78,40,42,70,63,52,51,53,43,25,57,75,49,54,58,36,61,70,63,34,51,64,54,52,64,67,70,78,57,94,66,48,61,72,58,49,52,53,51,48,61,56,57,56,71,38,51,86,57,68,52,59,66,68,72,60,87,65,92,87,72,81,79,63,62,77,48,54,70,66,59,37,41,68,51,29,44,56,52,40,65,77,40,46,75,52,33,36,66,68,40,44,51,55,40,51,64,77,46,84,82,51,68,72,90,80,51,80,82,82,33,39,67,57,49,53,52,52,33,50,59,51,59,72,64,55,48,71,70,55,53,51,50,55,51,52,49,26,57,74,56,73,66,37,53,68,64,38,16,53,54,49,18,67,75,71,57,40,54,31,70,62,45,37,51,49,52,51,49,52,52,30,48,58,49,34,72,60,42,70,37,70,69,52,39,47,53,50,30,52,55,56,49,48,56,50,35,73,74,41,42,86,75,34,64,82,46,46,71,58,51,35,54,49,48,61,63,44,49,64,40,59,38,51,72,24,55,83,73,66,89,83,67,65,58,68,72,59,48,54,52,52,48,46,55,49,28,45,51,49,50,43,54,49,41,42,75,74,72,34,55,57,46,78,51,89,54,88,83,54,67,32,48,29,40,39,45,53,98,91,42,78,42,37,27,27,62,44,56,29,87,65,68,48,50,67,51,50,49,73,54,58,78,59,96,92,55,65,67,85,42,71,93,26,47,45,50,71,69,45,68,89,43,19,54,30,39,32,42,22,34,61,47,77,66,51,42,28,49,38,54,28,67,60,58,71,76,40,92,66,62,56,47,47,53,81,81,44,54,84,21,49,74,37,72,61,53,62,56,59,64,64,77,104